Protein AF-A0A8H7NPS3-F1 (afdb_monomer)

InterPro domains:
  IPR000626 Ubiquitin-like domain [PF00240] (249-312)
  IPR000626 Ubiquitin-like domain [PS50053] (236-316)
  IPR000626 Ubiquitin-like domain [SM00213] (241-312)
  IPR000836 Phosphoribosyltransferase domain [PF00156] (55-174)
  IPR000836 Phosphoribosyltransferase domain [cd06223] (53-203)
  IPR001969 Aspartic peptidase, active site [PS00141] (459-470)
  IPR001995 Peptidase A2A, retrovirus, catalytic [PS50175] (457-536)
  IPR004467 Orotate phosphoribosyl transferase domain [TIGR00336] (17-207)
  IPR019103 Aspartic peptidase, DDI1-type [PF09668] (437-545)
  IPR019103 Aspartic peptidase, DDI1-type [cd05479] (430-551)
  IPR021109 Aspartic peptidase domain superfamily [G3DSA:2.40.70.10] (423-554)
  IPR021109 Aspartic peptidase domain superfamily [SSF50630] (430-546)
  IPR023031 Orotate phosphoribosyltransferase [MF_01208] (1-273)
  IPR029057 Phosphorib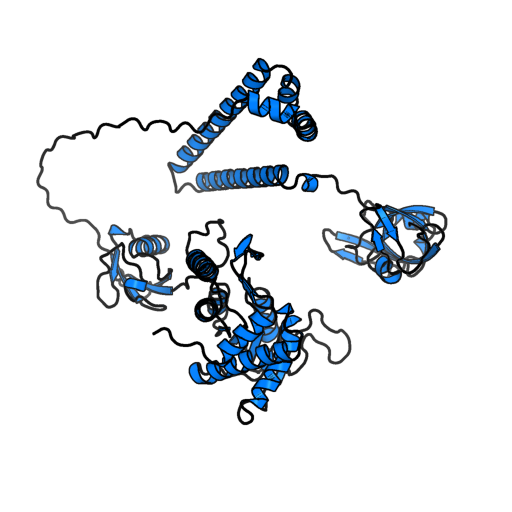osyltransferase-like [G3DSA:3.40.50.2020] (3-234)
  IPR029057 Phosphoribosyltransferase-like [SSF53271] (7-211)
  IPR029071 Ubiquitin-like domain superfamily [SSF54236] (249-328)
  IPR033882 DNA damage inducible protein 1 ubiquitin-like domain [cd01796] (247-311)

Foldseek 3Di:
DPDDDPPLLLLLLVLCVVLVQKDAPWDQDPLRDTARMHGHLVSCPDPSSLLSLLLLQLVQQVVCCVPVVQDFQEEEAEPDSGPSNRVSNLVNNCVVCVPPRVRRKYKYFAPDWDPDDPTDTMDIDQQAPTAYEYEDAEQDQCPSVVVVCVVSVVSNHDHRAYEYAEAAQFFDQDPVNPLQDAHADSQLVVCVVRVHYYYYSYYLVNNLVSCVVPPDPVSSVSSVVVCVSGHHFHWAWEWEAEPPDPDPPPTDIDTHTQQQFLLNVLVRCCVVPVAHSVQWFKDFPNDTPPDRGDGNVNVVNGHPGYIYIYGDDPDDDDDDDDDDDDDDDDDDPDPPPDDDDPDLVVVLVVCVVDPVSLVVCCVPPVLLSVCSVPSVSNVVVVVVVVVVVVVVVVVVVVLLVVLVVDVPPPVSVVVNVVVVVVVVVVVVVVVCCVPPVCVVPDDDFQWFWKAFQNRIFTATEDAPAAFKAAECVLCVVSVNNVQFDQVQWDWDDDPDIKTFRGKRQWGWMDTQHDTDTGIYGHIPDDPGRIYDYNVNCVVQVWDQDPVVSFIARPVDPDTPTD

Structure (mmCIF, N/CA/C/O backbone):
data_AF-A0A8H7NPS3-F1
#
_entry.id   AF-A0A8H7NPS3-F1
#
loop_
_atom_site.group_PDB
_atom_site.id
_atom_site.type_symbol
_atom_site.label_atom_id
_atom_site.label_alt_id
_atom_site.label_comp_id
_atom_site.label_asym_id
_atom_site.label_entity_id
_atom_site.label_seq_id
_atom_site.pdbx_PDB_ins_code
_atom_site.Cartn_x
_atom_site.Cartn_y
_atom_site.Cartn_z
_atom_site.occupancy
_atom_site.B_iso_or_equiv
_atom_site.auth_seq_id
_atom_site.auth_comp_id
_atom_site.auth_asym_id
_atom_site.auth_atom_id
_atom_site.pdbx_PDB_model_num
ATOM 1 N N . MET A 1 1 ? 0.856 15.692 29.725 1.00 31.61 1 MET A N 1
ATOM 2 C CA . MET A 1 1 ? 1.516 14.369 29.726 1.00 31.61 1 MET A CA 1
ATOM 3 C C . MET A 1 1 ? 0.998 13.632 28.506 1.00 31.61 1 MET A C 1
ATOM 5 O O . MET A 1 1 ? -0.202 13.409 28.450 1.00 31.61 1 MET A O 1
ATOM 9 N N . GLY A 1 2 ? 1.841 13.392 27.495 1.00 43.78 2 GLY A N 1
ATOM 10 C CA . GLY A 1 2 ? 1.438 12.619 26.314 1.00 43.78 2 GLY A CA 1
ATOM 11 C C . GLY A 1 2 ? 1.085 11.192 26.727 1.00 43.78 2 GLY A C 1
ATOM 12 O O . GLY A 1 2 ? 1.728 10.648 27.626 1.00 43.78 2 GLY A O 1
ATOM 13 N N . ALA A 1 3 ? 0.024 10.625 26.155 1.00 55.50 3 ALA A N 1
ATOM 14 C CA . ALA A 1 3 ? -0.381 9.259 26.457 1.00 55.50 3 ALA A CA 1
ATOM 15 C C . ALA A 1 3 ? 0.745 8.296 26.052 1.00 55.50 3 ALA A C 1
ATOM 17 O O . ALA A 1 3 ? 1.200 8.306 24.912 1.00 55.50 3 ALA A O 1
ATOM 18 N N . GLN A 1 4 ? 1.216 7.491 27.003 1.00 73.06 4 GLN A N 1
ATOM 19 C CA . GLN A 1 4 ? 2.268 6.511 26.760 1.00 73.06 4 GLN A CA 1
ATOM 20 C C . GLN A 1 4 ? 1.762 5.434 25.790 1.00 73.06 4 GLN A C 1
ATOM 22 O O . GLN A 1 4 ? 0.659 4.913 25.968 1.00 73.06 4 GLN A O 1
ATOM 27 N N . LEU A 1 5 ? 2.569 5.099 24.777 1.00 85.19 5 LEU A N 1
ATOM 28 C CA . LEU A 1 5 ? 2.235 4.062 23.799 1.00 85.19 5 LEU A CA 1
ATOM 29 C C . LEU A 1 5 ? 1.898 2.733 24.507 1.00 85.19 5 LEU A C 1
ATOM 31 O O . LEU A 1 5 ? 2.644 2.324 25.402 1.00 85.19 5 LEU A O 1
ATOM 35 N N . PRO A 1 6 ? 0.834 2.013 24.099 1.00 90.00 6 PRO A N 1
ATOM 36 C CA . PRO A 1 6 ? 0.562 0.671 24.597 1.00 90.00 6 PRO A CA 1
ATOM 37 C C . PRO A 1 6 ? 1.783 -0.248 24.469 1.00 90.00 6 PRO A C 1
ATOM 39 O O . PRO A 1 6 ? 2.509 -0.215 23.472 1.00 90.00 6 PRO A O 1
ATOM 42 N N . ALA A 1 7 ? 1.984 -1.128 25.453 1.00 91.69 7 ALA A N 1
ATOM 43 C CA . ALA A 1 7 ? 3.194 -1.947 25.546 1.00 91.69 7 ALA A CA 1
ATOM 44 C C . ALA A 1 7 ? 3.453 -2.824 24.302 1.00 91.69 7 ALA A C 1
ATOM 46 O O . ALA A 1 7 ? 4.606 -3.017 23.917 1.00 91.69 7 ALA A O 1
ATOM 47 N N . TYR A 1 8 ? 2.404 -3.344 23.653 1.00 93.50 8 TYR A N 1
ATOM 48 C CA . TYR A 1 8 ? 2.551 -4.142 22.428 1.00 93.50 8 TYR A CA 1
ATOM 49 C C . TYR A 1 8 ? 3.014 -3.286 21.235 1.00 93.50 8 TYR A C 1
ATOM 51 O O . TYR A 1 8 ? 3.859 -3.734 20.459 1.00 93.50 8 TYR A O 1
ATOM 59 N N . LYS A 1 9 ? 2.541 -2.033 21.126 1.00 94.56 9 LYS A N 1
ATOM 60 C CA . LYS A 1 9 ? 2.994 -1.078 20.103 1.00 94.56 9 LYS A CA 1
ATOM 61 C C . LYS A 1 9 ? 4.457 -0.706 20.316 1.00 94.56 9 LYS A C 1
ATOM 63 O O . LYS A 1 9 ? 5.230 -0.716 19.363 1.00 94.56 9 LYS A O 1
ATOM 68 N N . GLN A 1 10 ? 4.854 -0.458 21.566 1.00 92.19 10 GLN A N 1
ATOM 69 C CA . GLN A 1 10 ? 6.246 -0.161 21.908 1.00 92.19 10 GLN A CA 1
ATOM 70 C C . GLN A 1 10 ? 7.179 -1.327 21.538 1.00 92.19 10 GLN A C 1
ATOM 72 O O . GLN A 1 10 ? 8.159 -1.128 20.820 1.00 92.19 10 GLN A O 1
ATOM 77 N N . LYS A 1 11 ? 6.837 -2.562 21.932 1.00 92.62 11 LYS A N 1
ATOM 78 C CA . LYS A 1 11 ? 7.610 -3.762 21.559 1.00 92.62 11 LYS A CA 1
ATOM 79 C C . LYS A 1 11 ? 7.706 -3.945 20.045 1.00 92.62 11 LYS A C 1
ATOM 81 O O . LYS A 1 11 ? 8.766 -4.306 19.532 1.00 92.62 11 LYS A O 1
ATOM 86 N N . PHE A 1 12 ? 6.613 -3.707 19.321 1.00 95.25 12 PHE A N 1
ATOM 87 C CA . PHE A 1 12 ? 6.596 -3.800 17.864 1.00 95.25 12 PHE A CA 1
ATOM 88 C C . PHE A 1 12 ? 7.481 -2.739 17.204 1.00 95.25 12 PHE A C 1
ATOM 90 O O . PHE A 1 12 ? 8.213 -3.051 16.260 1.00 95.25 12 PHE A O 1
ATOM 97 N N . LEU A 1 13 ? 7.466 -1.510 17.721 1.00 93.44 13 LEU A N 1
ATOM 98 C CA . LEU A 1 13 ? 8.318 -0.423 17.255 1.00 93.44 13 LEU A CA 1
ATOM 99 C C . LEU A 1 13 ? 9.806 -0.749 17.474 1.00 93.44 13 LEU A C 1
ATOM 101 O O . LEU A 1 13 ? 10.592 -0.705 16.528 1.00 93.44 13 LEU A O 1
ATOM 105 N N . GLU A 1 14 ? 10.183 -1.178 18.681 1.00 92.19 14 GLU A N 1
ATOM 106 C CA . GLU A 1 14 ? 11.553 -1.592 19.026 1.00 92.19 14 GLU A CA 1
ATOM 107 C C . GLU A 1 14 ? 12.037 -2.774 18.167 1.00 92.19 14 GLU A C 1
ATOM 109 O O . GLU A 1 14 ? 13.165 -2.788 17.653 1.00 92.19 14 GLU A O 1
ATOM 114 N N . ALA A 1 15 ? 11.176 -3.775 17.957 1.00 93.56 15 ALA A N 1
ATOM 115 C CA . ALA A 1 15 ? 11.466 -4.901 17.075 1.00 93.56 15 ALA A CA 1
ATOM 116 C C . ALA A 1 15 ? 11.661 -4.439 15.623 1.00 93.56 15 ALA A C 1
ATOM 118 O O . ALA A 1 15 ? 12.606 -4.876 14.965 1.00 93.56 15 ALA A O 1
ATOM 119 N N . SER A 1 16 ? 10.819 -3.522 15.143 1.00 94.12 16 SER A N 1
ATOM 120 C CA . SER A 1 16 ? 10.894 -2.988 13.782 1.00 94.12 16 SER A CA 1
ATOM 121 C C . SER A 1 16 ? 12.181 -2.198 13.547 1.00 94.12 16 SER A C 1
ATOM 123 O O . SER A 1 16 ? 12.817 -2.363 12.507 1.00 94.12 16 SER A O 1
ATOM 125 N N . ILE A 1 17 ? 12.618 -1.397 14.517 1.00 91.50 17 ILE A N 1
ATOM 126 C CA . ILE A 1 17 ? 13.864 -0.624 14.425 1.00 91.50 17 ILE A CA 1
ATOM 127 C C . ILE A 1 17 ? 15.075 -1.553 14.498 1.00 91.50 17 ILE A C 1
ATOM 129 O O . ILE A 1 17 ? 15.916 -1.554 13.601 1.00 91.50 17 ILE A O 1
ATOM 133 N N . SER A 1 18 ? 15.142 -2.408 15.524 1.00 90.94 18 SER A N 1
ATOM 134 C CA . SER A 1 18 ? 16.268 -3.339 15.701 1.00 90.94 18 SER A CA 1
ATOM 135 C C . SER A 1 18 ? 16.380 -4.364 14.568 1.00 90.94 18 SER A C 1
ATOM 137 O O . SER A 1 18 ? 17.466 -4.865 14.289 1.00 90.94 18 SER A O 1
ATOM 139 N N . GLY A 1 19 ? 15.265 -4.698 13.913 1.00 92.06 19 GLY A N 1
ATOM 140 C CA . GLY A 1 19 ? 15.218 -5.545 12.722 1.00 92.06 19 GLY A CA 1
ATOM 141 C C . GLY A 1 19 ? 15.499 -4.812 11.410 1.00 92.06 19 GLY A C 1
ATOM 142 O O . GLY A 1 19 ? 15.512 -5.450 10.360 1.00 92.06 19 GLY A O 1
ATOM 143 N N . GLY A 1 20 ? 15.680 -3.488 11.437 1.00 92.25 20 GLY A N 1
ATOM 144 C CA . GLY A 1 20 ? 15.838 -2.660 10.242 1.00 92.25 20 GLY A CA 1
ATOM 145 C C . GLY A 1 20 ? 14.592 -2.588 9.352 1.00 92.25 20 GLY A C 1
ATOM 146 O O . GLY A 1 20 ? 14.702 -2.140 8.210 1.00 92.25 20 GLY A O 1
ATOM 147 N N . VAL A 1 21 ? 13.431 -3.029 9.849 1.00 93.38 21 VAL A N 1
ATOM 148 C CA . VAL A 1 21 ? 12.117 -2.902 9.197 1.00 93.38 21 VAL A CA 1
ATOM 149 C C . VAL A 1 21 ? 11.741 -1.427 9.103 1.00 93.38 21 VAL A C 1
ATOM 151 O O . VAL A 1 21 ? 11.325 -0.975 8.040 1.00 93.38 21 VAL A O 1
ATOM 154 N N . LEU A 1 22 ? 11.910 -0.686 10.201 1.00 92.62 22 LEU A N 1
ATOM 155 C CA . LEU A 1 22 ? 11.716 0.757 10.269 1.00 92.62 22 LEU A CA 1
ATOM 156 C C . LEU A 1 22 ? 13.084 1.440 10.310 1.00 92.62 22 LEU A C 1
ATOM 158 O O . LEU A 1 22 ? 13.905 1.136 11.174 1.00 92.62 22 LEU A O 1
ATOM 162 N N . LYS A 1 23 ? 13.327 2.352 9.369 1.00 91.25 23 LYS A N 1
ATOM 163 C CA . LYS A 1 23 ? 14.569 3.128 9.270 1.00 91.25 23 LYS A CA 1
ATOM 164 C C . LYS A 1 23 ? 14.263 4.616 9.210 1.00 91.25 23 LYS A C 1
ATOM 166 O O . LYS A 1 23 ? 13.256 4.996 8.621 1.00 91.25 23 LYS A O 1
ATOM 171 N N . PHE A 1 24 ? 15.174 5.425 9.739 1.00 90.25 24 PHE A N 1
ATOM 172 C CA . PHE A 1 24 ? 15.156 6.887 9.657 1.00 90.25 24 PHE A CA 1
ATOM 173 C C . PHE A 1 24 ? 16.305 7.369 8.765 1.00 90.25 24 PHE A C 1
ATOM 175 O O . PHE A 1 24 ? 17.351 6.720 8.697 1.00 90.25 24 PHE A O 1
ATOM 182 N N . GLY A 1 25 ? 16.078 8.439 8.008 1.00 88.56 25 GLY A N 1
ATOM 183 C CA . GLY A 1 25 ? 16.974 8.904 6.947 1.00 88.56 25 GLY A CA 1
ATOM 184 C C . GLY A 1 25 ? 16.198 9.519 5.785 1.00 88.56 25 GLY A C 1
ATOM 185 O O . GLY A 1 25 ? 15.020 9.804 5.918 1.00 88.56 25 GLY A O 1
ATOM 186 N N . SER A 1 26 ? 16.831 9.721 4.632 1.00 92.25 26 SER A N 1
ATOM 187 C CA . SER A 1 26 ? 16.161 10.281 3.449 1.00 92.25 26 SER A CA 1
ATOM 188 C C . SER A 1 26 ? 15.790 9.174 2.464 1.00 92.25 26 SER A C 1
ATOM 190 O O . SER A 1 26 ? 16.672 8.473 1.966 1.00 92.25 26 SER A O 1
ATOM 192 N N . PHE A 1 27 ? 14.494 9.002 2.190 1.00 93.38 27 PHE A N 1
ATOM 193 C CA . PHE A 1 27 ? 13.983 7.941 1.321 1.00 93.38 27 PHE A CA 1
ATOM 194 C C . PHE A 1 27 ? 13.004 8.486 0.281 1.00 93.38 27 PHE A C 1
ATOM 196 O O . PHE A 1 27 ? 11.987 9.077 0.635 1.00 93.38 27 PHE A O 1
ATOM 203 N N . GLU A 1 28 ? 13.256 8.232 -1.001 1.00 92.31 28 GLU A N 1
ATOM 204 C CA . GLU A 1 28 ? 12.295 8.533 -2.067 1.00 92.31 28 GLU A CA 1
ATOM 205 C C . GLU A 1 28 ? 11.202 7.452 -2.121 1.00 92.31 28 GLU A C 1
ATOM 207 O O . GLU A 1 28 ? 11.479 6.262 -2.297 1.00 92.31 28 GLU A O 1
ATOM 212 N N . LEU A 1 29 ? 9.942 7.856 -1.945 1.00 87.19 29 LEU A N 1
ATOM 213 C CA . LEU A 1 29 ? 8.783 6.969 -2.043 1.00 87.19 29 LEU A CA 1
ATOM 214 C C . LEU A 1 29 ? 8.347 6.771 -3.501 1.00 87.19 29 LEU A C 1
ATOM 216 O O . LEU A 1 29 ? 8.708 7.529 -4.395 1.00 87.19 29 LEU A O 1
ATOM 220 N N . LYS A 1 30 ? 7.450 5.803 -3.741 1.00 81.19 30 LYS A N 1
ATOM 221 C CA . LYS A 1 30 ? 6.806 5.625 -5.060 1.00 81.19 30 LYS A CA 1
ATOM 222 C C . LYS A 1 30 ? 6.072 6.879 -5.551 1.00 81.19 30 LYS A C 1
ATOM 224 O O . LYS A 1 30 ? 5.961 7.072 -6.753 1.00 81.19 30 LYS A O 1
ATOM 229 N N . SER A 1 31 ? 5.595 7.713 -4.628 1.00 80.75 31 SER A N 1
ATOM 230 C CA . SER A 1 31 ? 4.973 9.011 -4.904 1.00 80.75 31 SER A CA 1
ATOM 231 C C . SER A 1 31 ? 5.978 10.126 -5.210 1.00 80.75 31 SER A C 1
ATOM 233 O O . SER A 1 31 ? 5.570 11.274 -5.300 1.00 80.75 31 SER A O 1
ATOM 235 N N . LYS A 1 32 ? 7.284 9.830 -5.300 1.00 86.44 32 LYS A N 1
ATOM 236 C CA . LYS A 1 32 ? 8.384 10.806 -5.430 1.00 86.44 32 LYS A CA 1
ATOM 237 C C . LYS A 1 32 ? 8.593 11.727 -4.224 1.00 86.44 32 LYS A C 1
ATOM 239 O O . LYS A 1 32 ? 9.535 12.513 -4.204 1.00 86.44 32 LYS A O 1
ATOM 244 N N . ARG A 1 33 ? 7.784 11.589 -3.169 1.00 89.88 33 ARG A N 1
ATOM 245 C CA . ARG A 1 33 ? 7.990 12.289 -1.894 1.00 89.88 33 ARG A CA 1
ATOM 246 C C . ARG A 1 33 ? 9.273 11.806 -1.219 1.00 89.88 33 ARG A C 1
ATOM 248 O O . ARG A 1 33 ? 9.527 10.604 -1.160 1.00 89.88 33 ARG A O 1
ATOM 255 N N . ILE A 1 34 ? 10.024 12.741 -0.643 1.00 93.00 34 ILE A N 1
ATOM 256 C CA . ILE A 1 34 ? 11.176 12.447 0.213 1.00 93.00 34 ILE A CA 1
ATOM 257 C C . ILE A 1 34 ? 10.688 12.273 1.652 1.00 93.00 34 ILE A C 1
ATOM 259 O O . ILE A 1 34 ? 10.261 13.234 2.289 1.00 93.00 34 ILE A O 1
ATOM 263 N N . SER A 1 35 ? 10.707 11.033 2.133 1.00 93.31 35 SER A N 1
ATOM 264 C CA . SER A 1 35 ? 10.258 10.618 3.461 1.00 93.31 35 SER A CA 1
ATOM 265 C C . SER A 1 35 ? 11.438 10.530 4.436 1.00 93.31 35 SER A C 1
ATOM 267 O O . SER A 1 35 ? 12.458 9.940 4.073 1.00 93.31 35 SER A O 1
ATOM 269 N N . PRO A 1 36 ? 11.302 11.041 5.676 1.00 93.62 36 PRO A N 1
ATOM 270 C CA . PRO A 1 36 ? 12.327 10.955 6.720 1.00 93.62 36 PRO A CA 1
ATOM 271 C C . PRO A 1 36 ? 12.402 9.564 7.376 1.00 93.62 36 PRO A C 1
ATOM 273 O O . PRO A 1 36 ? 13.269 9.290 8.206 1.00 93.62 36 PRO A O 1
ATOM 276 N N . TYR A 1 37 ? 11.474 8.674 7.016 1.00 91.81 37 TYR A N 1
ATOM 277 C CA . TYR A 1 37 ? 11.429 7.297 7.483 1.00 91.81 37 TYR A CA 1
ATOM 278 C C . TYR A 1 37 ? 10.995 6.339 6.371 1.00 91.81 37 TYR A C 1
ATOM 280 O O . TYR A 1 37 ? 10.297 6.718 5.425 1.00 91.81 37 TYR A O 1
ATOM 288 N N . PHE A 1 38 ? 11.361 5.068 6.497 1.00 91.62 38 PHE A N 1
ATOM 289 C CA . PHE A 1 38 ? 10.933 4.010 5.589 1.00 91.62 38 PHE A CA 1
ATOM 290 C C . PHE A 1 38 ? 10.574 2.746 6.360 1.00 91.62 38 PHE A C 1
ATOM 292 O O . PHE A 1 38 ? 11.336 2.301 7.217 1.00 91.62 38 PHE A O 1
ATOM 299 N N . PHE A 1 39 ? 9.420 2.165 6.030 1.00 90.75 39 PHE A N 1
ATOM 300 C CA . PHE A 1 39 ? 8.926 0.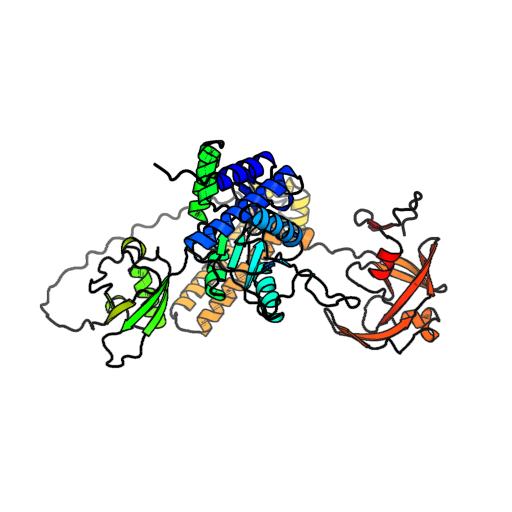928 6.625 1.00 90.75 39 PHE A CA 1
ATOM 301 C C . PHE A 1 39 ? 8.886 -0.180 5.570 1.00 90.75 39 PHE A C 1
ATOM 303 O O . PHE A 1 39 ? 8.148 -0.089 4.587 1.00 90.75 39 PHE A O 1
ATOM 310 N N . ASN A 1 40 ? 9.677 -1.234 5.770 1.00 89.69 40 ASN A N 1
ATOM 311 C CA . ASN A 1 40 ? 9.772 -2.372 4.865 1.00 89.69 40 ASN A CA 1
ATOM 312 C C . ASN A 1 40 ? 9.324 -3.670 5.539 1.00 89.69 40 ASN A C 1
ATOM 314 O O . ASN A 1 40 ? 10.134 -4.412 6.097 1.00 89.69 40 ASN A O 1
ATOM 318 N N . ALA A 1 41 ? 8.045 -4.003 5.388 1.00 84.31 41 ALA A N 1
ATOM 319 C CA . ALA A 1 41 ? 7.495 -5.241 5.929 1.00 84.31 41 ALA A CA 1
ATOM 320 C C . ALA A 1 41 ? 8.100 -6.525 5.327 1.00 84.31 41 ALA A C 1
ATOM 322 O O . ALA A 1 41 ? 7.967 -7.598 5.907 1.00 84.31 41 ALA A O 1
ATOM 323 N N . GLY A 1 42 ? 8.821 -6.443 4.200 1.00 84.06 42 GLY A N 1
ATOM 324 C CA . GLY A 1 42 ? 9.555 -7.588 3.651 1.00 84.06 42 GLY A CA 1
ATOM 325 C C . GLY A 1 42 ? 10.666 -8.112 4.570 1.00 84.06 42 GLY A C 1
ATOM 326 O O . GLY A 1 42 ? 11.178 -9.204 4.339 1.00 84.06 42 GLY A O 1
ATOM 327 N N . LEU A 1 43 ? 11.034 -7.361 5.614 1.00 89.75 43 LEU A N 1
ATOM 328 C CA . LEU A 1 43 ? 12.077 -7.735 6.568 1.00 89.75 43 LEU A CA 1
ATOM 329 C C . LEU A 1 43 ? 11.567 -8.552 7.774 1.00 89.75 43 LEU A C 1
ATOM 331 O O . LEU A 1 43 ? 12.375 -9.016 8.576 1.00 89.75 43 LEU A O 1
ATOM 335 N N . PHE A 1 44 ? 10.259 -8.825 7.884 1.00 88.75 44 PHE A N 1
ATOM 336 C CA . PHE A 1 44 ? 9.691 -9.721 8.908 1.00 88.75 44 PHE A CA 1
ATOM 337 C C . PHE A 1 44 ? 9.930 -11.214 8.593 1.00 88.75 44 PHE A C 1
ATOM 339 O O . PHE A 1 44 ? 8.991 -11.995 8.475 1.00 88.75 44 PHE A O 1
ATOM 346 N N . HIS A 1 45 ? 11.192 -11.629 8.441 1.00 89.88 45 HIS A N 1
ATOM 347 C CA . HIS A 1 45 ? 11.557 -12.994 8.021 1.00 89.88 45 HIS A CA 1
ATOM 348 C C . HIS A 1 45 ? 12.230 -13.847 9.112 1.00 89.88 45 HIS A C 1
ATOM 350 O O . HIS A 1 45 ? 12.430 -15.044 8.920 1.00 89.88 45 HIS A O 1
ATOM 356 N N . THR A 1 46 ? 12.628 -13.259 10.244 1.00 94.06 46 THR A N 1
ATOM 357 C CA . THR A 1 46 ? 13.194 -14.015 11.378 1.00 94.06 46 THR A CA 1
ATOM 358 C C . THR A 1 46 ? 12.102 -14.374 12.378 1.00 94.06 46 THR A C 1
ATOM 360 O O . THR A 1 46 ? 11.136 -13.629 12.517 1.00 94.06 46 THR A O 1
ATOM 363 N N . ALA A 1 47 ? 12.272 -15.465 13.132 1.00 93.94 47 ALA A N 1
ATOM 364 C CA . ALA A 1 47 ? 11.293 -15.893 14.137 1.00 93.94 47 ALA A CA 1
ATOM 365 C C . ALA A 1 47 ? 10.939 -14.776 15.137 1.00 93.94 47 ALA A C 1
ATOM 367 O O . ALA A 1 47 ? 9.768 -14.557 15.425 1.00 93.94 47 ALA A O 1
ATOM 368 N N . ARG A 1 48 ? 11.940 -14.012 15.602 1.00 94.06 48 ARG A N 1
ATOM 369 C CA . ARG A 1 48 ? 11.746 -12.864 16.505 1.00 94.06 48 ARG A CA 1
ATOM 370 C C . ARG A 1 48 ? 10.853 -11.786 15.886 1.00 94.06 48 ARG A C 1
ATOM 372 O O . ARG A 1 48 ? 9.953 -11.285 16.550 1.00 94.06 48 ARG A O 1
ATOM 379 N N . LEU A 1 49 ? 11.111 -11.422 14.630 1.00 94.31 49 LEU A N 1
ATOM 380 C CA . LEU A 1 49 ? 10.365 -10.370 13.937 1.00 94.31 49 LEU A CA 1
ATOM 381 C C . LEU A 1 49 ? 8.954 -10.841 13.560 1.00 94.31 49 LEU A C 1
ATOM 383 O O . LEU A 1 49 ? 7.999 -10.102 13.770 1.00 94.31 49 LEU A O 1
ATOM 387 N N . ALA A 1 50 ? 8.816 -12.078 13.077 1.00 94.06 50 ALA A N 1
ATOM 388 C CA . ALA A 1 50 ? 7.525 -12.697 12.784 1.00 94.06 50 ALA A CA 1
ATOM 389 C C . ALA A 1 50 ? 6.643 -12.797 14.044 1.00 94.06 50 ALA A C 1
ATOM 391 O O . ALA A 1 50 ? 5.464 -12.452 14.003 1.00 94.06 50 ALA A O 1
ATOM 392 N N . ALA A 1 51 ? 7.227 -13.184 15.185 1.00 94.88 51 ALA A N 1
ATOM 393 C CA . ALA A 1 51 ? 6.526 -13.188 16.464 1.00 94.88 51 ALA A CA 1
ATOM 394 C C . ALA A 1 51 ? 6.056 -11.777 16.845 1.00 94.88 51 ALA A C 1
ATOM 396 O O . ALA A 1 51 ? 4.879 -11.603 17.143 1.00 94.88 51 ALA A O 1
ATOM 397 N N . ALA A 1 52 ? 6.932 -10.768 16.754 1.00 95.56 52 ALA A N 1
ATOM 398 C CA . ALA A 1 52 ? 6.594 -9.387 17.101 1.00 95.56 52 ALA A CA 1
ATOM 399 C C . ALA A 1 52 ? 5.438 -8.815 16.262 1.00 95.56 52 ALA A C 1
ATOM 401 O O . ALA A 1 52 ? 4.537 -8.197 16.822 1.00 95.56 52 ALA A O 1
ATOM 402 N N . ILE A 1 53 ? 5.426 -9.036 14.940 1.00 95.62 53 ILE A N 1
ATOM 403 C CA . ILE A 1 53 ? 4.318 -8.564 14.093 1.00 95.62 53 ILE A CA 1
ATOM 404 C C . ILE A 1 53 ? 3.022 -9.332 14.368 1.00 95.62 53 ILE A C 1
ATOM 406 O O . ILE A 1 53 ? 1.964 -8.714 14.441 1.00 95.62 53 ILE A O 1
ATOM 410 N N . SER A 1 54 ? 3.090 -10.653 14.575 1.00 96.38 54 SER A N 1
ATOM 411 C CA . SER A 1 54 ? 1.898 -11.456 14.883 1.00 96.38 54 SER A CA 1
ATOM 412 C C . SER A 1 54 ? 1.261 -11.070 16.223 1.00 96.38 54 SER A C 1
ATOM 414 O O . SER A 1 54 ? 0.042 -10.942 16.302 1.00 96.38 54 SER A O 1
ATOM 416 N N . ASP A 1 55 ? 2.086 -10.818 17.245 1.00 97.50 55 ASP A N 1
ATOM 417 C CA . ASP A 1 55 ? 1.676 -10.365 18.578 1.00 97.50 55 ASP A CA 1
ATOM 418 C C . ASP A 1 55 ? 0.987 -9.002 18.506 1.00 97.50 55 ASP A C 1
ATOM 420 O O . ASP A 1 55 ? -0.110 -8.811 19.029 1.00 97.50 55 ASP A O 1
ATOM 424 N N . ALA A 1 56 ? 1.586 -8.072 17.763 1.00 97.62 56 ALA A N 1
ATOM 425 C CA . ALA A 1 56 ? 1.061 -6.728 17.618 1.00 97.62 56 ALA A CA 1
ATOM 426 C C . ALA A 1 56 ? -0.255 -6.683 16.819 1.00 97.62 56 ALA A C 1
ATOM 428 O O . ALA A 1 56 ? -1.183 -5.974 17.216 1.00 97.62 56 ALA A O 1
ATOM 429 N N . PHE A 1 57 ? -0.386 -7.479 15.750 1.00 98.06 57 PHE A N 1
ATOM 430 C CA . PHE A 1 57 ? -1.663 -7.651 15.049 1.00 98.06 57 PHE A CA 1
ATOM 431 C C . PHE A 1 57 ? -2.731 -8.231 15.971 1.00 98.06 57 PHE A C 1
ATOM 433 O O . PHE A 1 57 ? -3.830 -7.688 16.034 1.00 98.06 57 PHE A O 1
ATOM 440 N N . ALA A 1 58 ? -2.419 -9.310 16.692 1.00 97.88 58 ALA A N 1
ATOM 441 C CA . ALA A 1 58 ? -3.390 -9.974 17.548 1.00 97.88 58 ALA A CA 1
ATOM 442 C C . ALA A 1 58 ? -3.904 -9.039 18.654 1.00 97.88 58 ALA A C 1
ATOM 444 O O . ALA A 1 58 ? -5.113 -8.924 18.842 1.00 97.88 58 ALA A O 1
ATOM 445 N N . HIS A 1 59 ? -3.012 -8.294 19.314 1.00 98.12 59 HIS A N 1
ATOM 446 C CA . HIS A 1 59 ? -3.404 -7.281 20.294 1.00 98.12 59 HIS A CA 1
ATOM 447 C C . HIS A 1 59 ? -4.259 -6.162 19.688 1.00 98.12 59 HIS A C 1
ATOM 449 O O . HIS A 1 59 ? -5.280 -5.812 20.274 1.00 98.12 59 HIS A O 1
ATOM 455 N N . THR A 1 60 ? -3.896 -5.658 18.504 1.00 97.69 60 THR A N 1
ATOM 456 C CA . THR A 1 60 ? -4.676 -4.622 17.798 1.00 97.69 60 THR A CA 1
ATOM 457 C C . THR A 1 60 ? -6.085 -5.118 17.462 1.00 97.69 60 THR A C 1
ATOM 459 O O . THR A 1 60 ? -7.063 -4.397 17.639 1.00 97.69 60 THR A O 1
ATOM 462 N N . ILE A 1 61 ? -6.210 -6.370 17.016 1.00 97.69 61 ILE A N 1
ATOM 463 C CA . ILE A 1 61 ? -7.497 -6.996 16.694 1.00 97.69 61 ILE A CA 1
ATOM 464 C C . ILE A 1 61 ? -8.346 -7.155 17.955 1.00 97.69 61 ILE A C 1
ATOM 466 O O . ILE A 1 61 ? -9.501 -6.744 17.958 1.00 97.69 61 ILE A O 1
ATOM 470 N N . ILE A 1 62 ? -7.779 -7.700 19.035 1.00 96.81 62 ILE A N 1
ATOM 471 C CA . ILE A 1 62 ? -8.477 -7.888 20.317 1.00 96.81 62 ILE A CA 1
ATOM 472 C C . ILE A 1 62 ? -8.943 -6.543 20.891 1.00 96.81 62 ILE A C 1
ATOM 474 O O . ILE A 1 62 ? -10.047 -6.444 21.428 1.00 96.81 62 ILE A O 1
ATOM 478 N N . GLU A 1 63 ? -8.121 -5.500 20.773 1.00 95.56 63 GLU A N 1
ATOM 479 C CA . GLU A 1 63 ? -8.485 -4.142 21.173 1.00 95.56 63 GLU A CA 1
ATOM 480 C C . GLU A 1 63 ? -9.666 -3.615 20.345 1.00 95.56 63 GLU A C 1
ATOM 482 O O . GLU A 1 63 ? -10.652 -3.159 20.925 1.00 95.56 63 GLU A O 1
ATOM 487 N N . ALA A 1 64 ? -9.631 -3.786 19.020 1.00 94.50 64 ALA A N 1
ATOM 488 C CA . ALA A 1 64 ? -10.736 -3.423 18.134 1.00 94.50 64 ALA A CA 1
ATOM 489 C C . ALA A 1 64 ? -12.028 -4.212 18.430 1.00 94.50 64 ALA A C 1
ATOM 491 O O . ALA A 1 64 ? -13.122 -3.655 18.344 1.00 94.50 64 ALA A O 1
ATOM 492 N N . GLN A 1 65 ? -11.944 -5.486 18.837 1.00 93.81 65 GLN A N 1
ATOM 493 C CA . GLN A 1 65 ? -13.129 -6.233 19.285 1.00 93.81 65 GLN A CA 1
ATOM 494 C C . GLN A 1 65 ? -13.733 -5.614 20.548 1.00 93.81 65 GLN A C 1
ATOM 496 O O . GLN A 1 65 ? -14.943 -5.409 20.621 1.00 93.81 65 GLN A O 1
ATOM 501 N N . LYS A 1 66 ? -12.887 -5.288 21.533 1.00 92.62 66 LYS A N 1
ATOM 502 C CA . LYS A 1 66 ? -13.314 -4.771 22.842 1.00 92.62 66 LYS A CA 1
ATOM 503 C C . LYS A 1 66 ? -13.854 -3.342 22.764 1.00 92.62 66 LYS A C 1
ATOM 505 O O . LYS A 1 66 ? -14.816 -3.031 23.458 1.00 92.62 66 LYS A O 1
ATOM 510 N N . GLN A 1 67 ? -13.242 -2.483 21.951 1.00 91.81 67 GLN A N 1
ATOM 511 C CA . GLN A 1 67 ? -13.589 -1.060 21.871 1.00 91.81 67 GLN A CA 1
ATOM 512 C C . GLN A 1 67 ? -14.611 -0.746 20.775 1.00 91.81 67 GLN A C 1
ATOM 514 O O . GLN A 1 67 ? -15.432 0.149 20.951 1.00 91.81 67 GLN A O 1
ATOM 519 N N . ASN A 1 68 ? -14.576 -1.469 19.651 1.00 90.12 68 ASN A N 1
ATOM 520 C CA . ASN A 1 68 ? -15.375 -1.150 18.464 1.00 90.12 68 ASN A CA 1
ATOM 521 C C . ASN A 1 68 ? -16.365 -2.256 18.074 1.00 90.12 68 ASN A C 1
ATOM 523 O O . ASN A 1 68 ? -17.067 -2.104 17.079 1.00 90.12 68 ASN A O 1
ATOM 527 N N . GLY A 1 69 ? -16.427 -3.365 18.820 1.00 91.81 69 GLY A N 1
ATOM 528 C CA . GLY A 1 69 ? -17.336 -4.473 18.515 1.00 91.81 69 GLY A CA 1
ATOM 529 C C . GLY A 1 69 ? -16.983 -5.213 17.221 1.00 91.81 69 GLY A C 1
ATOM 530 O O . GLY A 1 69 ? -17.872 -5.714 16.537 1.00 91.81 69 GLY A O 1
ATOM 531 N N . LEU A 1 70 ? -15.698 -5.256 16.847 1.00 94.31 70 LEU A N 1
ATOM 532 C CA . LEU A 1 70 ? -15.248 -5.980 15.658 1.00 94.31 70 LEU A CA 1
ATOM 533 C C . LEU A 1 70 ? -15.533 -7.488 15.792 1.00 94.31 70 LEU A C 1
ATOM 535 O O . LEU A 1 70 ? -14.950 -8.183 16.623 1.00 94.31 70 LEU A O 1
ATOM 539 N N . GLU A 1 71 ? -16.383 -8.015 14.915 1.00 95.06 71 GLU A N 1
ATOM 540 C CA . GLU A 1 71 ? -16.696 -9.444 14.835 1.00 95.06 71 GLU A CA 1
ATOM 541 C C . GLU A 1 71 ? -16.206 -10.036 13.514 1.00 95.06 71 GLU A C 1
ATOM 543 O O . GLU A 1 71 ? -16.484 -9.498 12.440 1.00 95.06 71 GLU A O 1
ATOM 548 N N . PHE A 1 72 ? -15.515 -11.174 13.578 1.00 97.75 72 PHE A N 1
ATOM 549 C CA . PHE A 1 72 ? -15.002 -11.879 12.406 1.00 97.75 72 PHE A CA 1
ATOM 550 C C . PHE A 1 72 ? -14.899 -13.387 12.663 1.00 97.75 72 PHE A C 1
ATOM 552 O O . PHE A 1 72 ? -14.716 -13.822 13.794 1.00 97.75 72 PHE A O 1
ATOM 559 N N . ASP A 1 73 ? -14.992 -14.172 11.592 1.00 98.06 73 ASP A N 1
ATOM 560 C CA . ASP A 1 73 ? -14.827 -15.629 11.594 1.00 98.06 73 ASP A CA 1
ATOM 561 C C . ASP A 1 73 ? -13.488 -16.055 10.967 1.00 98.06 73 ASP A C 1
ATOM 563 O O . ASP A 1 73 ? -12.933 -17.105 11.296 1.00 98.06 73 ASP A O 1
ATOM 567 N N . ILE A 1 74 ? -12.998 -15.270 9.998 1.00 98.50 74 ILE A N 1
ATOM 568 C CA . ILE A 1 74 ? -11.841 -15.614 9.166 1.00 98.50 74 ILE A CA 1
ATOM 569 C C . ILE A 1 74 ? -10.858 -14.448 9.108 1.00 98.50 74 ILE A C 1
ATOM 571 O O . ILE A 1 74 ? -11.237 -13.337 8.742 1.00 98.50 74 ILE A O 1
ATOM 575 N N . VAL A 1 75 ? -9.580 -14.718 9.376 1.00 98.50 75 VAL A N 1
ATOM 576 C CA . VAL A 1 75 ? -8.466 -13.809 9.074 1.00 98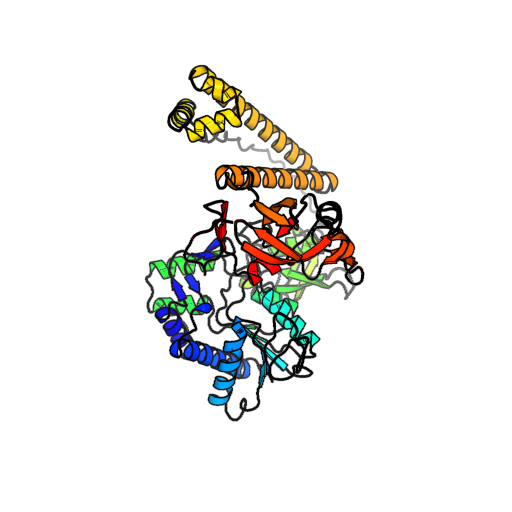.50 75 VAL A CA 1
ATOM 577 C C . VAL A 1 75 ? -7.989 -14.063 7.645 1.00 98.50 75 VAL A C 1
ATOM 579 O O . VAL A 1 75 ? -7.484 -15.139 7.320 1.00 98.50 75 VAL A O 1
ATOM 582 N N . PHE A 1 76 ? -8.141 -13.073 6.774 1.00 98.31 76 PHE A N 1
ATOM 583 C CA . PHE A 1 76 ? -7.793 -13.167 5.364 1.00 98.31 76 PHE A CA 1
ATOM 584 C C . PHE A 1 76 ? -6.528 -12.383 5.025 1.00 98.31 76 PHE A C 1
ATOM 586 O O . PHE A 1 76 ? -6.435 -11.184 5.284 1.00 98.31 76 PHE A O 1
ATOM 593 N N . GLY A 1 77 ? -5.562 -13.056 4.402 1.00 96.06 77 GLY A N 1
ATOM 594 C CA . GLY A 1 77 ? -4.291 -12.465 3.996 1.00 96.06 77 GLY A CA 1
ATOM 595 C C . GLY A 1 77 ? -4.129 -12.396 2.477 1.00 96.06 77 GLY A C 1
ATOM 596 O O . GLY A 1 77 ? -3.881 -13.436 1.871 1.00 96.06 77 GLY A O 1
ATOM 597 N N . PRO A 1 78 ? -4.179 -11.211 1.843 1.00 93.62 78 PRO A N 1
ATOM 598 C CA . PRO A 1 78 ? -3.976 -11.087 0.402 1.00 93.62 78 PRO A CA 1
ATOM 599 C C . PRO A 1 78 ? -2.585 -11.562 -0.051 1.00 93.62 78 PRO A C 1
ATOM 601 O O . PRO A 1 78 ? -1.557 -11.252 0.565 1.00 93.62 78 PRO A O 1
ATOM 604 N N . ALA A 1 79 ? -2.521 -12.293 -1.162 1.00 90.50 79 ALA A N 1
ATOM 605 C CA . ALA A 1 79 ? -1.270 -12.830 -1.675 1.00 90.50 79 ALA A CA 1
ATOM 606 C C . ALA A 1 79 ? -0.311 -11.738 -2.193 1.00 90.50 79 ALA A C 1
ATOM 608 O O . ALA A 1 79 ? -0.696 -10.844 -2.949 1.00 90.50 79 ALA A O 1
ATOM 609 N N . TYR A 1 80 ? 0.994 -11.809 -1.902 1.00 88.81 80 TYR A N 1
ATOM 610 C CA . TYR A 1 80 ? 1.702 -12.891 -1.189 1.00 88.81 80 TYR A CA 1
ATOM 611 C C . TYR A 1 80 ? 2.005 -12.581 0.280 1.00 88.81 80 TYR A C 1
ATOM 613 O O . TYR A 1 80 ? 2.142 -13.501 1.082 1.00 88.81 80 TYR A O 1
ATOM 621 N N . LYS A 1 81 ? 2.131 -11.299 0.633 1.00 88.12 81 LYS A N 1
ATOM 622 C CA . LYS A 1 81 ? 2.610 -10.871 1.955 1.00 88.12 81 LYS A CA 1
ATOM 623 C C . LYS A 1 81 ? 1.630 -11.202 3.080 1.00 88.12 81 LYS A C 1
ATOM 625 O O . LYS A 1 81 ? 2.070 -11.531 4.175 1.00 88.12 81 LYS A O 1
ATOM 630 N N . GLY A 1 82 ? 0.328 -11.176 2.800 1.00 92.00 82 GLY A N 1
ATOM 631 C CA . GLY A 1 82 ? -0.709 -11.516 3.769 1.00 92.00 82 GLY A CA 1
ATOM 632 C C . GLY A 1 82 ? -0.750 -13.002 4.131 1.00 92.00 82 GLY A C 1
ATOM 633 O O . GLY A 1 82 ? -1.260 -13.349 5.189 1.00 92.00 82 GLY A O 1
ATOM 634 N N . ILE A 1 83 ? -0.175 -13.896 3.318 1.00 93.81 83 ILE A N 1
ATOM 635 C CA . ILE A 1 83 ? -0.209 -15.350 3.562 1.00 93.81 83 ILE A CA 1
ATOM 636 C C . ILE A 1 83 ? 0.464 -15.722 4.901 1.00 93.81 83 ILE A C 1
ATOM 638 O O . ILE A 1 83 ? -0.223 -16.259 5.772 1.00 93.81 83 ILE A O 1
ATOM 642 N N . PRO A 1 84 ? 1.761 -15.425 5.135 1.00 94.19 84 PRO A N 1
ATOM 643 C CA . PRO A 1 84 ? 2.400 -15.733 6.417 1.00 94.19 84 PRO A CA 1
ATOM 644 C C . PRO A 1 84 ? 1.795 -14.944 7.586 1.00 94.19 84 PRO A C 1
ATOM 646 O O . PRO A 1 84 ? 1.762 -15.447 8.710 1.00 94.19 84 PRO A O 1
ATOM 649 N N . LEU A 1 85 ? 1.276 -13.737 7.332 1.00 94.69 85 LEU A N 1
ATOM 650 C CA . LEU A 1 85 ? 0.619 -12.933 8.360 1.00 94.69 85 LEU A CA 1
ATOM 651 C C . LEU A 1 85 ? -0.678 -13.602 8.817 1.00 94.69 85 LEU A C 1
ATOM 653 O O . LEU A 1 85 ? -0.844 -13.833 10.007 1.00 94.69 85 LEU A O 1
ATOM 657 N N . SER A 1 86 ? -1.568 -13.974 7.893 1.00 96.44 86 SER A N 1
ATOM 658 C CA . SER A 1 86 ? -2.888 -14.535 8.228 1.00 96.44 86 SER A CA 1
ATOM 659 C C . SER A 1 86 ? -2.761 -15.816 9.039 1.00 96.44 86 SER A C 1
ATOM 661 O O . SER A 1 86 ? -3.447 -15.977 10.045 1.00 96.44 86 SER A O 1
ATOM 663 N N . SER A 1 87 ? -1.814 -16.679 8.670 1.00 96.88 87 SER A N 1
ATOM 664 C CA . SER A 1 87 ? -1.518 -17.891 9.425 1.00 96.88 87 SER A CA 1
ATOM 665 C C . SER A 1 87 ? -0.972 -17.581 10.824 1.00 96.88 87 SER A C 1
ATOM 667 O O . SER A 1 87 ? -1.543 -18.038 11.811 1.00 96.88 87 SER A O 1
ATOM 669 N N . SER A 1 88 ? 0.090 -16.776 10.939 1.00 96.75 88 SER A N 1
ATOM 670 C CA . SER A 1 88 ? 0.734 -16.515 12.240 1.00 96.75 88 SER A CA 1
ATOM 671 C C . SER A 1 88 ? -0.142 -15.705 13.204 1.00 96.75 88 SER A C 1
ATOM 673 O O . SER A 1 88 ? -0.170 -16.002 14.397 1.00 96.75 88 SER A O 1
ATOM 675 N N . VAL A 1 89 ? -0.903 -14.732 12.698 1.00 97.88 89 VAL A N 1
ATOM 676 C CA . VAL A 1 89 ? -1.861 -13.941 13.485 1.00 97.88 89 VAL A CA 1
ATOM 677 C C . VAL A 1 89 ? -3.004 -14.813 13.991 1.00 97.88 89 VAL A C 1
ATOM 679 O O . VAL A 1 89 ? -3.371 -14.697 15.154 1.00 97.88 89 VAL A O 1
ATOM 682 N N . THR A 1 90 ? -3.526 -15.727 13.169 1.00 98.31 90 THR A N 1
ATOM 683 C CA . THR A 1 90 ? -4.591 -16.652 13.596 1.00 98.31 90 THR A CA 1
ATOM 684 C C . THR A 1 90 ? -4.131 -17.544 14.745 1.00 98.31 90 THR A C 1
ATOM 686 O O . THR A 1 90 ? -4.843 -17.669 15.737 1.00 98.31 90 THR A O 1
ATOM 689 N N . VAL A 1 91 ? -2.912 -18.095 14.665 1.00 97.56 91 VAL A N 1
ATOM 690 C CA . VAL A 1 91 ? -2.330 -18.861 15.782 1.00 97.56 91 VAL A CA 1
ATOM 691 C C . VAL A 1 91 ? -2.214 -17.989 17.034 1.00 97.56 91 VAL A C 1
ATOM 693 O O . VAL A 1 91 ? -2.648 -18.396 18.108 1.00 97.56 91 VAL A O 1
ATOM 696 N N . LYS A 1 92 ? -1.684 -16.768 16.900 1.00 97.88 92 LYS A N 1
ATOM 697 C CA . LYS A 1 92 ? -1.490 -15.861 18.036 1.00 97.88 92 LYS A CA 1
ATOM 698 C C . LYS A 1 92 ? -2.807 -15.435 18.698 1.00 97.88 92 LYS A C 1
ATOM 700 O O . LYS A 1 92 ? -2.864 -15.350 19.919 1.00 97.88 92 LYS A O 1
ATOM 705 N N . LEU A 1 93 ? -3.864 -15.197 17.922 1.00 97.81 93 LEU A N 1
ATOM 706 C CA . LEU A 1 93 ? -5.199 -14.882 18.445 1.00 97.81 93 LEU A CA 1
ATOM 707 C C . LEU A 1 93 ? -5.762 -16.036 19.287 1.00 97.81 93 LEU A C 1
ATOM 709 O O . LEU A 1 93 ? -6.236 -15.794 20.396 1.00 97.81 93 LEU A O 1
ATOM 713 N N . GLY A 1 94 ? -5.642 -17.277 18.804 1.00 96.62 94 GLY A N 1
ATOM 714 C CA . GLY A 1 94 ? -6.058 -18.468 19.552 1.00 96.62 94 GLY A CA 1
ATOM 715 C C . GLY A 1 94 ? -5.246 -18.696 20.834 1.00 96.62 94 GLY A C 1
ATOM 716 O O . GLY A 1 94 ? -5.791 -19.156 21.833 1.00 96.62 94 GLY A O 1
ATOM 717 N N . GLU A 1 95 ? -3.960 -18.328 20.845 1.00 96.25 95 GLU A N 1
ATOM 718 C CA . GLU A 1 95 ? -3.119 -18.371 22.051 1.00 96.25 95 GLU A CA 1
ATOM 719 C C . GLU A 1 95 ? -3.513 -17.311 23.093 1.00 96.25 95 GLU A C 1
ATOM 721 O O . GLU A 1 95 ? -3.510 -17.600 24.290 1.00 96.25 95 GLU A O 1
ATOM 726 N N . LEU A 1 96 ? -3.825 -16.085 22.655 1.00 96.12 96 LEU A N 1
ATOM 727 C CA . LEU A 1 96 ? -4.136 -14.966 23.552 1.00 96.12 96 LEU A CA 1
ATOM 728 C C . LEU A 1 96 ? -5.569 -15.018 24.105 1.00 96.12 96 LEU A C 1
ATOM 730 O O . LEU A 1 96 ? -5.788 -14.628 25.250 1.00 96.12 96 LEU A O 1
ATOM 734 N N . GLU A 1 97 ? -6.539 -15.497 23.323 1.00 94.19 97 GLU A N 1
ATOM 735 C CA . GLU A 1 97 ? -7.963 -15.535 23.691 1.00 94.19 97 GLU A CA 1
ATOM 736 C C . GLU A 1 97 ? -8.587 -16.927 23.408 1.00 94.19 97 GLU A C 1
ATOM 738 O O . GLU A 1 97 ? -9.551 -17.043 22.645 1.00 94.19 97 GLU A O 1
ATOM 743 N N . PRO A 1 98 ? -8.106 -18.009 24.057 1.00 90.44 98 PRO A N 1
ATOM 744 C CA . PRO A 1 98 ? -8.448 -19.404 23.730 1.00 90.44 98 PRO A CA 1
ATOM 745 C C . PRO A 1 98 ? -9.906 -19.807 23.999 1.00 90.44 98 PRO A C 1
ATOM 747 O O . PRO A 1 98 ? -10.286 -20.940 23.737 1.00 90.44 98 PRO A O 1
ATOM 750 N N . LYS A 1 99 ? -10.725 -18.927 24.583 1.00 89.06 99 LYS A N 1
ATOM 751 C CA . LYS A 1 99 ? -12.164 -19.169 24.796 1.00 89.06 99 LYS A CA 1
ATOM 752 C C . LYS A 1 99 ? -13.049 -18.459 23.775 1.00 89.06 99 LYS A C 1
ATOM 754 O O . LYS A 1 99 ? -14.207 -18.831 23.631 1.00 89.06 99 LYS A O 1
ATOM 759 N N . ASN A 1 100 ? -12.521 -17.411 23.143 1.00 86.88 100 ASN A N 1
ATOM 760 C CA . ASN A 1 100 ? -13.279 -16.513 22.275 1.00 86.88 100 ASN A CA 1
ATOM 761 C C . ASN A 1 100 ? -12.846 -16.649 20.811 1.00 86.88 100 ASN A C 1
ATOM 763 O O . ASN A 1 100 ? -13.661 -16.446 19.917 1.00 86.88 100 ASN A O 1
ATOM 767 N N . LEU A 1 101 ? -11.572 -16.980 20.570 1.00 92.12 101 LEU A N 1
ATOM 768 C CA . LEU A 1 101 ? -10.935 -16.978 19.253 1.00 92.12 101 LEU A CA 1
ATOM 769 C C . LEU A 1 101 ? -10.217 -18.302 18.938 1.00 92.12 101 LEU A C 1
ATOM 771 O O . LEU A 1 101 ? -9.305 -18.329 18.122 1.00 92.12 101 LEU A O 1
ATOM 775 N N . ASP A 1 102 ? -10.588 -19.414 19.570 1.00 87.38 102 ASP A N 1
ATOM 776 C CA . ASP A 1 102 ? -10.024 -20.741 19.266 1.00 87.38 102 ASP A CA 1
ATOM 777 C C . ASP A 1 102 ? -10.567 -21.348 17.961 1.00 87.38 102 ASP A C 1
ATOM 779 O O . ASP A 1 102 ? -9.910 -22.174 17.329 1.00 87.38 102 ASP A O 1
ATOM 783 N N . SER A 1 103 ? -11.766 -20.929 17.555 1.00 92.25 103 SER A N 1
ATOM 784 C CA . SER A 1 103 ? -12.494 -21.459 16.397 1.00 92.25 103 SER A CA 1
ATOM 785 C C . SER A 1 103 ? -12.387 -20.604 15.132 1.00 92.25 103 SER A C 1
ATOM 787 O O . SER A 1 103 ? -12.864 -21.020 14.069 1.00 92.25 103 SER A O 1
ATOM 789 N N . ILE A 1 104 ? -11.753 -19.428 15.209 1.00 96.50 104 ILE A N 1
ATOM 790 C CA . ILE A 1 104 ? -11.506 -18.613 14.017 1.00 96.50 104 ILE A CA 1
ATOM 791 C C . ILE A 1 104 ? -10.586 -19.363 13.055 1.00 96.50 104 ILE A C 1
ATOM 793 O O . ILE A 1 104 ? -9.735 -20.164 13.440 1.00 96.50 104 ILE A O 1
ATOM 797 N N . SER A 1 105 ? -10.755 -19.094 11.770 1.00 97.62 105 SER A N 1
ATOM 798 C CA . SER A 1 105 ? -9.947 -19.708 10.720 1.00 97.62 105 SER A CA 1
ATOM 799 C C . SER A 1 105 ? -9.127 -18.663 9.976 1.00 97.62 105 SER A C 1
ATOM 801 O O . SER A 1 105 ? -9.319 -17.461 10.144 1.00 97.62 105 SER A O 1
ATOM 803 N N . TYR A 1 106 ? -8.229 -19.113 9.105 1.00 98.19 106 TYR A N 1
ATOM 804 C CA . TYR A 1 106 ? -7.525 -18.230 8.181 1.00 98.19 106 TYR A CA 1
ATOM 805 C C . TYR A 1 106 ? -7.783 -18.634 6.734 1.00 98.19 106 TYR A C 1
ATOM 807 O O . TYR A 1 106 ? -8.132 -19.783 6.435 1.00 98.19 106 TYR A O 1
ATOM 815 N N . SER A 1 107 ? -7.616 -17.675 5.830 1.00 97.62 107 SER A N 1
ATOM 816 C CA . SER A 1 107 ? -7.691 -17.905 4.396 1.00 97.62 107 SER A CA 1
ATOM 817 C C . SER A 1 107 ? -6.818 -16.901 3.636 1.00 97.62 107 SER A C 1
ATOM 819 O O . SER A 1 107 ? -6.420 -15.868 4.169 1.00 97.62 107 SER A O 1
ATOM 821 N N . PHE A 1 108 ? -6.472 -17.211 2.393 1.00 96.00 108 PHE A N 1
ATOM 822 C CA . PHE A 1 108 ? -5.720 -16.332 1.502 1.00 96.00 108 PHE A CA 1
ATOM 823 C C . PHE A 1 108 ? -6.048 -16.649 0.044 1.00 96.00 108 PHE A C 1
ATOM 825 O O . PHE A 1 108 ? -6.449 -17.771 -0.282 1.00 96.00 108 PHE A O 1
ATOM 832 N N . ASP A 1 109 ? -5.872 -15.674 -0.848 1.00 92.69 109 ASP A N 1
ATOM 833 C CA . ASP A 1 109 ? -6.070 -15.883 -2.279 1.00 92.69 109 ASP A CA 1
ATOM 834 C C . ASP A 1 109 ? -4.821 -16.407 -2.997 1.00 92.69 109 ASP A C 1
ATOM 836 O O . ASP A 1 109 ? -3.698 -16.409 -2.496 1.00 92.69 109 ASP A O 1
ATOM 840 N N . ARG A 1 110 ? -5.025 -16.830 -4.240 1.00 87.12 110 ARG A N 1
ATOM 841 C CA . ARG A 1 110 ? -3.981 -17.096 -5.226 1.00 87.12 110 ARG A CA 1
ATOM 842 C C . ARG A 1 110 ? -4.036 -16.018 -6.302 1.00 87.12 110 ARG A C 1
ATOM 844 O O . ARG A 1 110 ? -5.110 -15.540 -6.663 1.00 87.12 110 ARG A O 1
ATOM 851 N N . LYS A 1 111 ? -2.878 -15.672 -6.870 1.00 82.19 111 LYS A N 1
ATOM 852 C CA . LYS A 1 111 ? -2.822 -14.782 -8.041 1.00 82.19 111 LYS A CA 1
ATOM 853 C C . LYS A 1 111 ? -3.381 -15.438 -9.307 1.00 82.19 111 LYS A C 1
ATOM 855 O O . LYS A 1 111 ? -3.904 -14.726 -10.154 1.00 82.19 111 LYS A O 1
ATOM 860 N N . GLU A 1 112 ? -3.323 -16.766 -9.398 1.00 77.88 112 GLU A N 1
ATOM 861 C CA . GLU A 1 112 ? -3.895 -17.539 -10.501 1.00 77.88 112 GLU A CA 1
ATOM 862 C C . GLU A 1 112 ? -4.698 -18.730 -9.968 1.00 77.88 112 GLU A C 1
ATOM 864 O O . GLU A 1 112 ? -4.309 -19.368 -8.979 1.00 77.88 112 GLU A O 1
ATOM 869 N N . ALA A 1 113 ? -5.813 -19.021 -10.640 1.00 72.69 113 ALA A N 1
ATOM 870 C CA . ALA A 1 113 ? -6.650 -20.178 -10.352 1.00 72.69 113 ALA A CA 1
ATOM 871 C C . ALA A 1 113 ? -5.884 -21.471 -10.629 1.00 72.69 113 ALA A C 1
ATOM 873 O O . ALA A 1 113 ? -5.087 -21.547 -11.563 1.00 72.69 113 ALA A O 1
ATOM 874 N N . LYS A 1 114 ? -6.139 -22.514 -9.835 1.00 63.41 114 LYS A N 1
ATOM 875 C CA . LYS A 1 114 ? -5.712 -23.865 -10.212 1.00 63.41 114 LYS A CA 1
ATOM 876 C C . LYS A 1 114 ? -6.792 -24.545 -11.048 1.00 63.41 114 LYS A C 1
ATOM 878 O O . LYS A 1 114 ? -7.924 -24.669 -10.592 1.00 63.41 114 LYS A O 1
ATOM 883 N N . ASP A 1 115 ? -6.384 -25.093 -12.190 1.00 54.62 115 ASP A N 1
ATOM 884 C CA . ASP A 1 115 ? -7.245 -25.882 -13.086 1.00 54.62 115 ASP A CA 1
ATOM 885 C C . ASP A 1 115 ? -7.425 -27.349 -12.633 1.00 54.62 115 ASP A C 1
ATOM 887 O O . ASP A 1 115 ? -8.223 -28.091 -13.207 1.00 54.62 115 ASP A O 1
ATOM 891 N N . HIS A 1 116 ? -6.696 -27.795 -11.596 1.00 49.16 116 HIS A N 1
ATOM 892 C CA . HIS A 1 116 ? -6.717 -29.175 -11.086 1.00 49.16 116 HIS A CA 1
ATOM 893 C C . HIS A 1 116 ? -6.611 -29.233 -9.541 1.00 49.16 116 HIS A C 1
ATOM 895 O O . HIS A 1 116 ? -5.870 -28.450 -8.939 1.00 49.16 116 HIS A O 1
ATOM 901 N N . GLY A 1 117 ? -7.294 -30.195 -8.898 1.00 58.66 117 GLY A N 1
ATOM 902 C CA . GLY A 1 117 ? -7.370 -30.366 -7.430 1.00 58.66 117 GLY A CA 1
ATOM 903 C C . GLY A 1 117 ? -8.676 -29.819 -6.831 1.00 58.66 117 GLY A C 1
ATOM 904 O O . GLY A 1 117 ? -9.691 -29.833 -7.517 1.00 58.66 117 GLY A O 1
ATOM 905 N N . GLU A 1 118 ? -8.653 -29.297 -5.592 1.00 52.28 118 GLU A N 1
ATOM 906 C CA . GLU A 1 118 ? -9.802 -28.580 -4.977 1.00 52.28 118 GLU A CA 1
ATOM 907 C C . GLU A 1 118 ? -10.251 -27.331 -5.772 1.00 52.28 118 GLU A C 1
ATOM 909 O O . GLU A 1 118 ? -11.326 -26.796 -5.520 1.00 52.28 118 GLU A O 1
ATOM 914 N N . GLY A 1 119 ? -9.472 -26.901 -6.775 1.00 57.03 119 GLY A N 1
ATOM 915 C CA . GLY A 1 119 ? -9.819 -25.802 -7.675 1.00 57.03 119 GLY A CA 1
ATOM 916 C C . GLY A 1 119 ? -9.893 -24.437 -6.982 1.00 57.03 119 GLY A C 1
ATOM 917 O O . GLY A 1 119 ? -9.625 -24.295 -5.792 1.00 57.03 119 GLY A O 1
ATOM 918 N N . GLY A 1 120 ? -10.228 -23.404 -7.753 1.00 75.06 120 GLY A N 1
ATOM 919 C CA . GLY A 1 120 ? -10.529 -22.073 -7.223 1.00 75.06 120 GLY A CA 1
ATOM 920 C C . GLY A 1 120 ? -9.319 -21.198 -6.872 1.00 75.06 120 GLY A C 1
ATOM 921 O O . GLY A 1 120 ? -8.156 -21.523 -7.134 1.00 75.06 120 GLY A O 1
ATOM 922 N N . ASN A 1 121 ? -9.639 -20.033 -6.303 1.00 86.00 121 ASN A N 1
ATOM 923 C CA . ASN A 1 121 ? -8.689 -18.957 -6.009 1.00 86.00 121 ASN A CA 1
ATOM 924 C C . ASN A 1 121 ? -8.409 -18.778 -4.518 1.00 86.00 121 ASN A C 1
ATOM 926 O O . ASN A 1 121 ? -7.579 -17.944 -4.176 1.00 86.00 121 ASN A O 1
ATOM 930 N N . ILE A 1 122 ? -9.079 -19.533 -3.648 1.00 91.62 122 ILE A N 1
ATOM 931 C CA . ILE A 1 122 ? -9.009 -19.390 -2.193 1.00 91.62 122 ILE A CA 1
ATOM 932 C C . ILE A 1 122 ? -8.354 -20.627 -1.580 1.00 91.62 122 ILE A C 1
ATOM 934 O O . ILE A 1 122 ? -8.574 -21.749 -2.029 1.00 91.62 122 ILE A O 1
ATOM 938 N N . VAL A 1 123 ? -7.525 -20.424 -0.561 1.00 93.38 123 VAL A N 1
ATOM 939 C CA . VAL A 1 123 ? -6.936 -21.484 0.266 1.00 93.38 123 VAL A CA 1
ATOM 940 C C . VAL A 1 123 ? -7.283 -21.222 1.722 1.00 93.38 123 VAL A C 1
ATOM 942 O O . VAL A 1 123 ? -7.286 -20.069 2.144 1.00 93.38 123 VAL A O 1
ATOM 945 N N . GLY A 1 124 ? -7.555 -22.274 2.495 1.00 94.12 124 GLY A N 1
ATOM 946 C CA . GLY A 1 124 ? -8.015 -22.156 3.880 1.00 94.12 124 GLY A CA 1
ATOM 947 C C . GLY A 1 124 ? -9.534 -22.274 3.987 1.00 94.12 124 GLY A C 1
ATOM 948 O O . GLY A 1 124 ? -10.161 -22.957 3.178 1.00 94.12 124 GLY A O 1
ATOM 949 N N . ALA A 1 125 ? -10.125 -21.638 4.998 1.00 95.62 125 ALA A N 1
ATOM 950 C CA . ALA A 1 125 ? -11.564 -21.734 5.232 1.00 95.62 125 ALA A CA 1
ATOM 951 C C . ALA A 1 125 ? -12.392 -21.102 4.091 1.00 95.62 125 ALA A C 1
ATOM 953 O O . ALA A 1 125 ? -12.003 -20.063 3.552 1.00 95.62 125 ALA A O 1
ATOM 954 N N . PRO A 1 126 ? -13.549 -21.692 3.728 1.00 95.12 126 PRO A N 1
ATOM 955 C CA . PRO A 1 126 ? -14.444 -21.118 2.729 1.00 95.12 126 PRO A CA 1
ATOM 956 C C . PRO A 1 126 ? -15.050 -19.801 3.229 1.00 95.12 126 PRO A C 1
ATOM 958 O O . PRO A 1 126 ? -15.470 -19.697 4.380 1.00 95.12 126 PRO A O 1
ATOM 961 N N . LEU A 1 127 ? -15.135 -18.803 2.346 1.00 97.00 127 LEU A N 1
ATOM 962 C CA . LEU A 1 127 ? -15.548 -17.444 2.721 1.00 97.00 127 LEU A CA 1
ATOM 963 C C . LEU A 1 127 ? -17.071 -17.254 2.772 1.00 97.00 127 LEU A C 1
ATOM 965 O O . LEU A 1 127 ? -17.553 -16.329 3.422 1.00 97.00 127 LEU A O 1
ATOM 969 N N . LYS A 1 128 ? -17.841 -18.116 2.098 1.00 97.31 128 LYS A N 1
ATOM 970 C CA . LYS A 1 128 ? -19.287 -17.944 1.919 1.00 97.31 128 LYS A CA 1
ATOM 971 C C . LYS A 1 128 ? -20.032 -17.836 3.256 1.00 97.31 128 LYS A C 1
ATOM 973 O O . LYS A 1 128 ? -20.044 -18.779 4.044 1.00 97.31 128 LYS A O 1
ATOM 978 N N . GLY A 1 129 ? -20.709 -16.707 3.467 1.00 97.12 129 GLY A N 1
ATOM 979 C CA . GLY A 1 129 ? -21.503 -16.417 4.664 1.00 97.12 129 GLY A CA 1
ATOM 980 C C . GLY A 1 129 ? -20.682 -16.100 5.917 1.00 97.12 129 GLY A C 1
ATOM 981 O O . GLY A 1 129 ? -21.257 -16.025 6.998 1.00 97.12 129 GLY A O 1
ATOM 982 N N . LYS A 1 130 ? -19.359 -15.937 5.794 1.00 98.25 130 LYS A N 1
ATOM 983 C CA . LYS A 1 130 ? -18.450 -15.658 6.910 1.00 98.25 130 LYS A CA 1
ATOM 984 C C . LYS A 1 130 ? -18.041 -14.192 6.948 1.00 98.25 130 LYS A C 1
ATOM 986 O O . LYS A 1 130 ? -17.893 -13.559 5.902 1.00 98.25 130 LYS A O 1
ATOM 991 N N . LYS A 1 131 ? -17.837 -13.668 8.156 1.00 98.12 131 LYS A N 1
ATOM 992 C CA . LYS A 1 131 ? -17.243 -12.355 8.411 1.00 98.12 131 LYS A CA 1
ATOM 993 C C . LYS A 1 131 ? -15.725 -12.458 8.269 1.00 98.12 131 LYS A C 1
ATOM 995 O O . LYS A 1 131 ? -15.076 -13.241 8.959 1.00 98.12 131 LYS A O 1
ATOM 1000 N N . VAL A 1 132 ? -15.151 -11.686 7.359 1.00 98.44 132 VAL A N 1
ATOM 1001 C CA . VAL A 1 132 ? -13.754 -11.799 6.938 1.00 98.44 132 VAL A CA 1
ATOM 1002 C C . VAL A 1 132 ? -12.993 -10.534 7.319 1.00 98.44 132 VAL A C 1
ATOM 1004 O O . VAL A 1 132 ? -13.312 -9.444 6.844 1.00 98.44 132 VAL A O 1
ATOM 1007 N N . LEU A 1 133 ? -11.976 -10.688 8.162 1.00 98.44 133 LEU A N 1
ATOM 1008 C CA . LEU A 1 133 ? -11.052 -9.636 8.565 1.00 98.44 133 LEU A CA 1
ATOM 1009 C C . LEU A 1 133 ? -9.820 -9.666 7.664 1.00 98.44 133 LEU A C 1
ATOM 1011 O O . LEU A 1 133 ? -9.068 -10.637 7.679 1.00 98.44 133 LEU A O 1
ATOM 1015 N N . ILE A 1 134 ? -9.592 -8.610 6.891 1.00 97.81 134 ILE A N 1
ATOM 1016 C CA . ILE A 1 134 ? -8.418 -8.524 6.016 1.00 97.81 134 ILE A CA 1
ATOM 1017 C C . ILE A 1 134 ? -7.228 -8.031 6.835 1.00 97.81 134 ILE A C 1
ATOM 1019 O O . ILE A 1 134 ? -7.347 -7.036 7.546 1.00 97.81 134 ILE A O 1
ATOM 1023 N N . ILE A 1 135 ? -6.067 -8.668 6.696 1.00 95.75 135 ILE A N 1
ATOM 1024 C CA . ILE A 1 135 ? -4.818 -8.149 7.260 1.00 95.75 135 ILE A CA 1
ATOM 1025 C C . ILE A 1 135 ? -3.754 -7.938 6.184 1.00 95.75 135 ILE A C 1
ATOM 1027 O O . ILE A 1 135 ? -3.612 -8.753 5.271 1.00 95.75 135 ILE A O 1
ATOM 1031 N N . ASP A 1 136 ? -3.003 -6.841 6.282 1.00 89.44 136 ASP A N 1
ATOM 1032 C CA . ASP A 1 136 ? -1.944 -6.503 5.323 1.00 89.44 136 ASP A CA 1
ATOM 1033 C C . ASP A 1 136 ? -0.842 -5.635 5.954 1.00 89.44 136 ASP A C 1
ATOM 1035 O O . ASP A 1 136 ? -0.989 -5.130 7.060 1.00 89.44 136 ASP A O 1
ATOM 1039 N N . ASP A 1 137 ? 0.281 -5.436 5.269 1.00 84.38 137 ASP A N 1
ATOM 1040 C CA . ASP A 1 137 ? 1.398 -4.664 5.816 1.00 84.38 137 ASP A CA 1
ATOM 1041 C C . ASP A 1 137 ? 1.122 -3.152 5.894 1.00 84.38 137 ASP A C 1
ATOM 1043 O O . ASP A 1 137 ? 1.082 -2.571 6.977 1.00 84.38 137 ASP A O 1
ATOM 1047 N N . VAL A 1 138 ? 0.943 -2.496 4.752 1.00 81.19 138 VAL A N 1
ATOM 1048 C CA . VAL A 1 138 ? 0.769 -1.044 4.635 1.00 81.19 138 VAL A CA 1
ATOM 1049 C C . VAL A 1 138 ? -0.223 -0.712 3.534 1.00 81.19 138 VAL A C 1
ATOM 1051 O O . VAL A 1 138 ? -0.280 -1.378 2.497 1.00 81.19 138 VAL A O 1
ATOM 1054 N N . ILE A 1 139 ? -1.002 0.355 3.707 1.00 79.12 139 ILE A N 1
ATOM 1055 C CA . ILE A 1 139 ? -1.886 0.871 2.653 1.00 79.12 139 ILE A CA 1
ATOM 1056 C C . ILE A 1 139 ? -1.158 1.992 1.911 1.00 79.12 139 ILE A C 1
ATOM 1058 O O . ILE A 1 139 ? -0.811 3.005 2.502 1.00 79.12 139 ILE A O 1
ATOM 1062 N N . THR A 1 140 ? -0.894 1.787 0.616 1.00 70.31 140 THR A N 1
ATOM 1063 C CA . THR A 1 140 ? -0.311 2.811 -0.269 1.00 70.31 140 THR A CA 1
ATOM 1064 C C . THR A 1 140 ? -1.397 3.472 -1.115 1.00 70.31 140 THR A C 1
ATOM 1066 O O . THR A 1 140 ? -1.943 4.482 -0.709 1.00 70.31 140 THR A O 1
ATOM 1069 N N . ALA A 1 141 ? -1.773 2.882 -2.252 1.00 68.25 141 ALA A N 1
ATOM 1070 C CA . ALA A 1 141 ? -2.848 3.377 -3.125 1.00 68.25 141 ALA A CA 1
ATOM 1071 C C . ALA A 1 141 ? -4.198 2.662 -2.900 1.00 68.25 141 ALA A C 1
ATOM 1073 O O . ALA A 1 141 ? -5.186 2.925 -3.581 1.00 68.25 141 ALA A O 1
ATOM 1074 N N . GLY A 1 142 ? -4.244 1.686 -1.990 1.00 75.12 142 GLY A N 1
ATOM 1075 C CA . GLY A 1 142 ? -5.447 0.895 -1.705 1.00 75.12 142 GLY A CA 1
ATOM 1076 C C . GLY A 1 142 ? -5.832 -0.145 -2.770 1.00 75.12 142 GLY A C 1
ATOM 1077 O O . GLY A 1 142 ? -6.653 -1.004 -2.474 1.00 75.12 142 GLY A O 1
ATOM 1078 N N . THR A 1 143 ? -5.215 -0.163 -3.960 1.00 78.19 143 THR A N 1
ATOM 1079 C CA . THR A 1 143 ? -5.571 -1.071 -5.077 1.00 78.19 143 THR A CA 1
ATOM 1080 C C . THR A 1 143 ? -5.644 -2.545 -4.667 1.00 78.19 143 THR A C 1
ATOM 1082 O O . THR A 1 143 ? -6.659 -3.196 -4.879 1.00 78.19 143 THR A O 1
ATOM 1085 N N . ALA A 1 144 ? -4.616 -3.055 -3.979 1.00 78.69 144 ALA A N 1
ATOM 1086 C CA . ALA A 1 144 ? -4.589 -4.449 -3.523 1.00 78.69 144 ALA A CA 1
ATOM 1087 C C . ALA A 1 144 ? -5.710 -4.787 -2.518 1.00 78.69 144 ALA A C 1
ATOM 1089 O O . ALA A 1 144 ? -6.135 -5.936 -2.433 1.00 78.69 144 ALA A O 1
ATOM 1090 N N . LYS A 1 145 ? -6.196 -3.794 -1.760 1.00 85.94 145 LYS A N 1
ATOM 1091 C CA . LYS A 1 145 ? -7.272 -3.972 -0.773 1.00 85.94 145 LYS A CA 1
ATOM 1092 C C . LYS A 1 145 ? -8.617 -4.019 -1.482 1.00 85.94 145 LYS A C 1
ATOM 1094 O O . LYS A 1 145 ? -9.410 -4.894 -1.164 1.00 85.94 145 LYS A O 1
ATOM 1099 N N . ARG A 1 146 ? -8.833 -3.156 -2.483 1.00 89.06 146 ARG A N 1
ATOM 1100 C CA . ARG A 1 146 ? -10.020 -3.206 -3.354 1.00 89.06 146 ARG A CA 1
ATOM 1101 C C . ARG A 1 146 ? -10.146 -4.571 -4.025 1.00 89.06 146 ARG A C 1
ATOM 1103 O O . ARG A 1 146 ? -11.168 -5.229 -3.875 1.00 89.06 146 ARG A O 1
ATOM 1110 N N . GLU A 1 147 ? -9.056 -5.065 -4.618 1.00 88.75 147 GLU A N 1
ATOM 1111 C CA . GLU A 1 147 ? -9.010 -6.418 -5.194 1.00 88.75 147 GLU A CA 1
ATOM 1112 C C . GLU A 1 147 ? -9.354 -7.511 -4.166 1.00 88.75 147 GLU A C 1
ATOM 1114 O O . GLU A 1 147 ? -10.072 -8.460 -4.482 1.00 88.75 147 GLU A O 1
ATOM 1119 N N . ALA A 1 148 ? -8.840 -7.408 -2.935 1.00 91.44 148 ALA A N 1
ATOM 1120 C CA . ALA A 1 148 ? -9.133 -8.374 -1.877 1.00 91.44 148 ALA A CA 1
ATOM 1121 C C . ALA A 1 148 ? -10.609 -8.328 -1.450 1.00 91.44 148 ALA A C 1
ATOM 1123 O O . ALA A 1 148 ? -11.239 -9.379 -1.330 1.00 91.44 148 ALA A O 1
ATOM 1124 N N . ILE A 1 149 ? -11.177 -7.131 -1.274 1.00 93.50 149 ILE A N 1
ATOM 1125 C CA . ILE A 1 149 ? -12.591 -6.929 -0.931 1.00 93.50 149 ILE A CA 1
ATOM 1126 C C . ILE A 1 149 ? -13.493 -7.530 -2.011 1.00 93.50 149 ILE A C 1
ATOM 1128 O O . ILE A 1 149 ? -14.411 -8.288 -1.693 1.00 93.50 149 ILE A O 1
ATOM 1132 N N . GLU A 1 150 ? -13.219 -7.236 -3.282 1.00 92.88 150 GLU A N 1
ATOM 1133 C CA . GLU A 1 150 ? -13.973 -7.780 -4.413 1.00 92.88 150 GLU A CA 1
ATOM 1134 C C . GLU A 1 150 ? -13.910 -9.308 -4.455 1.00 92.88 150 GLU A C 1
ATOM 1136 O O . GLU A 1 150 ? -14.942 -9.963 -4.612 1.00 92.88 150 GLU A O 1
ATOM 1141 N N . LYS A 1 151 ? -12.722 -9.894 -4.260 1.00 92.25 151 LYS A N 1
ATOM 1142 C CA . LYS A 1 151 ? -12.548 -11.353 -4.203 1.00 92.25 151 LYS A CA 1
ATOM 1143 C C . LYS A 1 151 ? -13.348 -11.979 -3.068 1.00 92.25 151 LYS A C 1
ATOM 1145 O O . LYS A 1 151 ? -14.066 -12.946 -3.304 1.00 92.25 151 LYS A O 1
ATOM 1150 N N . ILE A 1 152 ? -13.268 -11.419 -1.863 1.00 95.38 152 ILE A N 1
ATOM 1151 C CA . ILE A 1 152 ? -14.007 -11.924 -0.700 1.00 95.38 152 ILE A CA 1
ATOM 1152 C C . ILE A 1 152 ? -15.514 -11.876 -0.964 1.00 95.38 152 ILE A C 1
ATOM 1154 O O . ILE A 1 152 ? -16.202 -12.878 -0.771 1.00 95.38 152 ILE A O 1
ATOM 1158 N N . ARG A 1 153 ? -16.020 -10.741 -1.463 1.00 95.00 153 ARG A N 1
ATOM 1159 C CA . ARG A 1 153 ? -17.442 -10.570 -1.794 1.00 95.00 153 ARG A CA 1
ATOM 1160 C C . ARG A 1 153 ? -17.894 -11.537 -2.888 1.00 95.00 153 ARG A C 1
ATOM 1162 O O . ARG A 1 153 ? -18.968 -12.123 -2.773 1.00 95.00 153 ARG A O 1
ATOM 1169 N N . LYS A 1 154 ? -17.068 -11.760 -3.916 1.00 94.12 154 LYS A N 1
ATOM 1170 C CA . LYS A 1 154 ? -17.347 -12.710 -5.006 1.00 94.12 154 LYS A CA 1
ATOM 1171 C C . LYS A 1 154 ? -17.486 -14.152 -4.510 1.00 94.12 154 LYS A C 1
ATOM 1173 O O . LYS A 1 154 ? -18.324 -14.889 -5.019 1.00 94.12 154 LYS A O 1
ATOM 1178 N N . GLU A 1 155 ? -16.711 -14.535 -3.502 1.00 94.38 155 GLU A N 1
ATOM 1179 C CA . GLU A 1 155 ? -16.787 -15.850 -2.846 1.00 94.38 155 GLU A CA 1
ATOM 1180 C C . GLU A 1 155 ? -17.906 -15.921 -1.781 1.00 94.38 155 GLU A C 1
ATOM 1182 O O . GLU A 1 155 ? -18.063 -16.923 -1.082 1.00 94.38 155 GLU A O 1
ATOM 1187 N N . GLY A 1 156 ? -18.716 -14.862 -1.658 1.00 95.62 156 GLY A N 1
ATOM 1188 C CA . GLY A 1 156 ? -19.850 -14.770 -0.741 1.00 95.62 156 GLY A CA 1
ATOM 1189 C C . GLY A 1 156 ? -19.477 -14.421 0.700 1.00 95.62 156 GLY A C 1
ATOM 1190 O O . GLY A 1 156 ? -20.302 -14.630 1.590 1.00 95.62 156 GLY A O 1
ATOM 1191 N N . GLY A 1 157 ? -18.256 -13.946 0.949 1.00 97.38 157 GLY A N 1
ATOM 1192 C CA . GLY A 1 157 ? -17.822 -13.458 2.257 1.00 97.38 157 GLY A CA 1
ATOM 1193 C C . GLY A 1 157 ? -18.233 -12.011 2.525 1.00 97.38 157 GLY A C 1
ATOM 1194 O O . GLY A 1 157 ? -18.426 -11.211 1.608 1.00 97.38 157 GLY A O 1
ATOM 1195 N N . ILE A 1 158 ? -18.344 -11.672 3.807 1.00 97.69 158 ILE A N 1
ATOM 1196 C CA . ILE A 1 158 ? -18.708 -10.342 4.302 1.00 97.69 158 ILE A CA 1
ATOM 1197 C C . ILE A 1 158 ? -17.445 -9.710 4.876 1.00 97.69 158 ILE A C 1
ATOM 1199 O O . ILE A 1 158 ? -16.920 -10.193 5.872 1.00 97.69 158 ILE A O 1
ATOM 1203 N N . VAL A 1 159 ? -16.934 -8.640 4.269 1.00 97.38 159 VAL A N 1
ATOM 1204 C CA . VAL A 1 159 ? -15.744 -7.957 4.800 1.00 97.38 159 VAL A CA 1
ATOM 1205 C C . VAL A 1 159 ? -16.113 -7.236 6.096 1.00 97.38 159 VAL A C 1
ATOM 1207 O O . VAL A 1 159 ? -16.931 -6.322 6.074 1.00 97.38 159 VAL A O 1
ATOM 1210 N N . ALA A 1 160 ? -15.515 -7.661 7.209 1.00 96.69 160 ALA A N 1
ATOM 1211 C CA . ALA A 1 160 ? -15.778 -7.125 8.545 1.00 96.69 160 ALA A CA 1
ATOM 1212 C C . ALA A 1 160 ? -14.894 -5.920 8.892 1.00 96.69 160 ALA A C 1
ATOM 1214 O O . ALA A 1 160 ? -15.286 -5.068 9.682 1.00 96.69 160 ALA A O 1
ATOM 1215 N N . GLY A 1 161 ? -13.699 -5.851 8.308 1.00 95.81 161 GLY A N 1
ATOM 1216 C CA . GLY A 1 161 ? -12.748 -4.771 8.535 1.00 95.81 161 GLY A CA 1
ATOM 1217 C C . GLY A 1 161 ? -11.385 -5.069 7.927 1.00 95.81 161 GLY A C 1
ATOM 1218 O O . GLY A 1 161 ? -11.164 -6.139 7.348 1.00 95.81 161 GLY A O 1
ATOM 1219 N N . ILE A 1 162 ? -10.466 -4.117 8.075 1.00 96.12 162 ILE A N 1
ATOM 1220 C CA . ILE A 1 162 ? -9.067 -4.251 7.660 1.00 96.12 162 ILE A CA 1
ATOM 1221 C C . ILE A 1 162 ? -8.156 -3.880 8.831 1.00 96.12 162 ILE A C 1
ATOM 1223 O O . ILE A 1 162 ? -8.391 -2.875 9.495 1.00 96.12 162 ILE A O 1
ATOM 1227 N N . VAL A 1 163 ? -7.091 -4.644 9.064 1.00 96.38 163 VAL A N 1
ATOM 1228 C CA . VAL A 1 163 ? -6.008 -4.255 9.979 1.00 96.38 163 VAL A CA 1
ATOM 1229 C C . VAL A 1 163 ? -4.698 -4.185 9.216 1.00 96.38 163 VAL A C 1
ATOM 1231 O O . VAL A 1 163 ? -4.363 -5.102 8.465 1.00 96.38 163 VAL A O 1
ATOM 1234 N N . VAL A 1 164 ? -3.936 -3.112 9.413 1.00 94.31 164 VAL A N 1
ATOM 1235 C CA . VAL A 1 164 ? -2.608 -2.953 8.812 1.00 94.31 164 VAL A CA 1
ATOM 1236 C C . VAL A 1 164 ? -1.508 -2.732 9.834 1.00 94.31 164 VAL A C 1
ATOM 1238 O O . VAL A 1 164 ? -1.763 -2.290 10.950 1.00 94.31 164 VAL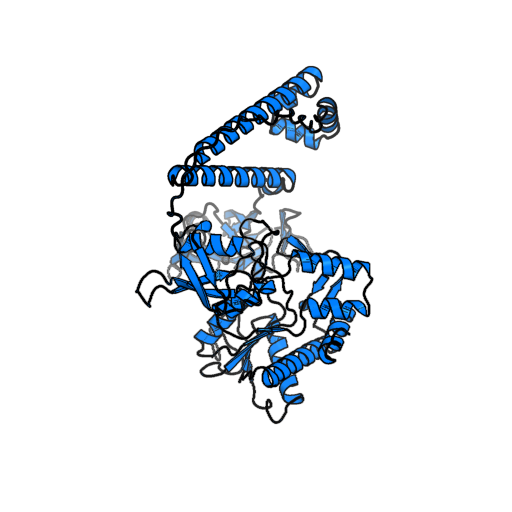 A O 1
ATOM 1241 N N . ALA A 1 165 ? -0.264 -3.039 9.469 1.00 93.31 165 ALA A N 1
ATOM 1242 C CA . ALA A 1 165 ? 0.862 -2.839 10.373 1.00 93.31 165 ALA A CA 1
ATOM 1243 C C . ALA A 1 165 ? 1.176 -1.351 10.577 1.00 93.31 165 ALA A C 1
ATOM 1245 O O . ALA A 1 165 ? 1.431 -0.934 11.704 1.00 93.31 165 ALA A O 1
ATOM 1246 N N . VAL A 1 166 ? 1.145 -0.547 9.508 1.00 92.31 166 VAL A N 1
ATOM 1247 C CA . VAL A 1 166 ? 1.395 0.900 9.604 1.00 92.31 166 VAL A CA 1
ATOM 1248 C C . VAL A 1 166 ? 0.397 1.706 8.778 1.00 92.31 166 VAL A C 1
ATOM 1250 O O . VAL A 1 166 ? 0.263 1.491 7.570 1.00 92.31 166 VAL A O 1
ATOM 1253 N N . ASP A 1 167 ? -0.240 2.680 9.426 1.00 91.56 167 ASP A N 1
ATOM 1254 C CA . ASP A 1 167 ? -0.929 3.797 8.785 1.00 91.56 167 ASP A CA 1
ATOM 1255 C C . ASP A 1 167 ? 0.007 5.010 8.726 1.00 91.56 167 ASP A C 1
ATOM 1257 O O . ASP A 1 167 ? 0.407 5.572 9.745 1.00 91.56 167 ASP A O 1
ATOM 1261 N N . ARG A 1 168 ? 0.367 5.416 7.505 1.00 89.44 168 ARG A N 1
ATOM 1262 C CA . ARG A 1 168 ? 1.256 6.561 7.271 1.00 89.44 168 ARG A CA 1
ATOM 1263 C C . ARG A 1 168 ? 0.561 7.907 7.498 1.00 89.44 168 ARG A C 1
ATOM 1265 O O . ARG A 1 168 ? 1.257 8.912 7.567 1.00 89.44 168 ARG A O 1
ATOM 1272 N N . MET A 1 169 ? -0.773 7.930 7.595 1.00 89.44 169 MET A N 1
ATOM 1273 C CA . MET A 1 169 ? -1.605 9.130 7.756 1.00 89.44 169 MET A CA 1
ATOM 1274 C C . MET A 1 169 ? -1.331 10.213 6.702 1.00 89.44 169 MET A C 1
ATOM 1276 O O . MET A 1 169 ? -1.487 11.4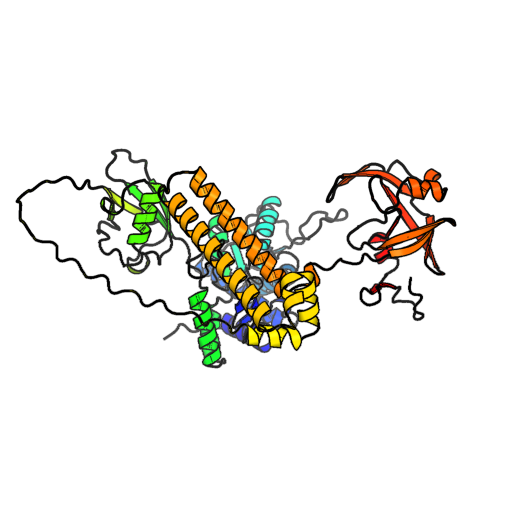05 6.959 1.00 89.44 169 MET A O 1
ATOM 1280 N N . GLU A 1 170 ? -0.895 9.803 5.511 1.00 89.50 170 GLU A N 1
ATOM 1281 C CA . GLU A 1 170 ? -0.545 10.705 4.417 1.00 89.50 170 GLU A CA 1
ATOM 1282 C C . GLU A 1 170 ? -1.715 10.909 3.459 1.00 89.50 170 GLU A C 1
ATOM 1284 O O . GLU A 1 170 ? -2.431 9.956 3.131 1.00 89.50 170 GLU A O 1
ATOM 1289 N N . LYS A 1 171 ? -1.856 12.133 2.943 1.00 88.19 171 LYS A N 1
ATOM 1290 C CA . LYS A 1 171 ? -2.773 12.434 1.843 1.00 88.19 171 LYS A CA 1
ATOM 1291 C C . LYS A 1 171 ? -2.343 11.725 0.566 1.00 88.19 171 LYS A C 1
ATOM 1293 O O . LYS A 1 171 ? -1.144 11.577 0.296 1.00 88.19 171 LYS A O 1
ATOM 1298 N N . LEU A 1 172 ? -3.306 11.309 -0.246 1.00 86.31 172 LEU A N 1
ATOM 1299 C CA . LEU A 1 172 ? -3.042 10.832 -1.601 1.00 86.31 172 LEU A CA 1
ATOM 1300 C C . LEU A 1 172 ? -2.342 11.933 -2.425 1.00 86.31 172 LEU A C 1
ATOM 1302 O O . LEU A 1 172 ? -2.541 13.115 -2.141 1.00 86.31 172 LEU A O 1
ATOM 1306 N N . PRO A 1 173 ? -1.482 11.581 -3.400 1.00 82.50 173 PRO A N 1
ATOM 1307 C CA . PRO A 1 173 ? -0.877 12.568 -4.293 1.00 82.50 173 PRO A CA 1
ATOM 1308 C C . PRO A 1 173 ? -1.948 13.412 -4.989 1.00 82.50 173 PRO A C 1
ATOM 1310 O O . PRO A 1 173 ? -2.935 12.863 -5.483 1.00 82.50 173 PRO A O 1
ATOM 1313 N N . ALA A 1 174 ? -1.750 14.729 -5.015 1.00 77.25 174 ALA A N 1
ATOM 1314 C CA . ALA A 1 174 ? -2.688 15.648 -5.648 1.00 77.25 174 ALA A CA 1
ATOM 1315 C C . ALA A 1 174 ? -2.728 15.414 -7.169 1.00 77.25 174 ALA A C 1
ATOM 1317 O O . ALA A 1 174 ? -1.686 15.243 -7.804 1.00 77.25 174 ALA A O 1
ATOM 1318 N N . ALA A 1 175 ? -3.927 15.399 -7.759 1.00 73.56 175 ALA A N 1
ATOM 1319 C CA . ALA A 1 175 ? -4.105 15.128 -9.190 1.00 73.56 175 ALA A CA 1
ATOM 1320 C C . ALA A 1 175 ? -3.510 16.231 -10.085 1.00 73.56 175 ALA A C 1
ATOM 1322 O O . ALA A 1 175 ? -3.034 15.945 -11.180 1.00 73.56 175 ALA A O 1
ATOM 1323 N N . ASP A 1 176 ? -3.511 17.472 -9.598 1.00 75.31 176 ASP A N 1
ATOM 1324 C CA . ASP A 1 176 ? -2.915 18.657 -10.222 1.00 75.31 176 ASP A CA 1
ATOM 1325 C C . ASP A 1 176 ? -1.449 18.886 -9.798 1.00 75.31 176 ASP A C 1
ATOM 1327 O O . ASP A 1 176 ? -0.827 19.858 -10.219 1.00 75.31 176 ASP A O 1
ATOM 1331 N N . GLY A 1 177 ? -0.889 18.000 -8.965 1.00 74.69 177 GLY A N 1
ATOM 1332 C CA . GLY A 1 177 ? 0.466 18.111 -8.423 1.00 74.69 177 GLY A CA 1
ATOM 1333 C C . GLY A 1 177 ? 0.625 19.126 -7.285 1.00 74.69 177 GLY A C 1
ATOM 1334 O O . GLY A 1 177 ? 1.724 19.241 -6.735 1.00 74.69 177 GLY A O 1
ATOM 1335 N N . ASP A 1 178 ? -0.439 19.832 -6.888 1.00 78.00 178 ASP A N 1
ATOM 1336 C CA . ASP A 1 178 ? -0.378 20.818 -5.811 1.00 78.00 178 ASP A CA 1
ATOM 1337 C C . ASP A 1 178 ? -0.475 20.155 -4.429 1.00 78.00 178 ASP A C 1
ATOM 1339 O O . ASP A 1 178 ? -1.535 19.988 -3.825 1.00 78.00 178 ASP A O 1
ATOM 1343 N N . GLU A 1 179 ? 0.688 19.806 -3.888 1.00 79.44 179 GLU A N 1
ATOM 1344 C CA . GLU A 1 179 ? 0.832 19.239 -2.547 1.00 79.44 179 GLU A CA 1
ATOM 1345 C C . GLU A 1 179 ? 0.602 20.265 -1.415 1.00 79.44 179 GLU A C 1
ATOM 1347 O O . GLU A 1 179 ? 0.795 19.913 -0.252 1.00 79.44 179 GLU A O 1
ATOM 1352 N N . SER A 1 180 ? 0.213 21.518 -1.689 1.00 77.25 180 SER A N 1
ATOM 1353 C CA . SER A 1 180 ? -0.201 22.470 -0.642 1.00 77.25 180 SER A CA 1
ATOM 1354 C C . SER A 1 180 ? -1.657 22.276 -0.212 1.00 77.25 180 SER A C 1
ATOM 1356 O O . SER A 1 180 ? -2.004 22.556 0.936 1.00 77.25 180 SER A O 1
ATOM 1358 N N . LYS A 1 181 ? -2.494 21.723 -1.097 1.00 76.81 181 LYS A N 1
ATOM 1359 C CA . LYS A 1 181 ? -3.920 21.527 -0.837 1.00 76.81 181 LYS A CA 1
ATOM 1360 C C . LYS A 1 181 ? -4.165 20.388 0.156 1.00 76.81 181 LYS A C 1
ATOM 1362 O O . LYS A 1 181 ? -3.392 19.416 0.183 1.00 76.81 181 LYS A O 1
ATOM 1367 N N . PRO A 1 182 ? -5.227 20.470 0.972 1.00 78.81 182 PRO A N 1
ATOM 1368 C CA . PRO A 1 182 ? -5.644 19.342 1.784 1.00 78.81 182 PRO A CA 1
ATOM 1369 C C . PRO A 1 182 ? -6.162 18.185 0.929 1.00 78.81 182 PRO A C 1
ATOM 1371 O O . PRO A 1 182 ? -6.533 18.362 -0.233 1.00 78.81 182 PRO A O 1
ATOM 1374 N N . GLY A 1 183 ? -6.153 16.978 1.489 1.00 82.31 183 GLY A N 1
ATOM 1375 C CA . GLY A 1 183 ? -6.513 15.792 0.726 1.00 82.31 183 GLY A CA 1
ATOM 1376 C C . GLY A 1 183 ? -6.687 14.542 1.584 1.00 82.31 183 GLY A C 1
ATOM 1377 O O . GLY A 1 183 ? -6.049 14.414 2.635 1.00 82.31 183 GLY A O 1
ATOM 1378 N N . PRO A 1 184 ? -7.522 13.597 1.123 1.00 85.19 184 PRO A N 1
ATOM 1379 C CA . PRO A 1 184 ? -7.854 12.399 1.879 1.00 85.19 184 PRO A CA 1
ATOM 1380 C C . PRO A 1 184 ? -6.690 11.405 1.901 1.00 85.19 184 PRO A C 1
ATOM 1382 O O . PRO A 1 184 ? -5.842 11.382 1.004 1.00 85.19 184 PRO A O 1
ATOM 1385 N N . SER A 1 185 ? -6.659 10.536 2.914 1.00 87.56 185 SER A N 1
ATOM 1386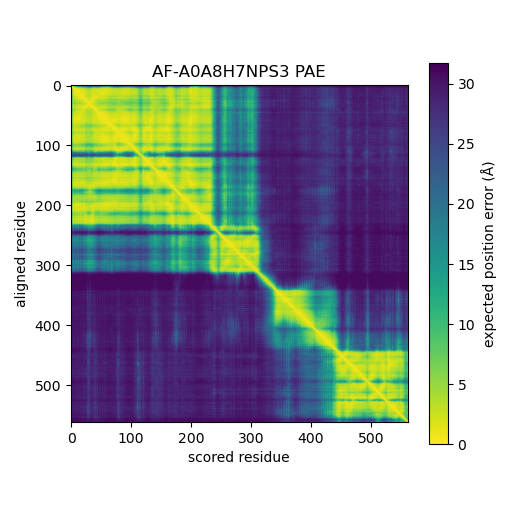 C CA . SER A 1 185 ? -5.744 9.390 2.935 1.00 87.56 185 SER A CA 1
ATOM 1387 C C . SER A 1 185 ? -6.305 8.221 2.129 1.00 87.56 185 SER A C 1
ATOM 1389 O O . SER A 1 185 ? -7.514 8.082 1.944 1.00 87.56 185 SER A O 1
ATOM 1391 N N . ALA A 1 186 ? -5.429 7.300 1.723 1.00 84.31 186 ALA A N 1
ATOM 1392 C CA . ALA A 1 186 ? -5.855 6.044 1.106 1.00 84.31 186 ALA A CA 1
ATOM 1393 C C . ALA A 1 186 ? -6.780 5.214 2.018 1.00 84.31 186 ALA A C 1
ATOM 1395 O O . ALA A 1 186 ? -7.630 4.474 1.525 1.00 84.31 186 ALA A O 1
ATOM 1396 N N . ILE A 1 187 ? -6.596 5.316 3.339 1.00 86.38 187 ILE A N 1
ATOM 1397 C CA . ILE A 1 187 ? -7.444 4.657 4.338 1.00 86.38 187 ILE A CA 1
ATOM 1398 C C . ILE A 1 187 ? -8.797 5.355 4.448 1.00 86.38 187 ILE A C 1
ATOM 1400 O O . ILE A 1 187 ? -9.813 4.665 4.453 1.00 86.38 187 ILE A O 1
ATOM 1404 N N . GLY A 1 188 ? -8.818 6.689 4.479 1.00 84.19 188 GLY A N 1
ATOM 1405 C CA . GLY A 1 188 ? -10.046 7.485 4.520 1.00 84.19 188 GLY A CA 1
ATOM 1406 C C . GLY A 1 188 ? -10.942 7.200 3.316 1.00 84.19 188 GLY A C 1
ATOM 1407 O O . GLY A 1 188 ? -12.118 6.886 3.481 1.00 84.19 188 GLY A O 1
ATOM 1408 N N . GLU A 1 189 ? -10.361 7.170 2.114 1.00 84.81 189 GLU A N 1
ATOM 1409 C CA . GLU A 1 189 ? -11.088 6.802 0.892 1.00 84.81 189 GLU A CA 1
ATOM 1410 C C . GLU A 1 189 ? -11.670 5.384 0.968 1.00 84.81 189 GLU A C 1
ATOM 1412 O O . GLU A 1 189 ? -12.836 5.173 0.647 1.00 84.81 189 GLU A O 1
ATOM 1417 N N . LEU A 1 190 ? -10.897 4.400 1.446 1.00 85.44 190 LEU A N 1
ATOM 1418 C CA . LEU A 1 190 ? -11.389 3.024 1.587 1.00 85.44 190 LEU A CA 1
ATOM 1419 C C . LEU A 1 190 ? -12.504 2.896 2.634 1.00 85.44 190 LEU A C 1
ATOM 1421 O O . LEU A 1 190 ? -13.441 2.124 2.421 1.00 85.44 190 LEU A O 1
ATOM 1425 N N . ARG A 1 191 ? -12.414 3.632 3.751 1.00 84.50 191 ARG A N 1
ATOM 1426 C CA . ARG A 1 191 ? -13.473 3.674 4.771 1.00 84.50 191 ARG A CA 1
ATOM 1427 C C . ARG A 1 191 ? -14.773 4.190 4.164 1.00 84.50 191 ARG A C 1
ATOM 1429 O O . ARG A 1 191 ? -15.797 3.535 4.330 1.00 84.50 191 ARG A O 1
ATOM 1436 N N . LYS A 1 192 ? -14.718 5.295 3.412 1.00 81.69 192 LYS A N 1
ATOM 1437 C CA . LYS A 1 192 ? -15.890 5.893 2.755 1.00 81.69 192 LYS A CA 1
ATOM 1438 C C . LYS A 1 192 ? -16.470 4.993 1.663 1.00 81.69 192 LYS A C 1
ATOM 1440 O O . LYS A 1 192 ? -17.671 4.757 1.636 1.00 81.69 192 LYS A O 1
ATOM 1445 N N . GLU A 1 193 ? -15.620 4.460 0.788 1.00 85.81 193 GLU A N 1
ATOM 1446 C CA . GLU A 1 193 ? -16.036 3.663 -0.375 1.00 85.81 193 GLU A CA 1
ATOM 1447 C C . GLU A 1 193 ? -16.741 2.356 0.025 1.00 85.81 193 GLU A C 1
ATOM 1449 O O . GLU A 1 193 ? -17.710 1.948 -0.614 1.00 85.81 193 GLU A O 1
ATOM 1454 N N . TYR A 1 194 ? -16.270 1.689 1.083 1.00 84.88 194 TYR A N 1
ATOM 1455 C CA . TYR A 1 194 ? -16.759 0.358 1.458 1.00 84.88 194 TYR A CA 1
ATOM 1456 C C . TYR A 1 194 ? -17.553 0.313 2.763 1.00 84.88 194 TYR A C 1
ATOM 1458 O O . TYR A 1 194 ? -18.140 -0.734 3.044 1.00 84.88 194 TYR A O 1
ATOM 1466 N N . ASN A 1 195 ? -17.575 1.405 3.533 1.00 85.56 195 ASN A N 1
ATOM 1467 C CA . ASN A 1 195 ? -18.151 1.479 4.876 1.00 85.56 195 ASN A CA 1
ATOM 1468 C C . ASN A 1 195 ? -17.647 0.349 5.796 1.00 85.56 195 ASN A C 1
ATOM 1470 O O . ASN A 1 195 ? -18.425 -0.369 6.424 1.00 85.56 195 ASN A O 1
ATOM 1474 N N . ILE A 1 196 ? -16.325 0.145 5.813 1.00 87.75 196 ILE A N 1
ATOM 1475 C CA . ILE A 1 196 ? -15.655 -0.874 6.633 1.00 87.75 196 ILE A CA 1
ATOM 1476 C C . ILE A 1 196 ? -14.649 -0.220 7.586 1.00 87.75 196 ILE A C 1
ATOM 1478 O O . ILE A 1 196 ? -13.922 0.692 7.176 1.00 87.75 196 ILE A O 1
ATOM 1482 N N . PRO A 1 197 ? -14.549 -0.690 8.841 1.00 91.38 197 PRO A N 1
ATOM 1483 C CA . PRO A 1 197 ? -13.567 -0.168 9.776 1.00 91.38 197 PRO A CA 1
ATOM 1484 C C . PRO A 1 197 ? -12.153 -0.594 9.365 1.00 91.38 197 PRO A C 1
ATOM 1486 O O . PRO A 1 197 ? -11.916 -1.727 8.935 1.00 91.38 197 PRO A O 1
ATOM 1489 N N . ILE A 1 198 ? -11.200 0.328 9.513 1.00 92.81 198 ILE A N 1
ATOM 1490 C CA . ILE A 1 198 ? -9.782 0.090 9.225 1.00 92.81 198 ILE A CA 1
ATOM 1491 C C . ILE A 1 198 ? -8.959 0.485 10.446 1.00 92.81 198 ILE A C 1
ATOM 1493 O O . ILE A 1 198 ? -9.050 1.628 10.898 1.00 92.81 198 ILE A O 1
ATOM 1497 N N . PHE A 1 199 ? -8.144 -0.442 10.938 1.00 94.31 199 PHE A N 1
ATOM 1498 C CA . PHE A 1 199 ? -7.289 -0.287 12.114 1.00 94.31 199 PHE A CA 1
ATOM 1499 C C . PHE A 1 199 ? -5.813 -0.408 11.732 1.00 94.31 199 PHE A C 1
ATOM 1501 O O . PHE A 1 199 ? -5.467 -1.052 10.739 1.00 94.31 199 PHE A O 1
ATOM 1508 N N . ALA A 1 200 ? -4.932 0.176 12.540 1.00 94.62 200 ALA A N 1
ATOM 1509 C CA . ALA A 1 200 ? -3.492 0.085 12.347 1.00 94.62 200 ALA A CA 1
ATOM 1510 C C . ALA A 1 200 ? -2.775 -0.229 13.662 1.00 94.62 200 ALA A C 1
ATOM 1512 O O . ALA A 1 200 ? -3.157 0.292 14.709 1.00 94.62 200 ALA A O 1
ATOM 1513 N N . ILE A 1 201 ? -1.723 -1.052 13.598 1.00 95.69 201 ILE A N 1
ATOM 1514 C CA . ILE A 1 201 ? -0.859 -1.314 14.758 1.00 95.69 201 ILE A CA 1
ATOM 1515 C C . ILE A 1 201 ? -0.125 -0.028 15.147 1.00 95.69 201 ILE A C 1
ATOM 1517 O O . ILE A 1 201 ? -0.151 0.368 16.308 1.00 95.69 201 ILE A O 1
ATOM 1521 N N . LEU A 1 202 ? 0.531 0.620 14.181 1.00 94.56 202 LEU A N 1
ATOM 1522 C CA . LEU A 1 202 ? 1.183 1.914 14.362 1.00 94.56 202 LEU A CA 1
ATOM 1523 C C . LEU A 1 202 ? 0.605 2.937 13.392 1.00 94.56 202 LEU A C 1
ATOM 1525 O O . LEU A 1 202 ? 0.480 2.675 12.197 1.00 94.56 202 LEU A O 1
ATOM 1529 N N . THR A 1 203 ? 0.323 4.127 13.893 1.00 92.81 203 THR A N 1
ATOM 1530 C CA . THR A 1 203 ? 0.113 5.322 13.076 1.00 92.81 203 THR A CA 1
ATOM 1531 C C . THR A 1 203 ? 1.409 6.130 12.962 1.00 92.81 203 THR A C 1
ATOM 1533 O O . THR A 1 203 ? 2.380 5.882 13.683 1.00 92.81 203 THR A O 1
ATOM 1536 N N . LEU A 1 204 ? 1.446 7.134 12.081 1.00 91.25 204 LEU A N 1
ATOM 1537 C CA . LEU A 1 204 ? 2.555 8.093 12.059 1.00 91.25 204 LEU A CA 1
ATOM 1538 C C . LEU A 1 204 ? 2.710 8.809 13.411 1.00 91.25 204 LEU A C 1
ATOM 1540 O O . LEU A 1 204 ? 3.833 9.070 13.837 1.00 91.25 204 LEU A O 1
ATOM 1544 N N . ASP A 1 205 ? 1.604 9.059 14.108 1.00 90.94 205 ASP A N 1
ATOM 1545 C CA . ASP A 1 205 ? 1.607 9.669 15.439 1.00 90.94 205 ASP A CA 1
ATOM 1546 C C . ASP A 1 205 ? 2.269 8.746 16.469 1.00 90.94 205 ASP A C 1
ATOM 1548 O O . ASP A 1 205 ? 3.111 9.199 17.245 1.00 90.94 205 ASP A O 1
ATOM 1552 N N . ASP A 1 206 ? 1.975 7.442 16.411 1.00 92.50 206 ASP A N 1
ATOM 1553 C CA . ASP A 1 206 ? 2.623 6.445 17.267 1.00 92.50 206 ASP A CA 1
ATOM 1554 C C . ASP A 1 206 ? 4.141 6.377 17.012 1.00 92.50 206 ASP A C 1
ATOM 1556 O O . ASP A 1 206 ? 4.936 6.245 17.945 1.00 92.50 206 ASP A O 1
ATOM 1560 N N . ILE A 1 207 ? 4.555 6.477 15.742 1.00 91.75 207 ILE A N 1
ATOM 1561 C CA . ILE A 1 207 ? 5.972 6.474 15.352 1.00 91.75 207 ILE A CA 1
ATOM 1562 C C . ILE A 1 207 ? 6.673 7.723 15.890 1.00 91.75 207 ILE A C 1
ATOM 1564 O O . ILE A 1 207 ? 7.729 7.593 16.506 1.00 91.75 207 ILE A O 1
ATOM 1568 N N . VAL A 1 208 ? 6.094 8.913 15.695 1.00 90.62 208 VAL A N 1
ATOM 1569 C CA . VAL A 1 208 ? 6.660 10.182 16.186 1.00 90.62 208 VAL A CA 1
ATOM 1570 C C . VAL A 1 208 ? 6.771 10.182 17.710 1.00 90.62 208 VAL A C 1
ATOM 1572 O O . VAL A 1 208 ? 7.803 10.585 18.245 1.00 90.62 208 VAL A O 1
ATOM 1575 N N . GLU A 1 209 ? 5.753 9.694 18.422 1.00 89.94 209 GLU A N 1
ATOM 1576 C CA . GLU A 1 209 ? 5.804 9.593 19.883 1.00 89.94 209 GLU A CA 1
ATOM 1577 C C . GLU A 1 209 ? 6.892 8.613 20.337 1.00 89.94 209 GLU A C 1
ATOM 1579 O O . GLU A 1 209 ? 7.696 8.934 21.211 1.00 89.94 209 GLU A O 1
ATOM 1584 N N . GLY A 1 210 ? 6.986 7.445 19.697 1.00 86.56 210 GLY A N 1
ATOM 1585 C CA . GLY A 1 210 ? 8.018 6.465 20.012 1.00 86.56 210 GLY A CA 1
ATOM 1586 C C . GLY A 1 210 ? 9.439 6.966 19.734 1.00 86.56 210 GLY A C 1
ATOM 1587 O O . GLY A 1 210 ? 10.341 6.709 20.535 1.00 86.56 210 GLY A O 1
ATOM 1588 N N . MET A 1 211 ? 9.641 7.740 18.660 1.00 85.44 211 MET A N 1
ATOM 1589 C CA . MET A 1 211 ? 10.936 8.339 18.305 1.00 85.44 211 MET A CA 1
ATOM 1590 C C . MET A 1 211 ? 11.534 9.191 19.421 1.00 85.44 211 MET A C 1
ATOM 1592 O O . MET A 1 211 ? 12.754 9.199 19.571 1.00 85.44 211 MET A O 1
ATOM 1596 N N . LYS A 1 212 ? 10.712 9.838 20.256 1.00 85.12 212 LYS A N 1
ATOM 1597 C CA . LYS A 1 212 ? 11.181 10.674 21.377 1.00 85.12 212 LYS A CA 1
ATOM 1598 C C . LYS A 1 212 ? 12.060 9.924 22.381 1.00 85.12 212 LYS A C 1
ATOM 1600 O O . LYS A 1 212 ? 12.765 10.554 23.160 1.00 85.12 212 LYS A O 1
ATOM 1605 N N . THR A 1 213 ? 12.023 8.592 22.373 1.00 82.25 213 THR A N 1
ATOM 1606 C CA . THR A 1 213 ? 12.796 7.755 23.301 1.00 82.25 213 THR A CA 1
ATOM 1607 C C . THR A 1 213 ? 14.169 7.326 22.775 1.00 82.25 213 THR A C 1
ATOM 1609 O O . THR A 1 213 ? 15.028 6.975 23.581 1.00 82.25 213 THR A O 1
ATOM 1612 N N . PHE A 1 214 ? 14.404 7.346 21.457 1.00 79.75 214 PHE A N 1
ATOM 1613 C CA . PHE A 1 214 ? 15.623 6.774 20.858 1.00 79.75 214 PHE A CA 1
ATOM 1614 C C . PHE A 1 214 ? 16.195 7.555 19.664 1.00 79.75 214 PHE A C 1
ATOM 1616 O O . PHE A 1 214 ? 17.337 7.301 19.279 1.00 79.75 214 PHE A O 1
ATOM 1623 N N . ALA A 1 215 ? 15.421 8.438 19.029 1.00 80.81 215 ALA A N 1
ATOM 1624 C CA . ALA A 1 215 ? 15.831 9.164 17.830 1.00 80.81 215 ALA A CA 1
ATOM 1625 C C . ALA A 1 215 ? 16.494 10.502 18.182 1.00 80.81 215 ALA A C 1
ATOM 1627 O O . ALA A 1 215 ? 16.292 11.051 19.266 1.00 80.81 215 ALA A O 1
ATOM 1628 N N . SER A 1 216 ? 17.282 11.035 17.246 1.00 84.31 216 SER A N 1
ATOM 1629 C CA . SER A 1 216 ? 17.852 12.373 17.386 1.00 84.31 216 SER A CA 1
ATOM 1630 C C . SER A 1 216 ? 16.765 13.448 17.279 1.00 84.31 216 SER A C 1
ATOM 1632 O O . SER A 1 216 ? 15.744 13.253 16.615 1.00 84.31 216 SER A O 1
ATOM 1634 N N . GLU A 1 217 ? 16.995 14.609 17.893 1.00 86.88 217 GLU A N 1
ATOM 1635 C CA . GLU A 1 217 ? 16.072 15.747 17.792 1.00 86.88 217 GLU A CA 1
ATOM 1636 C C . GLU A 1 217 ? 15.884 16.198 16.332 1.00 86.88 217 GLU A C 1
ATOM 1638 O O . GLU A 1 217 ? 14.776 16.536 15.922 1.00 86.88 217 GLU A O 1
ATOM 1643 N N . GLU A 1 218 ? 16.934 16.096 15.511 1.00 86.88 218 GLU A N 1
ATOM 1644 C CA . GLU A 1 218 ? 16.876 16.379 14.074 1.00 86.88 218 GLU A CA 1
ATOM 1645 C C . GLU A 1 218 ? 15.945 15.403 13.330 1.00 86.88 218 GLU A C 1
ATOM 1647 O O . GLU A 1 218 ? 15.121 15.824 12.518 1.00 86.88 218 GLU A O 1
ATOM 1652 N N . ASP A 1 219 ? 16.021 14.098 13.615 1.00 85.00 219 ASP A N 1
ATOM 1653 C CA . ASP A 1 219 ? 15.135 13.097 13.004 1.00 85.00 219 ASP A CA 1
ATOM 1654 C C . ASP A 1 219 ? 13.667 13.323 13.372 1.00 85.00 219 ASP A C 1
ATOM 1656 O O . ASP A 1 219 ? 12.783 13.179 12.519 1.00 85.00 219 ASP A O 1
ATOM 1660 N N . ILE A 1 220 ? 13.411 13.702 14.626 1.00 88.81 220 ILE A N 1
ATOM 1661 C CA . ILE A 1 220 ? 12.071 14.039 15.112 1.00 88.81 220 ILE A CA 1
ATOM 1662 C C . ILE A 1 220 ? 11.554 15.270 14.365 1.00 88.81 220 ILE A C 1
ATOM 1664 O O . ILE A 1 220 ? 10.486 15.197 13.761 1.00 88.81 220 ILE A O 1
ATOM 1668 N N . GLN A 1 221 ? 12.333 16.354 14.299 1.00 91.06 221 GLN A N 1
ATOM 1669 C CA . GLN A 1 221 ? 11.948 17.579 13.588 1.00 91.06 221 GLN A CA 1
ATOM 1670 C C . GLN A 1 221 ? 11.678 17.329 12.099 1.00 91.06 221 GLN A C 1
ATOM 1672 O O . GLN A 1 221 ? 10.679 17.807 11.561 1.00 91.06 221 GLN A O 1
ATOM 1677 N N . ARG A 1 222 ? 12.519 16.536 11.419 1.00 91.75 222 ARG A N 1
ATOM 1678 C CA . ARG A 1 222 ? 12.285 16.160 10.012 1.00 91.75 222 ARG A CA 1
ATOM 1679 C C . ARG A 1 222 ? 10.993 15.366 9.841 1.00 91.75 222 ARG A C 1
ATOM 1681 O O . ARG A 1 222 ? 10.265 15.588 8.873 1.00 91.75 222 ARG A O 1
ATOM 1688 N N . THR A 1 223 ? 10.700 14.460 10.771 1.00 91.31 223 THR A N 1
ATOM 1689 C CA . THR A 1 223 ? 9.482 13.639 10.740 1.00 91.31 223 THR A CA 1
ATOM 1690 C C . THR A 1 223 ? 8.235 14.462 11.040 1.00 91.31 223 THR A C 1
ATOM 1692 O O . THR A 1 223 ? 7.235 14.312 10.340 1.00 91.31 223 THR A O 1
ATOM 1695 N N . GLU A 1 224 ? 8.296 15.393 11.989 1.00 91.81 224 GLU A N 1
ATOM 1696 C CA . GLU A 1 224 ? 7.205 16.327 12.276 1.00 91.81 224 GLU A CA 1
ATOM 1697 C C . GLU A 1 224 ? 6.947 17.293 11.115 1.00 91.81 224 GLU A C 1
ATOM 1699 O O . GLU A 1 224 ? 5.793 17.493 10.738 1.00 91.81 224 GLU A O 1
ATOM 1704 N N . ALA A 1 225 ? 7.995 17.829 10.481 1.00 92.00 225 ALA A N 1
ATOM 1705 C CA . ALA A 1 225 ? 7.857 18.675 9.296 1.00 92.00 225 ALA A CA 1
ATOM 1706 C C . ALA A 1 225 ? 7.233 17.907 8.118 1.00 92.00 225 ALA A C 1
ATOM 1708 O O . ALA A 1 225 ? 6.344 18.415 7.430 1.00 92.00 225 ALA A O 1
ATOM 1709 N N . TYR A 1 226 ? 7.660 16.659 7.905 1.00 92.62 226 TYR A N 1
ATOM 1710 C CA . TYR A 1 226 ? 7.067 15.779 6.900 1.00 92.62 226 TYR A CA 1
ATOM 1711 C C . TYR A 1 226 ? 5.593 15.488 7.196 1.00 92.62 226 TYR A C 1
ATOM 1713 O O . TYR A 1 226 ? 4.753 15.608 6.303 1.00 92.62 226 TYR A O 1
ATOM 1721 N N . ARG A 1 227 ? 5.273 15.160 8.455 1.00 90.75 227 ARG A N 1
ATOM 1722 C CA . ARG A 1 227 ? 3.901 14.963 8.929 1.00 90.75 227 ARG A CA 1
ATOM 1723 C C . ARG A 1 227 ? 3.065 16.205 8.648 1.00 90.75 227 ARG A C 1
ATOM 1725 O O . ARG A 1 227 ? 2.052 16.084 7.983 1.00 90.75 227 ARG A O 1
ATOM 1732 N N . ALA A 1 228 ? 3.498 17.392 9.063 1.00 88.62 228 ALA A N 1
ATOM 1733 C CA . ALA A 1 228 ? 2.752 18.631 8.841 1.00 88.62 228 ALA A CA 1
ATOM 1734 C C . ALA A 1 228 ? 2.470 18.901 7.353 1.00 88.62 228 ALA A C 1
ATOM 1736 O O . ALA A 1 228 ? 1.382 19.351 7.007 1.00 88.62 228 ALA A O 1
ATOM 1737 N N . LYS A 1 229 ? 3.422 18.586 6.467 1.00 89.50 229 LYS A N 1
ATOM 1738 C CA . LYS A 1 229 ? 3.279 18.804 5.022 1.00 89.50 229 LYS A CA 1
ATOM 1739 C C . LYS A 1 229 ? 2.312 17.826 4.344 1.00 89.50 229 LYS A C 1
ATOM 1741 O O . LYS A 1 229 ? 1.567 18.223 3.448 1.00 89.50 229 LYS A O 1
ATOM 1746 N N . TYR A 1 230 ? 2.356 16.548 4.720 1.00 89.62 230 TYR A N 1
ATOM 1747 C CA . TYR A 1 230 ? 1.636 15.485 4.008 1.00 89.62 230 TYR A CA 1
ATOM 1748 C C . TYR A 1 230 ? 0.497 14.849 4.802 1.00 89.62 230 TYR A C 1
ATOM 1750 O O . TYR A 1 230 ? -0.127 13.929 4.277 1.00 89.62 230 TYR A O 1
ATOM 1758 N N . LYS A 1 231 ? 0.213 15.300 6.029 1.00 88.94 231 LYS A N 1
ATOM 1759 C CA . LYS A 1 231 ? -0.898 14.789 6.841 1.00 88.94 231 LYS A CA 1
ATOM 1760 C C . LYS A 1 231 ? -2.193 14.840 6.033 1.00 88.94 231 LYS A C 1
ATOM 1762 O O . LYS A 1 231 ? -2.531 15.867 5.449 1.00 88.94 231 LYS A O 1
ATOM 1767 N N . ALA A 1 232 ? -2.885 13.710 5.990 1.00 85.44 232 ALA A N 1
ATOM 1768 C CA . ALA A 1 232 ? -4.207 13.630 5.403 1.00 85.44 232 ALA A CA 1
ATOM 1769 C C . ALA A 1 232 ? -5.233 14.366 6.249 1.00 85.44 232 ALA A C 1
ATOM 1771 O O . ALA A 1 232 ? -5.165 14.359 7.481 1.00 85.44 232 ALA A O 1
ATOM 1772 N N . THR A 1 233 ? -6.224 14.911 5.566 1.00 78.81 233 THR A N 1
ATOM 1773 C CA . THR A 1 233 ? -7.407 15.489 6.181 1.00 78.81 233 THR A CA 1
ATOM 1774 C C . THR A 1 233 ? -8.620 14.714 5.691 1.00 78.81 233 THR A C 1
ATOM 1776 O O . THR A 1 233 ? -8.796 14.474 4.494 1.00 78.81 233 THR A O 1
ATOM 1779 N N . GLU A 1 234 ? -9.399 14.186 6.635 1.00 68.38 234 GLU A N 1
ATOM 1780 C CA . GLU A 1 234 ? -10.611 13.438 6.307 1.00 68.38 234 GLU A CA 1
ATOM 1781 C C . GLU A 1 234 ? -11.722 14.423 5.938 1.00 68.38 234 GLU A C 1
ATOM 1783 O O . GLU A 1 234 ? -11.835 15.495 6.530 1.00 68.38 234 GLU A O 1
ATOM 1788 N N . ARG A 1 235 ? -12.519 14.073 4.925 1.00 67.88 235 ARG A N 1
ATOM 1789 C CA . ARG A 1 235 ? -13.679 14.870 4.529 1.00 67.88 235 ARG A CA 1
ATOM 1790 C C . ARG A 1 235 ? -14.822 14.653 5.516 1.00 67.88 235 ARG A C 1
ATOM 1792 O O . ARG A 1 235 ? -15.043 13.538 5.975 1.00 67.88 235 ARG A O 1
ATOM 1799 N N . VAL A 1 236 ? -15.540 15.728 5.786 1.00 64.25 236 VAL A N 1
ATOM 1800 C CA . VAL A 1 236 ? -16.759 15.827 6.577 1.00 64.25 236 VAL A CA 1
ATOM 1801 C C . VAL A 1 236 ? -17.912 16.029 5.604 1.00 64.25 236 VAL A C 1
ATOM 1803 O O . VAL A 1 236 ? -17.871 16.913 4.747 1.00 64.25 236 VAL A O 1
ATOM 1806 N N . THR A 1 237 ? -18.939 15.207 5.750 1.00 62.91 237 THR A N 1
ATOM 1807 C CA . THR A 1 237 ? -20.195 15.299 5.020 1.00 62.91 237 THR A CA 1
ATOM 1808 C C . THR A 1 237 ? -21.114 16.260 5.763 1.00 62.91 237 THR A C 1
ATOM 1810 O O . THR A 1 237 ? -21.501 15.991 6.899 1.00 62.91 237 THR A O 1
ATOM 1813 N N . LEU A 1 238 ? -21.479 17.375 5.140 1.00 70.69 238 LEU A N 1
ATOM 1814 C CA . LEU A 1 238 ? -22.403 18.355 5.702 1.00 70.69 238 LEU A CA 1
ATOM 1815 C C . LEU A 1 238 ? -23.729 18.320 4.969 1.00 70.69 238 LEU A C 1
ATOM 1817 O O . LEU A 1 238 ? -23.774 18.363 3.743 1.00 70.69 238 LEU A O 1
ATOM 1821 N N . ASN A 1 239 ? -24.811 18.313 5.735 1.00 65.62 239 ASN A N 1
ATOM 1822 C CA . ASN A 1 239 ? -26.158 18.419 5.203 1.00 65.62 239 ASN A CA 1
ATOM 1823 C C . ASN A 1 239 ? -26.620 19.870 5.301 1.00 65.62 239 ASN A C 1
ATOM 1825 O O . ASN A 1 239 ? -26.833 20.397 6.390 1.00 65.62 239 ASN A O 1
ATOM 1829 N N . ILE A 1 240 ? -26.754 20.530 4.162 1.00 71.69 240 ILE A N 1
ATOM 1830 C CA . ILE A 1 240 ? -27.100 21.939 4.074 1.00 71.69 240 ILE A CA 1
ATOM 1831 C C . ILE A 1 240 ? -28.564 22.084 3.687 1.00 71.69 240 ILE A C 1
ATOM 1833 O O . ILE A 1 240 ? -28.986 21.653 2.618 1.00 71.69 240 ILE A O 1
ATOM 1837 N N . PHE A 1 241 ? -29.331 22.718 4.568 1.00 69.56 241 PHE A N 1
ATOM 1838 C CA . PHE A 1 241 ? -30.757 22.949 4.382 1.00 69.56 241 PHE A CA 1
ATOM 1839 C C . PHE A 1 241 ? -31.034 24.410 4.013 1.00 69.56 241 PHE A C 1
ATOM 1841 O O . PHE A 1 241 ? -30.635 25.318 4.747 1.00 69.56 241 PHE A O 1
ATOM 1848 N N . ASN A 1 242 ? -31.734 24.649 2.901 1.00 68.94 242 ASN A N 1
ATOM 1849 C CA . ASN A 1 242 ? -32.170 25.990 2.503 1.00 68.94 242 ASN A CA 1
ATOM 1850 C C . ASN A 1 242 ? -33.556 26.309 3.092 1.00 68.94 242 ASN A C 1
ATOM 1852 O O . ASN A 1 242 ? -34.536 25.649 2.775 1.00 68.94 242 ASN A O 1
ATOM 1856 N N . LEU A 1 243 ? -33.650 27.351 3.922 1.00 58.84 243 LEU A N 1
ATOM 1857 C CA . LEU A 1 243 ? -34.883 27.719 4.638 1.00 58.84 243 LEU A CA 1
ATOM 1858 C C . LEU A 1 243 ? -35.884 28.574 3.833 1.00 58.84 243 LEU A C 1
ATOM 1860 O O . LEU A 1 243 ? -36.965 28.858 4.348 1.00 58.84 243 LEU A O 1
ATOM 1864 N N . GLN A 1 244 ? -35.535 29.061 2.635 1.00 57.84 244 GLN A N 1
ATOM 1865 C CA . GLN A 1 244 ? -36.374 30.033 1.908 1.00 57.84 244 GLN A CA 1
ATOM 1866 C C . GLN A 1 244 ? -37.439 29.429 0.987 1.00 57.84 244 GLN A C 1
ATOM 1868 O O . GLN A 1 244 ? -38.437 30.097 0.712 1.00 57.84 244 GLN A O 1
ATOM 1873 N N . GLU A 1 245 ? -37.261 28.199 0.520 1.00 49.97 245 GLU A N 1
ATOM 1874 C CA . GLU A 1 245 ? -38.270 27.514 -0.283 1.00 49.97 245 GLU A CA 1
ATOM 1875 C C . GLU A 1 245 ? -39.068 26.606 0.648 1.00 49.97 245 GLU A C 1
ATOM 1877 O O . GLU A 1 245 ? -38.499 25.839 1.415 1.00 49.97 245 GLU A O 1
ATOM 1882 N N . GLY A 1 246 ? -40.397 26.693 0.616 1.00 44.59 246 GLY A N 1
ATOM 1883 C CA . GLY A 1 246 ? -41.286 25.820 1.393 1.00 44.59 246 GLY A CA 1
ATOM 1884 C C . GLY A 1 246 ? -41.232 24.335 0.998 1.00 44.59 246 GLY A C 1
ATOM 1885 O O . GLY A 1 246 ? -42.147 23.600 1.357 1.00 44.59 246 GLY A O 1
ATOM 1886 N N . ASP A 1 247 ? -40.197 23.910 0.272 1.00 45.00 247 ASP A N 1
ATOM 1887 C CA . ASP A 1 247 ? -39.907 22.526 -0.073 1.00 45.00 247 ASP A CA 1
ATOM 1888 C C . ASP A 1 247 ? -39.006 21.924 1.005 1.00 45.00 247 ASP A C 1
ATOM 1890 O O . ASP A 1 247 ? -37.836 22.270 1.154 1.00 45.00 247 ASP A O 1
ATOM 1894 N N . GLN A 1 248 ? -39.557 20.974 1.758 1.00 46.81 248 GLN A N 1
ATOM 1895 C CA . GLN A 1 248 ? -38.831 20.208 2.774 1.00 46.81 248 GLN A CA 1
ATOM 1896 C C . GLN A 1 248 ? -37.746 19.274 2.189 1.00 46.81 248 GLN A C 1
ATOM 1898 O O . GLN A 1 248 ? -37.074 18.595 2.961 1.00 46.81 248 GLN A O 1
ATOM 1903 N N . ASP A 1 249 ? -37.534 19.273 0.866 1.00 48.31 249 ASP A N 1
ATOM 1904 C CA . ASP A 1 249 ? -36.781 18.232 0.151 1.00 48.31 249 ASP A CA 1
ATOM 1905 C C . ASP A 1 249 ? -35.424 18.675 -0.444 1.00 48.31 249 ASP A C 1
ATOM 1907 O O . ASP A 1 249 ? -34.669 17.824 -0.915 1.00 48.31 249 ASP A O 1
ATOM 1911 N N . ASN A 1 250 ? -35.040 19.958 -0.387 1.00 57.12 250 ASN A N 1
ATOM 1912 C CA . ASN A 1 250 ? -33.741 20.416 -0.916 1.00 57.12 250 ASN A CA 1
ATOM 1913 C C . ASN A 1 250 ? -32.629 20.354 0.149 1.00 57.12 250 ASN A C 1
ATOM 1915 O O . ASN A 1 250 ? -32.197 21.373 0.695 1.00 57.12 250 ASN A O 1
ATOM 1919 N N . LEU A 1 251 ? -32.165 19.134 0.444 1.00 64.00 251 LEU A N 1
ATOM 1920 C CA . LEU A 1 251 ? -30.963 18.891 1.244 1.00 64.00 251 LEU A CA 1
ATOM 1921 C C . LEU A 1 251 ? -29.736 18.804 0.329 1.00 64.00 251 LEU A C 1
ATOM 1923 O O . LEU A 1 251 ? -29.621 17.889 -0.484 1.00 64.00 251 LEU A O 1
ATOM 1927 N N . LEU A 1 252 ? -28.805 19.743 0.478 1.00 71.94 252 LEU A N 1
ATOM 1928 C CA . LEU A 1 252 ? -27.528 19.714 -0.221 1.00 71.94 252 LEU A CA 1
ATOM 1929 C C . LEU A 1 252 ? -26.491 18.986 0.638 1.00 71.94 252 LEU A C 1
ATOM 1931 O O . LEU A 1 252 ? -26.145 19.456 1.718 1.00 71.94 252 LEU A O 1
ATOM 1935 N N . THR A 1 253 ? -25.963 17.865 0.158 1.00 71.69 253 THR A N 1
ATOM 1936 C CA . THR A 1 253 ? -24.886 17.142 0.842 1.00 71.69 253 THR A CA 1
ATOM 1937 C C . THR A 1 253 ? -23.530 17.583 0.293 1.00 71.69 253 THR A C 1
ATOM 1939 O O . THR A 1 253 ? -23.232 17.337 -0.873 1.00 71.69 253 THR A O 1
ATOM 1942 N N . LEU A 1 254 ? -22.706 18.228 1.124 1.00 72.62 254 LEU A N 1
ATOM 1943 C CA . LEU A 1 254 ? -21.365 18.688 0.759 1.00 72.62 254 LEU A CA 1
ATOM 1944 C C . LEU A 1 254 ? -20.272 17.861 1.425 1.00 72.62 254 LEU A C 1
ATOM 1946 O O . LEU A 1 254 ? -20.283 17.673 2.635 1.00 72.62 254 LEU A O 1
ATOM 1950 N N . ASP A 1 255 ? -19.276 17.469 0.638 1.00 71.00 255 ASP A N 1
ATOM 1951 C CA . ASP A 1 255 ? -18.022 16.907 1.129 1.00 71.00 255 ASP A CA 1
ATOM 1952 C C . ASP A 1 255 ? -16.987 18.027 1.311 1.00 71.00 255 ASP A C 1
ATOM 1954 O O . ASP A 1 255 ? -16.389 18.497 0.340 1.00 71.00 255 ASP A O 1
ATOM 1958 N N . VAL A 1 256 ? -16.747 18.444 2.552 1.00 78.75 256 VAL A N 1
ATOM 1959 C CA . VAL A 1 256 ? -15.800 19.520 2.897 1.00 78.75 256 VAL A CA 1
ATOM 1960 C C . VAL A 1 256 ? -14.696 19.012 3.816 1.00 78.75 256 VAL A C 1
ATOM 1962 O O . VAL A 1 256 ? -14.785 17.912 4.342 1.00 78.75 256 VAL A O 1
ATOM 1965 N N . PHE A 1 257 ? -13.635 19.783 4.026 1.00 76.81 257 PHE A N 1
ATOM 1966 C CA . PHE A 1 257 ? -12.579 19.433 4.976 1.00 76.81 257 PHE A CA 1
ATOM 1967 C C . PHE A 1 257 ? -12.698 20.259 6.272 1.00 76.81 257 PHE A C 1
ATOM 1969 O O . PHE A 1 257 ? -13.011 21.448 6.183 1.00 76.81 257 PHE A O 1
ATOM 1976 N N . PRO A 1 258 ? -12.421 19.692 7.464 1.00 76.56 258 PRO A N 1
ATOM 1977 C CA . PRO A 1 258 ? -12.494 20.402 8.749 1.00 76.56 258 PRO A CA 1
ATOM 1978 C C . PRO A 1 258 ? -11.678 21.701 8.807 1.00 76.56 258 PRO A C 1
ATOM 1980 O O . PRO A 1 258 ? -12.067 22.673 9.450 1.00 76.56 258 PRO A O 1
ATOM 1983 N N . GLU A 1 259 ? -10.540 21.741 8.123 1.00 74.88 259 GLU A N 1
ATOM 1984 C CA . GLU A 1 259 ? -9.655 22.902 8.047 1.00 74.88 259 GLU A CA 1
ATOM 1985 C C . GLU A 1 259 ? -10.122 23.980 7.055 1.00 74.88 259 GLU A C 1
ATOM 1987 O O . GLU A 1 259 ? -9.530 25.060 7.013 1.00 74.88 259 GLU A O 1
ATOM 1992 N N . MET A 1 260 ? -11.174 23.727 6.265 1.00 80.38 260 MET A N 1
ATOM 1993 C CA . MET A 1 260 ? -11.764 24.758 5.409 1.00 80.38 260 MET A CA 1
ATOM 1994 C C . MET A 1 260 ? -12.328 25.885 6.266 1.00 80.38 260 MET A C 1
ATOM 1996 O O . MET A 1 260 ? -12.952 25.659 7.303 1.00 80.38 260 MET A O 1
ATOM 2000 N N . THR A 1 261 ? -12.122 27.119 5.817 1.00 87.50 261 THR A N 1
ATOM 2001 C CA . THR A 1 261 ? -12.714 28.287 6.465 1.00 87.50 261 THR A CA 1
ATOM 2002 C C . THR A 1 261 ? -14.191 28.420 6.115 1.00 87.50 261 THR A C 1
ATOM 2004 O O . THR A 1 261 ? -14.644 27.914 5.085 1.00 87.50 261 THR A O 1
ATOM 2007 N N . VAL A 1 262 ? -14.946 29.165 6.925 1.00 85.62 262 VAL A N 1
ATOM 2008 C CA . VAL A 1 262 ? -16.345 29.496 6.610 1.00 85.62 262 VAL A CA 1
ATOM 2009 C C . VAL A 1 262 ? -16.461 30.218 5.258 1.00 85.62 262 VAL A C 1
ATOM 2011 O O . VAL A 1 262 ? -17.407 29.946 4.523 1.00 85.62 262 VAL A O 1
ATOM 2014 N N . ALA A 1 263 ? -15.484 31.047 4.863 1.00 85.12 263 ALA A N 1
ATOM 2015 C CA . ALA A 1 263 ? -15.435 31.624 3.512 1.00 85.12 263 ALA A CA 1
ATOM 2016 C C . ALA A 1 263 ? -15.422 30.545 2.415 1.00 85.12 263 ALA A C 1
ATOM 2018 O O . ALA A 1 263 ? -16.247 30.570 1.504 1.00 85.12 263 ALA A O 1
ATOM 2019 N N . THR A 1 264 ? -14.534 29.557 2.550 1.00 84.50 264 THR A N 1
ATOM 2020 C CA . THR A 1 264 ? -14.395 28.458 1.580 1.00 84.50 264 THR A CA 1
ATOM 2021 C C . THR A 1 264 ? -15.638 27.554 1.579 1.00 84.50 264 THR A C 1
ATOM 2023 O O . THR A 1 264 ? -16.062 27.055 0.535 1.00 84.50 264 THR A O 1
ATOM 2026 N N . LEU A 1 265 ? -16.275 27.367 2.744 1.00 85.00 265 LEU A N 1
ATOM 2027 C CA . LEU A 1 265 ? -17.561 26.677 2.842 1.00 85.00 265 LEU A CA 1
ATOM 2028 C C . LEU A 1 265 ? -18.639 27.415 2.034 1.00 85.00 265 LEU A C 1
ATOM 2030 O O . LEU A 1 265 ? -19.349 26.769 1.271 1.00 85.00 265 LEU A O 1
ATOM 2034 N N . ARG A 1 266 ? -18.744 28.748 2.139 1.00 85.88 266 ARG A N 1
ATOM 2035 C CA . ARG A 1 266 ? -19.727 29.545 1.373 1.00 85.88 266 ARG A CA 1
ATOM 2036 C C . ARG A 1 266 ? -19.528 29.441 -0.136 1.00 85.88 266 ARG A C 1
ATOM 2038 O O . ARG A 1 266 ? -20.510 29.372 -0.875 1.00 85.88 266 ARG A O 1
ATOM 2045 N N . GLU A 1 267 ? -18.277 29.416 -0.587 1.00 84.88 267 GLU A N 1
ATOM 2046 C CA . GLU A 1 267 ? -17.932 29.168 -1.992 1.00 84.88 267 GLU A CA 1
ATOM 2047 C C . GLU A 1 267 ? -18.385 27.769 -2.435 1.00 84.88 267 GLU A C 1
ATOM 2049 O O . GLU A 1 267 ? -18.966 27.619 -3.508 1.00 84.88 267 GLU A O 1
ATOM 2054 N N . SER A 1 268 ? -18.219 26.762 -1.572 1.00 81.88 268 SER A N 1
ATOM 2055 C CA . SER A 1 268 ? -18.683 25.391 -1.832 1.00 81.88 268 SER A CA 1
ATOM 2056 C C . SER A 1 268 ? -20.214 25.308 -1.906 1.00 81.88 268 SER A C 1
ATOM 2058 O O . SER A 1 268 ? -20.752 24.663 -2.802 1.00 81.88 268 SER A O 1
ATOM 2060 N N . VAL A 1 269 ? -20.932 26.020 -1.025 1.00 81.31 269 VAL A N 1
ATOM 2061 C CA . VAL A 1 269 ? -22.399 26.146 -1.107 1.00 81.31 269 VAL A CA 1
ATOM 2062 C C . VAL A 1 269 ? -22.810 26.834 -2.408 1.00 81.31 269 VAL A C 1
ATOM 2064 O O . VAL A 1 269 ? -23.728 26.371 -3.074 1.00 81.31 269 VAL A O 1
ATOM 2067 N N . GLN A 1 270 ? -22.126 27.913 -2.804 1.00 82.44 270 GLN A N 1
ATOM 2068 C CA . GLN A 1 270 ? -22.430 28.625 -4.047 1.00 82.44 270 GLN A CA 1
ATOM 2069 C C . GLN A 1 270 ? -22.268 27.719 -5.271 1.00 82.44 270 GLN A C 1
ATOM 2071 O O . GLN A 1 270 ? -23.116 27.771 -6.159 1.00 82.44 270 GLN A O 1
ATOM 2076 N N . ALA A 1 271 ? -21.201 26.920 -5.323 1.00 77.56 271 ALA A N 1
ATOM 2077 C CA . ALA A 1 271 ? -20.913 26.043 -6.454 1.00 77.56 271 ALA A CA 1
ATOM 2078 C C . ALA A 1 271 ? -22.040 25.031 -6.713 1.00 77.56 271 ALA A C 1
ATOM 2080 O O . ALA A 1 271 ? -22.385 24.787 -7.866 1.00 77.56 271 ALA A O 1
ATOM 2081 N N . GLU A 1 272 ? -22.644 24.495 -5.652 1.00 77.12 272 GLU A N 1
ATOM 2082 C CA . GLU A 1 272 ? -23.691 23.474 -5.763 1.00 77.12 272 GLU A CA 1
ATOM 2083 C C . GLU A 1 272 ? -25.116 24.053 -5.766 1.00 77.12 272 GLU A C 1
ATOM 2085 O O . GLU A 1 272 ? -26.020 23.487 -6.376 1.00 77.12 272 GLU A O 1
ATOM 2090 N N . SER A 1 273 ? -25.349 25.189 -5.095 1.00 75.69 273 SER A N 1
ATOM 2091 C CA . SER A 1 273 ? -26.693 25.754 -4.901 1.00 75.69 273 SER A CA 1
ATOM 2092 C C . SER A 1 273 ? -26.962 27.041 -5.690 1.00 75.69 273 SER A C 1
ATOM 2094 O O . SER A 1 273 ? -28.073 27.567 -5.626 1.00 75.69 273 SER A O 1
ATOM 2096 N N . ASN A 1 274 ? -25.962 27.606 -6.379 1.00 75.12 274 ASN A N 1
ATOM 2097 C CA . ASN A 1 274 ? -26.014 28.910 -7.062 1.00 75.12 274 ASN A CA 1
ATOM 2098 C C . ASN A 1 274 ? -26.389 30.119 -6.169 1.00 75.12 274 ASN A C 1
ATOM 2100 O O . ASN A 1 274 ? -26.707 31.199 -6.673 1.00 75.12 274 ASN A O 1
ATOM 2104 N N . ILE A 1 275 ? -26.327 29.989 -4.839 1.00 78.38 275 ILE A N 1
ATOM 2105 C CA . ILE A 1 275 ? -26.613 31.090 -3.904 1.00 78.38 275 ILE A CA 1
ATOM 2106 C C . ILE A 1 275 ? -25.328 31.897 -3.681 1.00 78.38 275 ILE A C 1
ATOM 2108 O O . ILE A 1 275 ? -24.321 31.349 -3.245 1.00 78.38 275 ILE A O 1
ATOM 2112 N N . ALA A 1 276 ? -25.346 33.210 -3.917 1.00 80.31 276 ALA A N 1
ATOM 2113 C CA . ALA A 1 276 ? -24.157 34.053 -3.758 1.00 80.31 276 ALA A CA 1
ATOM 2114 C C . ALA A 1 276 ? -23.667 34.111 -2.287 1.00 80.31 276 ALA A C 1
ATOM 2116 O O . ALA A 1 276 ? -24.500 34.346 -1.406 1.00 80.31 276 ALA A O 1
ATOM 2117 N N . PRO A 1 277 ? -22.351 34.018 -1.995 1.00 82.62 277 PRO A N 1
ATOM 2118 C CA . PRO A 1 277 ? -21.794 33.973 -0.637 1.00 82.62 277 PRO A CA 1
ATOM 2119 C C . PRO A 1 277 ? -22.282 35.096 0.283 1.00 82.62 277 PRO A C 1
ATOM 2121 O O . PRO A 1 277 ? -22.616 34.845 1.437 1.00 82.62 277 PRO A O 1
ATOM 2124 N N . LEU A 1 278 ? -22.413 36.318 -0.249 1.00 80.38 278 LEU A N 1
ATOM 2125 C CA . LEU A 1 278 ? -22.889 37.501 0.486 1.00 80.38 278 LEU A CA 1
ATOM 2126 C C . LEU A 1 278 ? -24.366 37.428 0.902 1.00 80.38 278 LEU A C 1
ATOM 2128 O O . LEU A 1 278 ? -24.789 38.129 1.817 1.00 80.38 278 LEU A O 1
ATOM 2132 N N . SER A 1 279 ? -25.158 36.603 0.220 1.00 78.75 279 SER A N 1
ATOM 2133 C CA . SER A 1 279 ? -26.568 36.382 0.548 1.00 78.75 279 SER A CA 1
ATOM 2134 C C . SER A 1 279 ? -26.765 35.211 1.516 1.00 78.75 279 SER A C 1
ATOM 2136 O O . SER A 1 279 ? -27.817 35.123 2.150 1.00 78.75 279 SER A O 1
ATOM 2138 N N . GLN A 1 280 ? -25.756 34.347 1.682 1.00 83.00 280 GLN A N 1
ATOM 2139 C CA . GLN A 1 280 ? -25.808 33.175 2.552 1.00 83.00 280 GLN A CA 1
ATOM 2140 C C . GLN A 1 280 ? -25.631 33.574 4.023 1.00 83.00 280 GLN A C 1
ATOM 2142 O O . GLN A 1 280 ? -24.634 34.179 4.410 1.00 83.00 280 GLN A O 1
ATOM 2147 N N . HIS A 1 281 ? -26.553 33.165 4.886 1.00 81.31 281 HIS A N 1
ATOM 2148 C CA . HIS A 1 281 ? -26.371 33.180 6.338 1.00 81.31 281 HIS A CA 1
ATOM 2149 C C . HIS A 1 281 ? -26.388 31.734 6.832 1.00 81.31 281 HIS A C 1
ATOM 2151 O O . HIS A 1 281 ? -27.453 31.125 6.892 1.00 81.31 281 HIS A O 1
ATOM 2157 N N . ILE A 1 282 ? -25.207 31.183 7.129 1.00 83.38 282 ILE A N 1
ATOM 2158 C CA . ILE A 1 282 ? -25.035 29.788 7.556 1.00 83.38 282 ILE A CA 1
ATOM 2159 C C . ILE A 1 282 ? -25.156 29.703 9.079 1.00 83.38 282 ILE A C 1
ATOM 2161 O O . ILE A 1 282 ? -24.452 30.411 9.801 1.00 83.38 282 ILE A O 1
ATOM 2165 N N . TYR A 1 283 ? -26.027 28.826 9.564 1.00 78.56 283 TYR A N 1
ATOM 2166 C CA . TYR A 1 283 ? -26.252 28.556 10.977 1.00 78.56 283 TYR A CA 1
ATOM 2167 C C . TYR A 1 283 ? -25.833 27.131 11.327 1.00 78.56 283 TYR A C 1
ATOM 2169 O O . TYR A 1 283 ? -26.227 26.181 10.653 1.00 78.56 283 TYR A O 1
ATOM 2177 N N . HIS A 1 284 ? -25.109 26.990 12.434 1.00 83.12 284 HIS A N 1
ATOM 2178 C CA . HIS A 1 284 ? -24.781 25.717 13.076 1.00 83.12 284 HIS A CA 1
ATOM 2179 C C . HIS A 1 284 ? -25.400 25.713 14.472 1.00 83.12 284 HIS A C 1
ATOM 2181 O O . HIS A 1 284 ? -25.183 26.654 15.237 1.00 83.12 284 HIS A O 1
ATOM 2187 N N . ASN A 1 285 ? -26.244 24.725 14.790 1.00 74.31 285 ASN A N 1
ATOM 2188 C CA . ASN A 1 285 ? -26.944 24.633 16.082 1.00 74.31 285 ASN A CA 1
ATOM 2189 C C . ASN A 1 285 ? -27.655 25.942 16.508 1.00 74.31 285 ASN A C 1
ATOM 2191 O O . ASN A 1 285 ? -27.644 26.340 17.672 1.00 74.31 285 ASN A O 1
ATOM 2195 N N . GLY A 1 286 ? -28.252 26.655 15.542 1.00 60.25 286 GLY A N 1
ATOM 2196 C CA . GLY A 1 286 ? -28.946 27.932 15.762 1.00 60.25 286 GLY A CA 1
ATOM 2197 C C . GLY A 1 286 ? -28.035 29.159 15.906 1.00 60.25 286 GLY A C 1
ATOM 2198 O O . GLY A 1 286 ? -28.533 30.279 16.037 1.00 60.25 286 GLY A O 1
ATOM 2199 N N . ARG A 1 287 ? -26.709 28.992 15.838 1.00 75.56 287 ARG A N 1
ATOM 2200 C CA . ARG A 1 287 ? -25.726 30.078 15.898 1.00 75.56 287 ARG A CA 1
ATOM 2201 C C . ARG A 1 287 ? -25.245 30.458 14.501 1.00 75.56 287 ARG A C 1
ATOM 2203 O O . ARG A 1 287 ? -24.810 29.605 13.736 1.00 75.56 287 ARG A O 1
ATOM 2210 N N . LEU A 1 288 ? -25.290 31.753 14.190 1.00 77.19 288 LEU A N 1
ATOM 2211 C CA . LEU A 1 288 ? -24.776 32.283 12.927 1.00 77.19 288 LEU A CA 1
ATOM 2212 C C . LEU A 1 288 ? -23.246 32.159 12.878 1.00 77.19 288 LEU A C 1
ATOM 2214 O O . LEU A 1 288 ? -22.551 32.660 13.766 1.00 77.19 288 LEU A O 1
ATOM 2218 N N . LEU A 1 289 ? -22.735 31.548 11.811 1.00 85.75 289 LEU A N 1
ATOM 2219 C CA . LEU A 1 289 ? -21.313 31.523 11.488 1.00 85.75 289 LEU A CA 1
ATOM 2220 C C . LEU A 1 289 ? -20.936 32.861 10.837 1.00 85.75 289 LEU A C 1
ATOM 2222 O O . LEU A 1 289 ? -21.112 33.051 9.635 1.00 85.75 289 LEU A O 1
ATOM 2226 N N . SER A 1 290 ? -20.502 33.826 11.650 1.00 78.19 290 SER A N 1
ATOM 2227 C CA . SER A 1 290 ? -20.205 35.199 11.208 1.00 78.19 290 SER A CA 1
ATOM 2228 C C . SER A 1 290 ? -18.727 35.467 10.914 1.00 78.19 290 SER A C 1
ATOM 2230 O O . SER A 1 290 ? -18.404 36.512 10.362 1.00 78.19 290 SER A O 1
ATOM 2232 N N . ASP A 1 291 ? -17.834 34.585 11.360 1.00 85.94 291 ASP A N 1
ATOM 2233 C CA . ASP A 1 291 ? -16.387 34.749 11.222 1.00 85.94 291 ASP A CA 1
ATOM 2234 C C . ASP A 1 291 ? -15.878 33.888 10.066 1.00 85.94 291 ASP A C 1
ATOM 2236 O O . ASP A 1 291 ? -15.713 32.676 10.203 1.00 85.94 291 ASP A O 1
ATOM 2240 N N . ASP A 1 292 ? -15.656 34.536 8.926 1.00 84.94 292 ASP A N 1
ATOM 2241 C CA . ASP A 1 292 ? -15.273 33.886 7.674 1.00 84.94 292 ASP A CA 1
ATOM 2242 C C . ASP A 1 292 ? -13.847 33.301 7.697 1.00 84.94 292 ASP A C 1
ATOM 2244 O O . ASP A 1 292 ? -13.514 32.486 6.837 1.00 84.94 292 ASP A O 1
ATOM 2248 N N . ALA A 1 293 ? -13.016 33.672 8.682 1.00 84.94 293 ALA A N 1
ATOM 2249 C CA . ALA A 1 293 ? -11.640 33.193 8.822 1.00 84.94 293 ALA A CA 1
ATOM 2250 C C . ALA A 1 293 ? -11.511 31.927 9.686 1.00 84.94 293 ALA A C 1
ATOM 22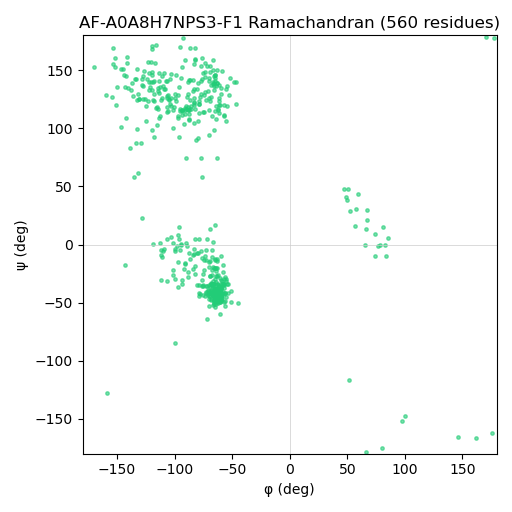52 O O . ALA A 1 293 ? -10.477 31.258 9.633 1.00 84.94 293 ALA A O 1
ATOM 2253 N N . LYS A 1 294 ? -12.533 31.588 10.482 1.00 85.06 294 LYS A N 1
ATOM 2254 C CA . LYS A 1 294 ? -12.512 30.379 11.316 1.00 85.06 294 LYS A CA 1
ATOM 2255 C C . LYS A 1 294 ? -12.699 29.125 10.483 1.00 85.06 294 LYS A C 1
ATOM 2257 O O . LYS A 1 294 ? -13.470 29.121 9.523 1.00 85.06 294 LYS A O 1
ATOM 2262 N N . THR A 1 295 ? -12.015 28.061 10.888 1.00 86.44 295 THR A N 1
ATOM 2263 C CA . THR A 1 295 ? -12.171 26.737 10.279 1.00 86.44 295 THR A CA 1
ATOM 2264 C C . THR A 1 295 ? -13.381 26.001 10.848 1.00 86.44 295 THR A C 1
ATOM 2266 O O . THR A 1 295 ? -13.838 26.311 11.951 1.00 86.44 295 THR A O 1
ATOM 2269 N N . LEU A 1 296 ? -13.899 25.012 10.118 1.00 82.88 296 LEU A N 1
ATOM 2270 C CA . LEU A 1 296 ? -14.991 24.157 10.600 1.00 82.88 296 LEU A CA 1
ATOM 2271 C C . LEU A 1 296 ? -14.597 23.404 11.882 1.00 82.88 296 LEU A C 1
ATOM 2273 O O . LEU A 1 296 ? -15.398 23.315 12.808 1.00 82.88 296 LEU A O 1
ATOM 2277 N N . GLU A 1 297 ? -13.337 22.973 11.989 1.00 81.00 297 GLU A N 1
ATOM 2278 C CA . GLU A 1 297 ? -12.769 22.350 13.193 1.00 81.00 297 GLU A CA 1
ATOM 2279 C C . GLU A 1 297 ? -12.801 23.297 14.404 1.00 81.00 297 GLU A C 1
ATOM 2281 O O . GLU A 1 297 ? -13.220 22.909 15.491 1.00 81.00 297 GLU A O 1
ATOM 2286 N N . GLN A 1 298 ? -12.425 24.570 14.223 1.00 83.19 298 GLN A N 1
ATOM 2287 C CA . GLN A 1 298 ? -12.494 25.586 15.287 1.00 83.19 298 GLN A CA 1
ATOM 2288 C C . GLN A 1 298 ? -13.928 25.921 15.712 1.00 83.19 298 GLN A C 1
ATOM 2290 O O . GLN A 1 298 ? -14.137 26.520 16.769 1.00 83.19 298 GLN A O 1
ATOM 2295 N N . LEU A 1 299 ? -14.899 25.597 14.861 1.00 82.69 299 LEU A N 1
ATOM 2296 C CA . LEU A 1 299 ? -16.325 25.766 15.106 1.00 82.69 299 LEU A CA 1
ATOM 2297 C C . LEU A 1 299 ? -16.983 24.477 15.615 1.00 82.69 299 LEU A C 1
ATOM 2299 O O . LEU A 1 299 ? -18.194 24.479 15.811 1.00 82.69 299 LEU A O 1
ATOM 2303 N N . GLU A 1 300 ? -16.193 23.423 15.863 1.00 81.38 300 GLU A N 1
ATOM 2304 C CA . GLU A 1 300 ? -16.646 22.107 16.332 1.00 81.38 300 GLU A CA 1
ATOM 2305 C C . GLU A 1 300 ? -17.675 21.455 15.393 1.00 81.38 300 GLU A C 1
ATOM 2307 O O . GLU A 1 300 ? -18.538 20.703 15.837 1.00 81.38 300 GLU A O 1
ATOM 2312 N N . ILE A 1 301 ? -17.584 21.743 14.090 1.00 79.88 301 ILE A N 1
ATOM 2313 C CA . ILE A 1 301 ? -18.457 21.149 13.076 1.00 79.88 301 ILE A CA 1
ATOM 2314 C C . ILE A 1 301 ? -17.893 19.780 12.678 1.00 79.88 301 ILE A C 1
ATOM 2316 O O . ILE A 1 301 ? -16.751 19.688 12.217 1.00 79.88 301 ILE A O 1
ATOM 2320 N N . VAL A 1 302 ? -18.688 18.723 12.849 1.00 72.81 302 VAL A N 1
ATOM 2321 C CA . VAL A 1 302 ? -18.267 17.320 12.652 1.00 72.81 302 VAL A CA 1
ATOM 2322 C C . VAL A 1 302 ? -19.070 16.596 11.562 1.00 72.81 302 VAL A C 1
ATOM 2324 O O . VAL A 1 302 ? -20.041 17.124 11.024 1.00 72.81 302 VAL A O 1
ATOM 2327 N N . ASP A 1 303 ? -18.628 15.391 11.183 1.00 71.31 303 ASP A N 1
ATOM 2328 C CA . ASP A 1 303 ? -19.230 14.599 10.095 1.00 71.31 303 ASP A CA 1
ATOM 2329 C C . ASP A 1 303 ? -20.705 14.269 10.352 1.00 71.31 303 ASP A C 1
ATOM 2331 O O . ASP A 1 303 ? -21.091 13.867 11.451 1.00 71.31 303 ASP A O 1
ATOM 2335 N N . GLY A 1 304 ? -21.528 14.451 9.318 1.00 60.97 304 GLY A N 1
ATOM 2336 C CA . GLY A 1 304 ? -22.968 14.210 9.347 1.00 60.97 304 GLY A CA 1
ATOM 2337 C C . GLY A 1 304 ? -23.802 15.358 9.920 1.00 60.97 304 GLY A C 1
ATOM 2338 O O . GLY A 1 304 ? -25.031 15.242 9.961 1.00 60.97 304 GLY A O 1
ATOM 2339 N N . GLU A 1 305 ? -23.187 16.463 10.349 1.00 77.19 305 GLU A N 1
ATOM 2340 C CA . GLU A 1 305 ? -23.927 17.589 10.912 1.00 77.19 305 GLU A CA 1
ATOM 2341 C C . GLU A 1 305 ? -24.725 18.383 9.876 1.00 77.19 305 GLU A C 1
ATOM 2343 O O . GLU A 1 305 ? -24.418 18.440 8.681 1.00 77.19 305 GLU A O 1
ATOM 2348 N N . MET A 1 306 ? -25.793 19.012 10.373 1.00 72.38 306 MET A N 1
ATOM 2349 C CA . MET A 1 306 ? -26.712 19.800 9.567 1.00 72.38 306 MET A CA 1
ATOM 2350 C C . MET A 1 306 ? -26.461 21.294 9.765 1.00 72.38 306 MET A C 1
ATOM 2352 O O . MET A 1 306 ? -26.492 21.801 10.889 1.00 72.38 306 MET A O 1
ATOM 2356 N N . LEU A 1 307 ? -26.255 22.006 8.660 1.00 80.38 307 LEU A N 1
ATOM 2357 C CA . LEU A 1 307 ? -26.146 23.459 8.625 1.00 80.38 307 LEU A CA 1
ATOM 2358 C C . LEU A 1 307 ? -27.371 24.049 7.934 1.00 80.38 307 LEU A C 1
ATOM 2360 O O . LEU A 1 307 ? -27.804 23.571 6.888 1.00 80.38 307 LEU A O 1
ATOM 2364 N N . ALA A 1 308 ? -27.924 25.118 8.495 1.00 71.88 308 ALA A N 1
ATOM 2365 C CA . ALA A 1 308 ? -29.044 25.819 7.878 1.00 71.88 308 ALA A CA 1
ATOM 2366 C C . ALA A 1 308 ? -28.541 27.061 7.143 1.00 71.88 308 ALA A C 1
ATOM 2368 O O . ALA A 1 308 ? -27.873 27.908 7.733 1.00 71.88 308 ALA A O 1
ATOM 2369 N N . VAL A 1 309 ? -28.881 27.193 5.866 1.00 80.38 309 VAL A N 1
ATOM 2370 C CA . VAL A 1 309 ? -28.572 28.371 5.056 1.00 80.38 309 VAL A CA 1
ATOM 2371 C C . VAL A 1 309 ? -29.837 29.193 4.897 1.00 80.38 309 VAL A C 1
ATOM 2373 O O . VAL A 1 309 ? -30.848 28.739 4.366 1.00 80.38 309 VAL A O 1
ATOM 2376 N N . HIS A 1 310 ? -29.773 30.437 5.359 1.00 75.25 310 HIS A N 1
ATOM 2377 C CA . HIS A 1 310 ? -30.815 31.423 5.137 1.00 75.25 310 HIS A CA 1
ATOM 2378 C C . HIS A 1 310 ? -30.332 32.444 4.109 1.00 75.25 310 HIS A C 1
ATOM 2380 O O . HIS A 1 310 ? -29.357 33.161 4.342 1.00 75.25 310 HIS A O 1
ATOM 2386 N N . VAL A 1 311 ? -31.025 32.542 2.980 1.00 76.00 311 VAL A N 1
ATOM 2387 C CA . VAL A 1 311 ? -30.716 33.545 1.957 1.00 76.00 311 VAL A CA 1
ATOM 2388 C C . VAL A 1 311 ? -31.314 34.892 2.382 1.00 76.00 311 VAL A C 1
ATOM 2390 O O . VAL A 1 311 ? -32.405 34.952 2.948 1.00 76.00 311 VAL A O 1
ATOM 2393 N N . ARG A 1 312 ? -30.605 36.005 2.190 1.00 69.31 312 ARG A N 1
ATOM 2394 C CA . ARG A 1 312 ? -31.168 37.361 2.330 1.00 69.31 312 ARG A CA 1
ATOM 2395 C C . ARG A 1 312 ? -30.800 38.192 1.106 1.00 69.31 312 ARG A C 1
ATOM 2397 O O . ARG A 1 312 ? -29.621 38.320 0.794 1.00 69.31 312 ARG A O 1
ATOM 2404 N N . ASP A 1 313 ? -31.805 38.760 0.440 1.00 52.97 313 ASP A N 1
ATOM 2405 C CA . ASP A 1 313 ? -31.613 39.666 -0.699 1.00 52.97 313 ASP A CA 1
ATOM 2406 C C . ASP A 1 313 ? -31.224 41.063 -0.164 1.00 52.97 313 ASP A C 1
ATOM 2408 O O . ASP A 1 313 ? -31.960 41.628 0.657 1.00 52.97 313 ASP A O 1
ATOM 2412 N N . PRO A 1 314 ? -30.081 41.650 -0.564 1.00 48.41 314 PRO A N 1
ATOM 2413 C CA . PRO A 1 314 ? -29.712 42.998 -0.161 1.00 48.41 314 PRO A CA 1
ATOM 2414 C C . PRO A 1 314 ? -30.515 44.030 -0.967 1.00 48.41 314 PRO A C 1
ATOM 2416 O O . PRO A 1 314 ? -29.999 44.700 -1.857 1.00 48.41 314 PRO A O 1
ATOM 2419 N N . ARG A 1 315 ? -31.805 44.188 -0.649 1.00 38.34 315 ARG A N 1
ATOM 2420 C CA . ARG A 1 315 ? -32.639 45.291 -1.154 1.00 38.34 315 ARG A CA 1
ATOM 2421 C C . ARG A 1 315 ? -33.443 45.933 -0.028 1.00 38.34 315 ARG A C 1
ATOM 2423 O O . ARG A 1 315 ? -34.594 45.593 0.220 1.00 38.34 315 ARG A O 1
ATOM 2430 N N . GLY A 1 316 ? -32.821 46.912 0.628 1.00 34.19 316 GLY A N 1
ATOM 2431 C CA . GLY A 1 316 ? -33.453 47.815 1.590 1.00 34.19 316 GLY A CA 1
ATOM 2432 C C . GLY A 1 316 ? -32.807 49.198 1.522 1.00 34.19 316 GLY A C 1
ATOM 2433 O O . GLY A 1 316 ? -31.707 49.406 2.014 1.00 34.19 316 GLY A O 1
ATOM 2434 N N . ASN A 1 317 ? -33.492 50.113 0.846 1.00 31.30 317 ASN A N 1
ATOM 2435 C CA . ASN A 1 317 ? -33.088 51.466 0.475 1.00 31.30 317 ASN A CA 1
ATOM 2436 C C . ASN A 1 317 ? -33.161 52.458 1.657 1.00 31.30 317 ASN A C 1
ATOM 2438 O O . ASN A 1 317 ? -34.233 52.615 2.234 1.00 31.30 317 ASN A O 1
ATOM 2442 N N . THR A 1 318 ? -32.093 53.217 1.925 1.00 32.44 318 THR A N 1
ATOM 2443 C CA . THR A 1 318 ? -32.186 54.581 2.488 1.00 32.44 318 THR A CA 1
ATOM 2444 C C . THR A 1 318 ? -31.122 55.466 1.850 1.00 32.44 318 THR A C 1
ATOM 2446 O O . THR A 1 318 ? -29.930 55.306 2.109 1.00 32.44 318 THR A O 1
ATOM 2449 N N . GLY A 1 319 ? -31.558 56.395 1.000 1.00 33.44 319 GLY A N 1
ATOM 2450 C CA . GLY A 1 319 ? -30.703 57.406 0.393 1.00 33.44 319 GLY A CA 1
ATOM 2451 C C . GLY A 1 319 ? -30.503 58.625 1.289 1.00 33.44 319 GLY A C 1
ATOM 2452 O O . GLY A 1 319 ? -31.459 59.098 1.890 1.00 33.44 319 GLY A O 1
ATOM 2453 N N . VAL A 1 320 ? -29.280 59.163 1.286 1.00 30.88 320 VAL A N 1
ATOM 2454 C CA . VAL A 1 320 ? -28.949 60.596 1.406 1.00 30.88 320 VAL A CA 1
ATOM 2455 C C . VAL A 1 320 ? -27.632 60.820 0.634 1.00 30.88 320 VAL A C 1
ATOM 2457 O O . VAL A 1 320 ? -26.724 59.996 0.754 1.00 30.88 320 VAL A O 1
ATOM 2460 N N . PRO A 1 321 ? -27.504 61.883 -0.184 1.00 42.38 321 PRO A N 1
ATOM 2461 C CA . PRO A 1 321 ? -26.353 62.099 -1.056 1.00 42.38 321 PRO A CA 1
ATOM 2462 C C . PRO A 1 321 ? -25.231 62.832 -0.317 1.00 42.38 321 PRO A C 1
ATOM 2464 O O . PRO A 1 321 ? -25.485 63.765 0.443 1.00 42.38 321 PRO A O 1
ATOM 2467 N N . SER A 1 322 ? -23.971 62.469 -0.559 1.00 28.05 322 SER A N 1
ATOM 2468 C CA . SER A 1 322 ? -22.827 63.270 -0.111 1.00 28.05 322 SER A CA 1
ATOM 2469 C C . SER A 1 322 ? -21.636 63.095 -1.043 1.00 28.05 322 SER A C 1
ATOM 2471 O O . SER A 1 322 ? -21.122 61.999 -1.250 1.00 28.05 322 SER A O 1
ATOM 2473 N N . GLN A 1 323 ? -21.235 64.227 -1.615 1.00 34.56 323 GLN A N 1
ATOM 2474 C CA . GLN A 1 323 ? -19.991 64.452 -2.334 1.00 34.56 323 GLN A CA 1
ATOM 2475 C C . GLN A 1 323 ? -18.793 63.894 -1.563 1.00 34.56 323 GLN A C 1
ATOM 2477 O O . GLN A 1 323 ? -18.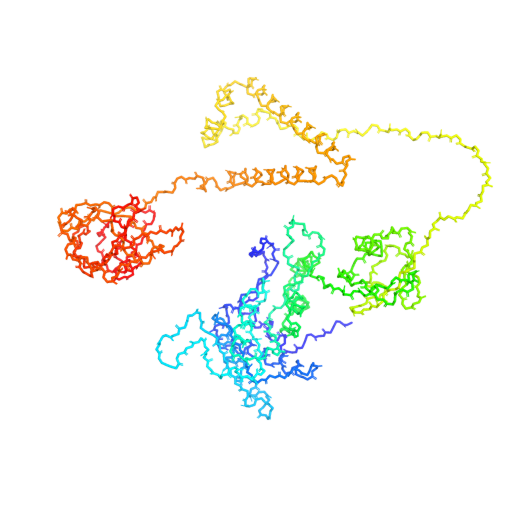665 64.115 -0.361 1.00 34.56 323 GLN A O 1
ATOM 2482 N N . SER A 1 324 ? -17.848 63.279 -2.264 1.00 27.70 324 SER A N 1
ATOM 2483 C CA . SER A 1 324 ? -16.442 63.351 -1.864 1.00 27.70 324 SER A CA 1
ATOM 2484 C C . SER A 1 324 ? -15.534 63.014 -3.038 1.00 27.70 324 SER A C 1
ATOM 2486 O O . SER A 1 324 ? -15.712 62.049 -3.777 1.00 27.70 324 SER A O 1
ATOM 2488 N N . GLN A 1 325 ? -14.593 63.928 -3.225 1.00 29.72 325 GLN A N 1
ATOM 2489 C CA . GLN A 1 325 ? -13.497 63.912 -4.171 1.00 29.72 325 GLN A CA 1
ATOM 2490 C C . GLN A 1 325 ? -12.757 62.575 -4.135 1.00 29.72 325 GLN A C 1
ATOM 2492 O O . GLN A 1 325 ? -12.488 62.040 -3.065 1.00 29.72 325 GLN A O 1
ATOM 2497 N N . ARG A 1 326 ? -12.369 62.084 -5.312 1.00 28.17 326 ARG A N 1
ATOM 2498 C CA . ARG A 1 326 ? -11.347 61.045 -5.456 1.00 28.17 326 ARG A CA 1
ATOM 2499 C C . ARG A 1 326 ? -9.980 61.635 -5.083 1.00 28.17 326 ARG A C 1
ATOM 2501 O O . ARG A 1 326 ? -9.543 62.546 -5.786 1.00 28.17 326 ARG A O 1
ATOM 2508 N N . PRO A 1 327 ? -9.237 61.079 -4.115 1.00 28.39 327 PRO A N 1
ATOM 2509 C CA . PRO A 1 327 ? -7.789 61.077 -4.173 1.00 28.39 327 PRO A CA 1
ATOM 2510 C C . PRO A 1 327 ? -7.370 59.797 -4.903 1.00 28.39 327 PRO A C 1
ATOM 2512 O O . PRO A 1 327 ? -7.640 58.686 -4.452 1.00 28.39 327 PRO A O 1
ATOM 2515 N N . GLN A 1 328 ? -6.726 59.953 -6.056 1.00 29.44 328 GLN A N 1
ATOM 2516 C CA . GLN A 1 328 ? -5.951 58.878 -6.670 1.00 29.44 328 GLN A CA 1
ATOM 2517 C C . GLN A 1 328 ? -4.831 58.452 -5.706 1.00 29.44 328 GLN A C 1
ATOM 2519 O O . GLN A 1 328 ? -4.044 59.312 -5.302 1.00 29.44 328 GLN A O 1
ATOM 2524 N N . PRO A 1 329 ? -4.659 57.157 -5.394 1.00 31.03 329 PRO A N 1
ATOM 2525 C CA . PRO A 1 329 ? -3.364 56.661 -4.970 1.00 31.03 329 PRO A CA 1
ATOM 2526 C C . PRO A 1 329 ? -2.473 56.588 -6.211 1.00 31.03 329 PRO A C 1
ATOM 2528 O O . PRO A 1 329 ? -2.732 55.830 -7.146 1.00 31.03 329 PRO A O 1
ATOM 2531 N N . GLN A 1 330 ? -1.438 57.424 -6.216 1.00 30.62 330 GLN A N 1
ATOM 2532 C CA . GLN A 1 330 ? -0.325 57.376 -7.154 1.00 30.62 330 GLN A CA 1
ATOM 2533 C C . GLN A 1 330 ? 0.193 55.941 -7.293 1.00 30.62 330 GLN A C 1
ATOM 2535 O O . GLN A 1 330 ? 0.664 55.338 -6.326 1.00 30.62 330 GLN A O 1
ATOM 2540 N N . GLN A 1 331 ? 0.152 55.426 -8.520 1.00 32.09 331 GLN A N 1
ATOM 2541 C CA . GLN A 1 331 ? 0.951 54.281 -8.931 1.00 32.09 331 GLN A CA 1
ATOM 2542 C C . GLN A 1 331 ? 2.425 54.618 -8.690 1.00 32.09 331 GLN A C 1
ATOM 2544 O O . GLN A 1 331 ? 3.006 55.473 -9.359 1.00 32.09 331 GLN A O 1
ATOM 2549 N N . ARG A 1 332 ? 3.038 53.944 -7.717 1.00 29.31 332 ARG A N 1
ATOM 2550 C CA . ARG A 1 332 ? 4.494 53.802 -7.683 1.00 29.31 332 ARG A CA 1
ATOM 2551 C C . ARG A 1 332 ? 4.874 52.849 -8.821 1.00 29.31 332 ARG A C 1
ATOM 2553 O O . ARG A 1 332 ? 4.245 51.795 -8.921 1.00 29.31 332 ARG A O 1
ATOM 2560 N N . PRO A 1 333 ? 5.871 53.164 -9.664 1.00 31.55 333 PRO A N 1
ATOM 2561 C CA . PRO A 1 333 ? 6.367 52.205 -10.638 1.00 31.55 333 PRO A CA 1
ATOM 2562 C C . PRO A 1 333 ? 6.929 51.004 -9.877 1.00 31.55 333 PRO A C 1
ATOM 2564 O O . PRO A 1 333 ? 7.848 51.158 -9.069 1.00 31.55 333 PRO A O 1
ATOM 2567 N N . ALA A 1 334 ? 6.368 49.819 -10.110 1.00 32.06 334 ALA A N 1
ATOM 2568 C CA . ALA A 1 334 ? 7.005 48.582 -9.699 1.00 32.06 334 ALA A CA 1
ATOM 2569 C C . ALA A 1 334 ? 8.348 48.499 -10.435 1.00 32.06 334 ALA A C 1
ATOM 2571 O O . ALA A 1 334 ? 8.396 48.432 -11.664 1.00 32.06 334 ALA A O 1
ATOM 2572 N N . GLN A 1 335 ? 9.439 48.576 -9.675 1.00 34.06 335 GLN A N 1
ATOM 2573 C CA . GLN A 1 335 ? 10.772 48.265 -10.167 1.00 34.06 335 GLN A CA 1
ATOM 2574 C C . GLN A 1 335 ? 10.742 46.856 -10.758 1.00 34.06 335 GLN A C 1
ATOM 2576 O O . GLN A 1 335 ? 10.433 45.886 -10.066 1.00 34.06 335 GLN A O 1
ATOM 2581 N N . GLN A 1 336 ? 11.055 46.768 -12.049 1.00 35.47 336 GLN A N 1
ATOM 2582 C CA . GLN A 1 336 ? 11.384 45.523 -12.723 1.00 35.47 336 GLN A CA 1
ATOM 2583 C C . GLN A 1 336 ? 12.536 44.867 -11.958 1.00 35.47 336 GLN A C 1
ATOM 2585 O O . GLN A 1 336 ? 13.675 45.331 -12.008 1.00 35.47 336 GLN A O 1
ATOM 2590 N N . GLY A 1 337 ? 12.232 43.803 -11.218 1.00 30.88 337 GLY A N 1
ATOM 2591 C CA . GLY A 1 337 ? 13.245 42.904 -10.691 1.00 30.88 337 GLY A CA 1
ATOM 2592 C C . GLY A 1 337 ? 13.913 42.204 -11.867 1.00 30.88 337 GLY A C 1
ATOM 2593 O O . GLY A 1 337 ? 13.365 41.249 -12.413 1.00 30.88 337 GLY A O 1
ATOM 2594 N N . ALA A 1 338 ? 15.072 42.712 -12.279 1.00 34.66 338 ALA A N 1
ATOM 2595 C CA . ALA A 1 338 ? 15.941 42.063 -13.243 1.00 34.66 338 ALA A CA 1
ATOM 2596 C C . ALA A 1 338 ? 16.313 40.665 -12.721 1.00 34.66 338 ALA A C 1
ATOM 2598 O O . ALA A 1 338 ? 17.036 40.525 -11.734 1.00 34.66 338 ALA A O 1
ATOM 2599 N N . ARG A 1 339 ? 15.800 39.621 -13.378 1.00 38.06 339 ARG A N 1
ATOM 2600 C CA . ARG A 1 339 ? 16.387 38.278 -13.292 1.00 38.06 339 ARG A CA 1
ATOM 2601 C C . ARG A 1 339 ? 17.778 38.330 -13.944 1.00 38.06 339 ARG A C 1
ATOM 2603 O O . ARG A 1 339 ? 17.947 39.085 -14.902 1.00 38.06 339 ARG A O 1
ATOM 2610 N N . PRO A 1 340 ? 18.773 37.579 -13.441 1.00 39.84 340 PRO A N 1
ATOM 2611 C CA . PRO A 1 340 ? 20.144 37.677 -13.924 1.00 39.84 340 PRO A CA 1
ATOM 2612 C C . PRO A 1 340 ? 20.195 37.289 -15.401 1.00 39.84 340 PRO A C 1
ATOM 2614 O O . PRO A 1 340 ? 19.887 36.157 -15.770 1.00 39.84 340 PRO A O 1
ATOM 2617 N N . GLN A 1 341 ? 20.561 38.250 -16.242 1.00 50.28 341 GLN A N 1
ATOM 2618 C CA . GLN A 1 341 ? 20.847 38.031 -17.650 1.00 50.28 341 GLN A CA 1
ATOM 2619 C C . GLN A 1 341 ? 22.069 37.103 -17.702 1.00 50.28 341 GLN A C 1
ATOM 2621 O O . GLN A 1 341 ? 23.153 37.488 -17.267 1.00 50.28 341 GLN A O 1
ATOM 2626 N N . GLN A 1 342 ? 21.873 35.842 -18.095 1.00 55.38 342 GLN A N 1
ATOM 2627 C CA . GLN A 1 342 ? 22.973 34.885 -18.204 1.00 55.38 342 GLN A CA 1
ATOM 2628 C C . GLN A 1 342 ? 23.961 35.406 -19.252 1.00 55.38 342 GLN A C 1
ATOM 2630 O O . GLN A 1 342 ? 23.555 35.719 -20.369 1.00 55.38 342 GLN A O 1
ATOM 2635 N N . ASP A 1 343 ? 25.236 35.534 -18.883 1.00 70.38 343 ASP A N 1
ATOM 2636 C CA . ASP A 1 343 ? 26.274 36.082 -19.758 1.00 70.38 343 ASP A CA 1
ATOM 2637 C C . ASP A 1 343 ? 26.480 35.158 -20.981 1.00 70.38 343 ASP A C 1
ATOM 2639 O O . ASP A 1 343 ? 26.910 34.008 -20.809 1.00 70.38 343 ASP A O 1
ATOM 2643 N N . PRO A 1 344 ? 26.181 35.622 -22.214 1.00 71.31 344 PRO A N 1
ATOM 2644 C CA . PRO A 1 344 ? 26.302 34.814 -23.426 1.00 71.31 344 PRO A CA 1
ATOM 2645 C C . PRO A 1 344 ? 27.709 34.250 -23.649 1.00 71.31 344 PRO A C 1
ATOM 2647 O O . PRO A 1 344 ? 27.848 33.157 -24.203 1.00 71.31 344 PRO A O 1
ATOM 2650 N N . GLU A 1 345 ? 28.754 34.946 -23.189 1.00 73.00 345 GLU A N 1
ATOM 2651 C CA . GLU A 1 345 ? 30.130 34.451 -23.290 1.00 73.00 345 GLU A CA 1
ATOM 2652 C C . GLU A 1 345 ? 30.386 33.265 -22.361 1.00 73.00 345 GLU A C 1
ATOM 2654 O O . GLU A 1 345 ? 31.087 32.322 -22.734 1.00 73.00 345 GLU A O 1
ATOM 2659 N N . LEU A 1 346 ? 29.770 33.257 -21.179 1.00 72.62 346 LEU A N 1
ATOM 2660 C CA . LEU A 1 346 ? 29.900 32.168 -20.215 1.00 72.62 346 LEU A CA 1
ATOM 2661 C C . LEU A 1 346 ? 29.293 30.871 -20.770 1.00 72.62 346 LEU A C 1
ATOM 2663 O O . LEU A 1 346 ? 29.915 29.810 -20.709 1.00 72.62 346 LEU A O 1
ATOM 2667 N N . ILE A 1 347 ? 28.120 30.980 -21.400 1.00 73.75 347 ILE A N 1
ATOM 2668 C CA . ILE A 1 347 ? 27.430 29.868 -22.071 1.00 73.75 347 ILE A CA 1
ATOM 2669 C C . ILE A 1 347 ? 28.264 29.357 -23.254 1.00 73.75 347 ILE A C 1
ATOM 2671 O O . ILE A 1 347 ? 28.461 28.149 -23.411 1.00 73.75 347 ILE A O 1
ATOM 2675 N N . ARG A 1 348 ? 28.816 30.265 -24.068 1.00 81.69 348 ARG A N 1
ATOM 2676 C CA . ARG A 1 348 ? 29.672 29.913 -25.210 1.00 81.69 348 ARG A CA 1
ATOM 2677 C C . ARG A 1 348 ? 30.919 29.143 -24.776 1.00 81.69 348 ARG A C 1
ATOM 2679 O O . ARG A 1 348 ? 31.253 28.118 -25.373 1.00 81.69 348 ARG A O 1
ATOM 2686 N N . LEU A 1 349 ? 31.594 29.612 -23.724 1.00 76.44 349 LEU A N 1
ATOM 2687 C CA . LEU A 1 349 ? 32.779 28.963 -23.158 1.00 76.44 349 LEU A CA 1
ATOM 2688 C C . LEU A 1 349 ? 32.451 27.589 -22.564 1.00 76.44 349 LEU A C 1
ATOM 2690 O O . LEU A 1 349 ? 33.227 26.650 -22.740 1.00 76.44 349 LEU A O 1
ATOM 2694 N N . GLN A 1 350 ? 31.286 27.439 -21.933 1.00 77.31 350 GLN A N 1
ATOM 2695 C CA . GLN A 1 350 ? 30.823 26.161 -21.394 1.00 77.31 350 GLN A CA 1
ATOM 2696 C C . GLN A 1 350 ? 30.563 25.127 -22.503 1.00 77.31 350 GLN A C 1
ATOM 2698 O O . GLN A 1 350 ? 30.925 23.959 -22.355 1.00 77.31 350 GLN A O 1
ATOM 2703 N N . ILE A 1 351 ? 29.997 25.552 -23.639 1.00 78.31 351 ILE A N 1
ATOM 2704 C CA . ILE A 1 351 ? 29.784 24.685 -24.810 1.00 78.31 351 ILE A CA 1
ATOM 2705 C C . ILE A 1 351 ? 31.117 24.323 -25.477 1.00 78.31 351 ILE A C 1
ATOM 2707 O O . ILE A 1 351 ? 31.323 23.168 -25.847 1.00 78.31 351 ILE A O 1
ATOM 2711 N N . LEU A 1 352 ? 32.054 25.269 -25.601 1.00 78.56 352 LEU A N 1
ATOM 2712 C CA . LEU A 1 352 ? 33.384 24.995 -26.159 1.00 78.56 352 LEU A CA 1
ATOM 2713 C C . LEU A 1 352 ? 34.222 24.061 -25.277 1.00 78.56 352 LEU A C 1
ATOM 2715 O O . LEU A 1 352 ? 34.990 23.257 -25.804 1.00 78.56 352 LEU A O 1
ATOM 2719 N N . GLY A 1 353 ? 34.062 24.152 -23.956 1.00 76.12 353 GLY A N 1
ATOM 2720 C CA . GLY A 1 353 ? 34.751 23.311 -22.979 1.00 76.12 353 GLY A CA 1
ATOM 2721 C C . GLY A 1 353 ? 34.195 21.889 -22.854 1.00 76.12 353 GLY A C 1
ATOM 2722 O O . GLY A 1 353 ? 34.844 21.051 -22.230 1.00 76.12 353 GLY A O 1
ATOM 2723 N N . ASN A 1 354 ? 33.027 21.590 -23.438 1.00 81.88 354 ASN A N 1
ATOM 2724 C CA . ASN A 1 354 ? 32.377 20.284 -23.328 1.00 81.88 354 ASN A CA 1
ATOM 2725 C C . ASN A 1 354 ? 32.074 19.666 -24.714 1.00 81.88 354 ASN A C 1
ATOM 2727 O O . ASN A 1 354 ? 31.115 20.069 -25.379 1.00 81.88 354 ASN A O 1
ATOM 2731 N N . PRO A 1 355 ? 32.830 18.631 -25.141 1.00 78.44 355 PRO A N 1
ATOM 2732 C CA . PRO A 1 355 ? 32.634 17.967 -26.432 1.00 78.44 355 PRO A CA 1
ATOM 2733 C C . PRO A 1 355 ? 31.230 17.380 -26.641 1.00 78.44 355 PRO A C 1
ATOM 2735 O O . PRO A 1 355 ? 30.728 17.392 -27.765 1.00 78.44 355 PRO A O 1
ATOM 2738 N N . ALA A 1 356 ? 30.584 16.893 -25.576 1.00 71.94 356 ALA A N 1
ATOM 2739 C CA . ALA A 1 356 ? 29.234 16.338 -25.650 1.00 71.94 356 ALA A CA 1
ATOM 2740 C C . ALA A 1 356 ? 28.193 17.440 -25.892 1.00 71.94 356 ALA A C 1
ATOM 2742 O O . ALA A 1 356 ? 27.344 17.299 -26.772 1.00 71.94 356 ALA A O 1
ATOM 2743 N N . MET A 1 357 ? 28.314 18.578 -25.197 1.00 70.69 357 MET A N 1
ATOM 2744 C CA . MET A 1 357 ? 27.428 19.724 -25.435 1.00 70.69 357 MET A CA 1
ATOM 2745 C C . MET A 1 357 ? 27.640 20.333 -26.819 1.00 70.69 357 MET A C 1
ATOM 2747 O O . MET A 1 357 ? 26.676 20.719 -27.472 1.00 70.69 357 MET A O 1
ATOM 2751 N N . ARG A 1 358 ? 28.881 20.365 -27.318 1.00 77.62 358 ARG A N 1
ATOM 2752 C CA . ARG A 1 358 ? 29.165 20.829 -28.682 1.00 77.62 358 ARG A CA 1
ATOM 2753 C C . ARG A 1 358 ? 28.455 19.969 -29.732 1.00 77.62 358 ARG A C 1
ATOM 2755 O O . ARG A 1 358 ? 27.831 20.514 -30.638 1.00 77.62 358 ARG A O 1
ATOM 2762 N N . ALA A 1 359 ? 28.491 18.642 -29.586 1.00 75.38 359 ALA A N 1
ATOM 2763 C CA . ALA A 1 359 ? 27.779 17.725 -30.478 1.00 75.38 359 ALA A CA 1
ATOM 2764 C C . ALA A 1 359 ? 26.250 17.892 -30.386 1.00 75.38 359 ALA A C 1
ATOM 2766 O O . ALA A 1 359 ? 25.554 17.861 -31.402 1.00 75.38 359 ALA A O 1
ATOM 2767 N N . GLN A 1 360 ? 25.732 18.131 -29.180 1.00 73.19 360 GLN A N 1
ATOM 2768 C CA . GLN A 1 360 ? 24.311 18.363 -28.940 1.00 73.19 360 GLN A CA 1
ATOM 2769 C C . GLN A 1 360 ? 23.822 19.660 -29.593 1.00 73.19 360 GLN A C 1
ATOM 2771 O O . GLN A 1 360 ? 22.860 19.625 -30.361 1.00 73.19 360 GLN A O 1
ATOM 2776 N N . VAL A 1 361 ? 24.519 20.780 -29.376 1.00 76.31 361 VAL A N 1
ATOM 2777 C CA . VAL A 1 361 ? 24.185 22.074 -29.994 1.00 76.31 361 VAL A CA 1
ATOM 2778 C C . VAL A 1 361 ? 24.264 21.978 -31.519 1.00 76.31 361 VAL A C 1
ATOM 2780 O O . VAL A 1 361 ? 23.379 22.478 -32.204 1.00 76.31 361 VAL A O 1
ATOM 2783 N N . GLN A 1 362 ? 25.241 21.246 -32.063 1.00 80.38 362 GLN A N 1
ATOM 2784 C CA . GLN A 1 362 ? 25.351 20.992 -33.503 1.00 80.38 362 GLN A CA 1
ATOM 2785 C C . GLN A 1 362 ? 24.159 20.212 -34.080 1.00 80.38 362 GLN A C 1
ATOM 2787 O O . GLN A 1 362 ? 23.768 20.450 -35.221 1.00 80.38 362 GLN A O 1
ATOM 2792 N N . SER A 1 363 ? 23.577 19.294 -33.303 1.00 73.44 363 SER A N 1
ATOM 2793 C CA . SER A 1 363 ? 22.412 18.507 -33.724 1.00 73.44 363 SER A CA 1
ATOM 2794 C C . SER A 1 363 ? 21.081 19.253 -33.592 1.00 73.44 363 SER A C 1
ATOM 2796 O O . SER A 1 363 ? 20.194 19.054 -34.418 1.00 73.44 363 SER A O 1
ATOM 2798 N N . GLN A 1 364 ? 20.939 20.106 -32.572 1.00 66.81 364 GLN A N 1
ATOM 2799 C CA . GLN A 1 364 ? 19.668 20.750 -32.224 1.00 66.81 364 GLN A CA 1
ATOM 2800 C C . GLN A 1 364 ? 19.533 22.163 -32.796 1.00 66.81 364 GLN A C 1
ATOM 2802 O O . GLN A 1 364 ? 18.446 22.552 -33.212 1.00 66.81 364 GLN A O 1
ATOM 2807 N N . ASN A 1 365 ? 20.624 22.932 -32.842 1.00 74.88 365 ASN A N 1
ATOM 2808 C CA . ASN A 1 365 ? 20.628 24.296 -33.361 1.00 74.88 365 ASN A CA 1
ATOM 2809 C C . ASN A 1 365 ? 21.893 24.552 -34.208 1.00 74.88 365 ASN A C 1
ATOM 2811 O O . ASN A 1 365 ? 22.882 25.108 -33.716 1.00 74.88 365 ASN A O 1
ATOM 2815 N N . PRO A 1 366 ? 21.876 24.147 -35.495 1.00 80.50 366 PRO A N 1
ATOM 2816 C CA . PRO A 1 366 ? 23.027 24.262 -36.392 1.00 80.50 366 PRO A CA 1
ATOM 2817 C C . PRO A 1 366 ? 23.510 25.706 -36.582 1.00 80.50 366 PRO A C 1
ATOM 2819 O O . PRO A 1 366 ? 24.703 25.944 -36.777 1.00 80.50 366 PRO A O 1
ATOM 2822 N N . GLU A 1 367 ? 22.595 26.674 -36.503 1.00 79.94 367 GLU A N 1
ATOM 2823 C CA . GLU A 1 367 ? 22.888 28.099 -36.647 1.00 79.94 367 GLU A CA 1
ATOM 2824 C C . GLU A 1 367 ? 23.676 28.626 -35.439 1.00 79.94 367 GLU A C 1
ATOM 2826 O O . GLU A 1 367 ? 24.739 29.226 -35.613 1.00 79.94 367 GLU A O 1
ATOM 2831 N N . LEU A 1 368 ? 23.240 28.290 -34.219 1.00 76.69 368 LEU A N 1
ATOM 2832 C CA . LEU A 1 368 ? 23.964 28.604 -32.983 1.00 76.69 368 LEU A CA 1
ATOM 2833 C C . LEU A 1 368 ? 25.323 27.883 -32.916 1.00 76.69 368 LEU A C 1
ATOM 2835 O O . LEU A 1 368 ? 26.323 28.481 -32.517 1.00 76.69 368 LEU A O 1
ATOM 2839 N N . ALA A 1 369 ? 25.388 26.626 -33.374 1.00 79.06 369 ALA A N 1
ATOM 2840 C CA . ALA A 1 369 ? 26.628 25.851 -33.444 1.00 79.06 369 ALA A CA 1
ATOM 2841 C C . ALA A 1 369 ? 27.669 26.487 -34.381 1.00 79.06 369 ALA A C 1
ATOM 2843 O O . ALA A 1 369 ? 28.853 26.544 -34.049 1.00 79.06 369 ALA A O 1
ATOM 2844 N N . SER A 1 370 ? 27.228 27.012 -35.530 1.00 84.00 370 SER A N 1
ATOM 2845 C CA . SER A 1 370 ? 28.098 27.692 -36.501 1.00 84.00 370 SER A CA 1
ATOM 2846 C C . SER A 1 370 ? 28.696 29.004 -35.976 1.00 84.00 370 SER A C 1
ATOM 2848 O O . SER A 1 370 ? 29.719 29.467 -36.479 1.00 84.00 370 SER A O 1
ATOM 2850 N N . ALA A 1 371 ? 28.084 29.591 -34.943 1.00 85.06 371 ALA A N 1
ATOM 2851 C CA . ALA A 1 371 ? 28.517 30.839 -34.331 1.00 85.06 371 ALA A CA 1
ATOM 2852 C C . ALA A 1 371 ? 29.409 30.650 -33.090 1.00 85.06 371 ALA A C 1
ATOM 2854 O O . ALA A 1 371 ? 29.932 31.639 -32.589 1.00 85.06 371 ALA A O 1
ATOM 2855 N N . LEU A 1 372 ? 29.649 29.418 -32.613 1.00 82.56 372 LEU A N 1
ATOM 2856 C CA . LEU A 1 372 ? 30.428 29.140 -31.389 1.00 82.56 372 LEU A CA 1
ATOM 2857 C C . LEU A 1 372 ? 31.846 29.742 -31.387 1.00 82.56 372 LEU A C 1
ATOM 2859 O O . LEU A 1 372 ? 32.383 30.083 -30.329 1.00 82.56 372 LEU A O 1
ATOM 2863 N N . GLU A 1 373 ? 32.451 29.882 -32.567 1.00 82.06 373 GLU A N 1
ATOM 2864 C CA . GLU A 1 373 ? 33.801 30.431 -32.753 1.00 82.06 373 GLU A CA 1
ATOM 2865 C C . GLU A 1 373 ? 33.814 31.962 -32.904 1.00 82.06 373 GLU A C 1
ATOM 2867 O O . GLU A 1 373 ? 34.879 32.574 -32.888 1.00 82.06 373 GLU A O 1
ATOM 2872 N N . ASN A 1 374 ? 32.640 32.597 -32.999 1.00 86.44 374 ASN A N 1
ATOM 2873 C CA . ASN A 1 374 ? 32.481 34.044 -33.099 1.00 86.44 374 ASN A CA 1
ATOM 2874 C C . ASN A 1 374 ? 31.658 34.584 -31.907 1.00 86.44 374 ASN A C 1
ATOM 2876 O O . ASN A 1 374 ? 30.427 34.557 -31.962 1.00 86.44 374 ASN A O 1
ATOM 2880 N N . PRO A 1 375 ? 32.322 35.125 -30.865 1.00 78.69 375 PRO A N 1
ATOM 2881 C CA . PRO A 1 375 ? 31.698 35.712 -29.672 1.00 78.69 375 PRO A CA 1
ATOM 2882 C C . PRO A 1 375 ? 30.519 36.650 -29.958 1.00 78.69 375 PRO A C 1
ATOM 2884 O O . PRO A 1 375 ? 29.422 36.479 -29.429 1.00 78.69 375 PRO A O 1
ATOM 2887 N N . ALA A 1 376 ? 30.720 37.614 -30.862 1.00 79.06 376 ALA A N 1
ATOM 2888 C CA . ALA A 1 376 ? 29.725 38.637 -31.168 1.00 79.06 376 ALA A CA 1
ATOM 2889 C C . ALA A 1 376 ? 28.495 38.045 -31.869 1.00 79.06 376 ALA A C 1
ATOM 2891 O O . ALA A 1 376 ? 27.361 38.388 -31.540 1.00 79.06 376 ALA A O 1
ATOM 2892 N N . ARG A 1 377 ? 28.713 37.118 -32.808 1.00 80.75 377 ARG A N 1
ATOM 2893 C CA . ARG A 1 377 ? 27.624 36.456 -33.536 1.00 80.75 377 ARG A CA 1
ATOM 2894 C C . ARG A 1 377 ? 26.863 35.466 -32.654 1.00 80.75 377 ARG A C 1
ATOM 2896 O O . ARG A 1 377 ? 25.649 35.361 -32.782 1.00 80.75 377 ARG A O 1
ATOM 2903 N N . PHE A 1 378 ? 27.556 34.772 -31.752 1.00 82.56 378 PHE A N 1
ATOM 2904 C CA . PHE A 1 378 ? 26.938 33.873 -30.778 1.00 82.56 378 PHE A CA 1
ATOM 2905 C C . PHE A 1 378 ? 26.024 34.638 -29.819 1.00 82.56 378 PHE A C 1
ATOM 2907 O O . PHE A 1 378 ? 24.864 34.267 -29.652 1.00 82.56 378 PHE A O 1
ATOM 2914 N N . ALA A 1 379 ? 26.521 35.742 -29.252 1.00 77.44 379 ALA A N 1
ATOM 2915 C CA . ALA A 1 379 ? 25.738 36.602 -28.372 1.00 77.44 379 ALA A CA 1
ATOM 2916 C C . ALA A 1 379 ? 24.509 37.185 -29.085 1.00 77.44 379 ALA A C 1
ATOM 2918 O O . ALA A 1 379 ? 23.427 37.216 -28.506 1.00 77.44 379 ALA A O 1
ATOM 2919 N N . GLN A 1 380 ? 24.649 37.587 -30.352 1.00 79.94 380 GLN A N 1
ATOM 2920 C CA . GLN A 1 380 ? 23.531 38.094 -31.145 1.00 79.94 380 GLN A CA 1
ATOM 2921 C C . GLN A 1 380 ? 22.437 37.036 -31.347 1.00 79.94 380 GLN A C 1
ATOM 2923 O O . GLN A 1 380 ? 21.283 37.301 -31.039 1.00 79.94 380 GLN A O 1
ATOM 2928 N N . ILE A 1 381 ? 22.791 35.823 -31.785 1.00 80.50 381 ILE A N 1
ATOM 2929 C CA . ILE A 1 381 ? 21.814 34.741 -32.015 1.00 80.50 381 ILE A CA 1
ATOM 2930 C C . ILE A 1 381 ? 21.134 34.320 -30.705 1.00 80.50 381 ILE A C 1
ATOM 2932 O O . ILE A 1 381 ? 19.935 34.048 -30.686 1.00 80.50 381 ILE A O 1
ATOM 2936 N N . LEU A 1 382 ? 21.886 34.261 -29.603 1.00 76.75 382 LEU A N 1
ATOM 2937 C CA . LEU A 1 382 ? 21.345 33.886 -28.298 1.00 76.75 382 LEU A CA 1
ATOM 2938 C C . LEU A 1 382 ? 20.358 34.941 -27.772 1.00 76.75 382 LEU A C 1
ATOM 2940 O O . LEU A 1 382 ? 19.273 34.584 -27.316 1.00 76.75 382 LEU A O 1
ATOM 2944 N N . ASN A 1 383 ? 20.702 36.225 -27.901 1.00 79.00 383 ASN A N 1
ATOM 2945 C CA . ASN A 1 383 ? 19.824 37.332 -27.524 1.00 79.00 383 ASN A CA 1
ATOM 2946 C C . ASN A 1 383 ? 18.585 37.411 -28.426 1.00 79.00 383 ASN A C 1
ATOM 2948 O O . ASN A 1 383 ? 17.483 37.565 -27.914 1.00 79.00 383 ASN A O 1
ATOM 2952 N N . ASP A 1 384 ? 18.734 37.229 -29.741 1.00 78.56 384 ASP A N 1
ATOM 2953 C CA . ASP A 1 384 ? 17.610 37.229 -30.685 1.00 78.56 384 ASP A CA 1
ATOM 2954 C C . ASP A 1 384 ? 16.628 36.078 -30.400 1.00 78.56 384 ASP A C 1
ATOM 2956 O O . ASP A 1 384 ? 15.411 36.260 -30.485 1.00 78.56 384 ASP A O 1
ATOM 2960 N N . ASN A 1 385 ? 17.138 34.897 -30.028 1.00 72.50 385 ASN A N 1
ATOM 2961 C CA . ASN A 1 385 ? 16.308 33.762 -29.619 1.00 72.50 385 ASN A CA 1
ATOM 2962 C C . ASN A 1 385 ? 15.593 34.034 -28.294 1.00 72.50 385 ASN A C 1
ATOM 2964 O O . ASN A 1 385 ? 14.398 33.765 -28.190 1.00 72.50 385 ASN A O 1
ATOM 2968 N N . TYR A 1 386 ? 16.290 34.615 -27.314 1.00 70.25 386 TYR A N 1
ATOM 2969 C CA . TYR A 1 386 ? 15.688 35.000 -26.040 1.00 70.25 386 TYR A CA 1
ATOM 2970 C C . TYR A 1 386 ? 14.585 36.048 -26.238 1.00 70.25 386 TYR A C 1
ATOM 2972 O O . TYR A 1 386 ? 13.473 35.884 -25.742 1.00 70.25 386 TYR A O 1
ATOM 2980 N N . ASP A 1 387 ? 14.840 37.087 -27.032 1.00 74.62 387 ASP A N 1
ATOM 2981 C CA . ASP A 1 387 ? 13.868 38.139 -27.337 1.00 74.62 387 ASP A CA 1
ATOM 2982 C C . ASP A 1 387 ? 12.656 37.616 -28.114 1.00 74.62 387 ASP A C 1
ATOM 2984 O O . ASP A 1 387 ? 11.543 38.125 -27.943 1.00 74.62 387 ASP A O 1
ATOM 2988 N N . ARG A 1 388 ? 12.853 36.619 -28.983 1.00 74.25 388 ARG A N 1
ATOM 2989 C CA . ARG A 1 388 ? 11.762 35.941 -29.690 1.00 74.25 388 ARG A CA 1
ATOM 2990 C C . ARG A 1 388 ? 10.916 35.120 -28.722 1.00 74.25 388 ARG A C 1
ATOM 2992 O O . ARG A 1 388 ? 9.698 35.271 -28.716 1.00 74.25 388 ARG A O 1
ATOM 2999 N N . GLU A 1 389 ? 11.552 34.338 -27.857 1.00 65.31 389 GLU A N 1
ATOM 3000 C CA . GLU A 1 389 ? 10.864 33.516 -26.860 1.00 65.31 389 GLU A CA 1
ATOM 3001 C C . GLU A 1 389 ? 10.078 34.379 -25.859 1.00 65.31 389 GLU A C 1
ATOM 3003 O O . GLU A 1 389 ? 8.932 34.072 -25.528 1.00 65.31 389 GLU A O 1
ATOM 3008 N N . GLN A 1 390 ? 10.644 35.511 -25.425 1.00 66.06 390 GLN A N 1
ATOM 3009 C CA . GLN A 1 390 ? 9.947 36.465 -24.558 1.00 66.06 390 GLN A CA 1
ATOM 3010 C C . GLN A 1 390 ? 8.734 37.096 -25.249 1.00 66.06 390 GLN A C 1
ATOM 3012 O O . GLN A 1 390 ? 7.684 37.250 -24.620 1.00 66.06 390 GLN A O 1
ATOM 3017 N N . ARG A 1 391 ? 8.841 37.442 -26.540 1.00 75.44 391 ARG A N 1
ATOM 3018 C CA . ARG A 1 391 ? 7.704 37.962 -27.317 1.00 75.44 391 ARG A CA 1
ATOM 3019 C C . ARG A 1 391 ? 6.593 36.929 -27.452 1.00 75.44 391 ARG A C 1
ATOM 3021 O O . ARG A 1 391 ? 5.449 37.253 -27.159 1.00 75.44 391 ARG A O 1
ATOM 3028 N N . GLU A 1 392 ? 6.930 35.692 -27.799 1.00 68.00 392 GLU A N 1
ATOM 3029 C CA . GLU A 1 392 ? 5.956 34.604 -27.931 1.00 68.00 392 GLU A CA 1
ATOM 3030 C C . GLU A 1 392 ? 5.277 34.259 -26.598 1.00 68.00 392 GLU A C 1
ATOM 3032 O O . GLU A 1 392 ? 4.076 33.988 -26.570 1.00 68.00 392 GLU A O 1
ATOM 3037 N N . ARG A 1 393 ? 6.017 34.295 -25.480 1.00 65.69 393 ARG A N 1
ATOM 3038 C CA . ARG A 1 393 ? 5.447 34.129 -24.132 1.00 65.69 393 ARG A CA 1
ATOM 3039 C C . ARG A 1 393 ? 4.493 35.269 -23.786 1.00 65.69 393 ARG A C 1
ATOM 3041 O O . ARG A 1 393 ? 3.400 35.011 -23.294 1.00 65.69 393 ARG A O 1
ATOM 3048 N N . MET A 1 394 ? 4.868 36.518 -24.071 1.00 71.06 394 MET A N 1
ATOM 3049 C CA . MET A 1 394 ? 3.993 37.672 -23.837 1.00 71.06 394 MET A CA 1
ATOM 3050 C C . MET A 1 394 ? 2.734 37.645 -24.710 1.00 71.06 394 MET A C 1
ATOM 3052 O O . MET A 1 394 ? 1.660 38.012 -24.241 1.00 71.06 394 MET A O 1
ATOM 3056 N N . GLU A 1 395 ? 2.844 37.227 -25.970 1.00 73.00 395 GLU A N 1
ATOM 3057 C CA . GLU A 1 395 ? 1.695 37.091 -26.870 1.00 73.00 395 GLU A CA 1
ATOM 3058 C C . GLU A 1 395 ? 0.736 36.000 -26.394 1.00 73.00 395 GLU A C 1
ATOM 3060 O O . GLU A 1 395 ? -0.462 36.267 -26.289 1.00 73.00 395 GLU A O 1
ATOM 3065 N N . ARG A 1 396 ? 1.260 34.829 -26.002 1.00 65.94 396 ARG A N 1
ATOM 3066 C CA . ARG A 1 396 ? 0.464 33.749 -25.398 1.00 65.94 396 ARG A CA 1
ATOM 3067 C C . ARG A 1 396 ? -0.200 34.174 -24.096 1.00 65.94 396 ARG A C 1
ATOM 3069 O O . ARG A 1 396 ? -1.383 33.911 -23.913 1.00 65.94 396 ARG A O 1
ATOM 3076 N N . GLN A 1 397 ? 0.516 34.884 -23.227 1.00 66.50 397 GLN A N 1
ATOM 3077 C CA . GLN A 1 397 ? -0.042 35.386 -21.972 1.00 66.50 397 GLN A CA 1
ATOM 3078 C C . GLN A 1 397 ? -1.211 36.348 -22.226 1.00 66.50 397 GLN A C 1
ATOM 3080 O O . GLN A 1 397 ? -2.265 36.218 -21.612 1.00 66.50 397 GLN A O 1
ATOM 3085 N N . ARG A 1 398 ? -1.072 37.256 -23.201 1.00 77.19 398 ARG A N 1
ATOM 3086 C CA . ARG A 1 398 ? -2.156 38.163 -23.619 1.00 77.19 398 ARG A CA 1
ATOM 3087 C C . ARG A 1 398 ? -3.319 37.447 -24.300 1.00 77.19 398 ARG A C 1
ATOM 3089 O O . ARG A 1 398 ? -4.422 37.985 -24.357 1.00 77.19 398 ARG A O 1
ATOM 3096 N N . GLU A 1 399 ? -3.078 36.298 -24.916 1.00 68.88 399 GLU A N 1
ATOM 3097 C CA . GLU A 1 399 ? -4.130 35.466 -25.497 1.00 68.88 399 GLU A CA 1
ATOM 3098 C C . GLU A 1 399 ? -4.901 34.714 -24.410 1.00 68.88 399 GLU A C 1
ATOM 3100 O O . GLU A 1 399 ? -6.125 34.757 -24.420 1.00 68.88 399 GLU A O 1
ATOM 3105 N N . ILE A 1 400 ? -4.210 34.149 -23.416 1.00 63.47 400 ILE A N 1
ATOM 3106 C CA . ILE A 1 400 ? -4.825 33.542 -22.225 1.00 63.47 400 ILE A CA 1
ATOM 3107 C C . ILE A 1 400 ? -5.640 34.582 -21.446 1.00 63.47 400 ILE A C 1
ATOM 3109 O O . ILE A 1 400 ? -6.769 34.306 -21.057 1.00 63.47 400 ILE A O 1
ATOM 3113 N N . GLU A 1 401 ? -5.111 35.794 -21.265 1.00 70.81 401 GLU A N 1
ATOM 3114 C CA . GLU A 1 401 ? -5.835 36.898 -20.620 1.00 70.81 401 GLU A CA 1
ATOM 3115 C C . GLU A 1 401 ? -7.102 37.280 -21.397 1.00 70.81 401 GLU A C 1
ATOM 3117 O O . GLU A 1 401 ? -8.166 37.378 -20.798 1.00 70.81 401 GLU A O 1
ATOM 3122 N N . ARG A 1 402 ? -7.030 37.383 -22.732 1.00 71.56 402 ARG A N 1
ATOM 3123 C CA . ARG A 1 402 ? -8.212 37.636 -23.577 1.00 71.56 402 ARG A CA 1
ATOM 3124 C C . ARG A 1 402 ? -9.226 36.493 -23.563 1.00 71.56 402 ARG A C 1
ATOM 3126 O O . ARG A 1 402 ? -10.420 36.742 -23.677 1.00 71.56 402 ARG A O 1
ATOM 3133 N N . LEU A 1 403 ? -8.774 35.244 -23.456 1.00 62.34 403 LEU A N 1
ATOM 3134 C CA . LEU A 1 403 ? -9.657 34.079 -23.333 1.00 62.34 403 LEU A CA 1
ATOM 3135 C C . LEU A 1 403 ? -10.289 33.981 -21.931 1.00 62.34 403 LEU A C 1
ATOM 3137 O O . LEU A 1 403 ? -11.350 33.380 -21.800 1.00 62.34 403 LEU A O 1
ATOM 3141 N N . ASN A 1 404 ? -9.685 34.609 -20.916 1.00 62.09 404 ASN A N 1
ATOM 3142 C CA . ASN A 1 404 ? -10.216 34.725 -19.554 1.00 62.09 404 ASN A CA 1
ATOM 3143 C C . ASN A 1 404 ? -11.204 35.892 -19.361 1.00 62.09 404 ASN A C 1
ATOM 3145 O O . ASN A 1 404 ? -11.849 35.952 -18.315 1.00 62.09 404 ASN A O 1
ATOM 3149 N N . ASP A 1 405 ? -11.354 36.795 -20.340 1.00 70.69 405 ASP A N 1
ATOM 3150 C CA . ASP A 1 405 ? -12.311 37.914 -20.271 1.00 70.69 405 ASP A CA 1
ATOM 3151 C C . ASP A 1 405 ? -13.783 37.437 -20.232 1.00 70.69 405 ASP A C 1
ATOM 3153 O O . ASP A 1 405 ? -14.654 38.172 -19.762 1.00 70.69 405 ASP A O 1
ATOM 3157 N N . ASP A 1 406 ? -14.068 36.201 -20.671 1.00 64.12 406 ASP A N 1
ATOM 3158 C CA . ASP A 1 406 ? -15.371 35.532 -20.517 1.00 64.12 406 ASP A CA 1
ATOM 3159 C C . ASP A 1 406 ? -15.209 34.117 -19.911 1.00 64.12 406 ASP A C 1
ATOM 3161 O O . ASP A 1 406 ? -15.106 33.123 -20.640 1.00 64.12 406 ASP A O 1
ATOM 3165 N N . PRO A 1 407 ? -15.199 34.002 -18.567 1.00 57.28 407 PRO A N 1
ATOM 3166 C CA . PRO A 1 407 ? -14.934 32.750 -17.850 1.00 57.28 407 PRO A CA 1
ATOM 3167 C C . PRO A 1 407 ? -15.971 31.638 -18.063 1.00 57.28 407 PRO A C 1
ATOM 3169 O O . PRO A 1 407 ? -15.723 30.499 -17.666 1.00 57.28 407 PRO A O 1
ATOM 3172 N N . PHE A 1 408 ? -17.132 31.949 -18.652 1.00 57.03 408 PHE A N 1
ATOM 3173 C CA . PHE A 1 408 ? -18.231 31.000 -18.869 1.00 57.03 408 PHE A CA 1
ATOM 3174 C C . PHE A 1 408 ? -18.297 30.480 -20.312 1.00 57.03 408 PHE A C 1
ATOM 3176 O O . PHE A 1 408 ? -19.169 29.676 -20.653 1.00 57.03 408 PHE A O 1
ATOM 3183 N N . ASN A 1 409 ? -17.369 30.908 -21.171 1.00 73.25 409 ASN A N 1
ATOM 3184 C CA . ASN A 1 409 ? -17.278 30.435 -22.540 1.00 73.25 409 ASN A CA 1
ATOM 3185 C C . ASN A 1 409 ? -16.573 29.067 -22.598 1.00 73.25 409 ASN A C 1
ATOM 3187 O O . ASN A 1 409 ? -15.353 28.956 -22.466 1.00 73.25 409 ASN A O 1
ATOM 3191 N N . VAL A 1 410 ? -17.358 28.013 -22.834 1.00 66.38 410 VAL A N 1
ATOM 3192 C CA . VAL A 1 410 ? -16.895 26.612 -22.886 1.00 66.38 410 VAL A CA 1
ATOM 3193 C C . VAL A 1 410 ? -15.795 26.389 -23.937 1.00 66.38 410 VAL A C 1
ATOM 3195 O O . VAL A 1 410 ? -14.886 25.587 -23.719 1.00 66.38 410 VAL A O 1
ATOM 3198 N N . ASP A 1 411 ? -15.830 27.108 -25.063 1.00 68.50 411 ASP A N 1
ATOM 3199 C CA . ASP A 1 411 ? -14.801 26.993 -26.104 1.00 68.50 411 ASP A CA 1
ATOM 3200 C C . ASP A 1 411 ? -13.501 27.719 -25.716 1.00 68.50 411 ASP A C 1
ATOM 3202 O O . ASP A 1 411 ? -12.415 27.270 -26.092 1.00 68.50 411 ASP A O 1
ATOM 3206 N N . ALA A 1 412 ? -13.586 28.799 -24.929 1.00 68.12 412 ALA A N 1
ATOM 3207 C CA . ALA A 1 412 ? -12.417 29.478 -24.369 1.00 68.12 412 ALA A CA 1
ATOM 3208 C C . ALA A 1 412 ? -11.735 28.619 -23.291 1.00 68.12 412 ALA A C 1
ATOM 3210 O O . ALA A 1 412 ? -10.521 28.425 -23.354 1.00 68.12 412 ALA A O 1
ATOM 3211 N N . GLN A 1 413 ? -12.508 28.008 -22.383 1.00 63.84 413 GLN A N 1
ATOM 3212 C CA . GLN A 1 413 ? -11.989 27.063 -21.385 1.00 63.84 413 GLN A CA 1
ATOM 3213 C C . GLN A 1 413 ? -11.301 25.854 -22.026 1.00 63.84 413 GLN A C 1
ATOM 3215 O O . GLN A 1 413 ? -10.194 25.502 -21.624 1.00 63.84 413 GLN A O 1
ATOM 3220 N N . ARG A 1 414 ? -11.898 25.255 -23.067 1.00 71.81 414 ARG A N 1
ATOM 3221 C CA . ARG A 1 414 ? -11.287 24.120 -23.777 1.00 71.81 414 ARG A CA 1
ATOM 3222 C C . ARG A 1 414 ? -9.965 24.505 -24.451 1.00 71.81 414 ARG A C 1
ATOM 3224 O O . ARG A 1 414 ? -9.025 23.718 -24.427 1.00 71.81 414 ARG A O 1
ATOM 3231 N N . ARG A 1 415 ? -9.868 25.709 -25.030 1.00 73.25 415 ARG A N 1
ATOM 3232 C CA . ARG A 1 415 ? -8.610 26.210 -25.618 1.00 73.25 415 ARG A CA 1
ATOM 3233 C C . ARG A 1 415 ? -7.541 26.465 -24.561 1.00 73.25 415 ARG A C 1
ATOM 3235 O O . ARG A 1 415 ? -6.393 26.105 -24.786 1.00 73.25 415 ARG A O 1
ATOM 3242 N N . ILE A 1 416 ? -7.913 27.039 -23.417 1.00 69.75 416 ILE A N 1
ATOM 3243 C CA . ILE A 1 416 ? -6.996 27.244 -22.287 1.00 69.75 416 ILE A CA 1
ATOM 3244 C C . ILE A 1 416 ? -6.481 25.893 -21.770 1.00 69.75 416 ILE A C 1
ATOM 3246 O O . ILE A 1 416 ? -5.276 25.719 -21.608 1.00 69.75 416 ILE A O 1
ATOM 3250 N N . GLU A 1 417 ? -7.365 24.911 -21.583 1.00 72.69 417 GLU A N 1
ATOM 3251 C CA . GLU A 1 417 ? -6.998 23.551 -21.173 1.00 72.69 417 GLU A CA 1
ATOM 3252 C C . GLU A 1 417 ? -6.048 22.887 -22.184 1.00 72.69 417 GLU A C 1
ATOM 3254 O O . GLU A 1 417 ? -5.042 22.286 -21.803 1.00 72.69 417 GLU A O 1
ATOM 3259 N N . GLU A 1 418 ? -6.324 23.026 -23.483 1.00 70.88 418 GLU A N 1
ATOM 3260 C CA . GLU A 1 418 ? -5.484 22.471 -24.543 1.00 70.88 418 GLU A CA 1
ATOM 3261 C C . GLU A 1 418 ? -4.101 23.142 -24.595 1.00 70.88 418 GLU A C 1
ATOM 3263 O O . GLU A 1 418 ? -3.096 22.446 -24.754 1.00 70.88 418 GLU A O 1
ATOM 3268 N N . MET A 1 419 ? -4.026 24.460 -24.376 1.00 70.06 419 MET A N 1
ATOM 3269 C CA . MET A 1 419 ? -2.765 25.204 -24.274 1.00 70.06 419 MET A CA 1
ATOM 3270 C C . MET A 1 419 ? -1.939 24.777 -23.051 1.00 70.06 419 MET A C 1
ATOM 3272 O O . MET A 1 419 ? -0.756 24.471 -23.206 1.00 70.06 419 MET A O 1
ATOM 3276 N N . ILE A 1 420 ? -2.553 24.671 -21.866 1.00 72.94 420 ILE A N 1
ATOM 3277 C CA . ILE A 1 420 ? -1.885 24.214 -20.631 1.00 72.94 420 ILE A CA 1
ATOM 3278 C C . ILE A 1 420 ? -1.382 22.778 -20.795 1.00 72.94 420 ILE A C 1
ATOM 3280 O O . ILE A 1 420 ? -0.251 22.448 -20.439 1.00 72.94 420 ILE A O 1
ATOM 3284 N N . ARG A 1 421 ? -2.203 21.906 -21.386 1.00 75.06 421 ARG A N 1
ATOM 3285 C CA . ARG A 1 421 ? -1.817 20.523 -21.664 1.00 75.06 421 ARG A CA 1
ATOM 3286 C C . ARG A 1 421 ? -0.640 20.454 -22.637 1.00 75.06 421 ARG A C 1
ATOM 3288 O O . ARG A 1 421 ? 0.256 19.639 -22.428 1.00 75.06 421 ARG A O 1
ATOM 3295 N N . GLN A 1 422 ? -0.632 21.263 -23.697 1.00 67.69 422 GLN A N 1
ATOM 3296 C CA . GLN A 1 422 ? 0.496 21.312 -24.632 1.00 67.69 422 GLN A CA 1
ATOM 3297 C C . GLN A 1 422 ? 1.779 21.806 -23.955 1.00 67.69 422 GLN A C 1
ATOM 3299 O O . GLN A 1 422 ? 2.843 21.242 -24.206 1.00 67.69 422 GLN A O 1
ATOM 3304 N N . GLU A 1 423 ? 1.683 22.799 -23.071 1.00 68.25 423 GLU A N 1
ATOM 3305 C CA . GLU A 1 423 ? 2.816 23.307 -22.295 1.00 68.25 423 GLU A CA 1
ATOM 3306 C C . GLU A 1 423 ? 3.377 22.238 -21.352 1.00 68.25 423 GLU A C 1
ATOM 3308 O O . GLU A 1 423 ? 4.563 21.928 -21.431 1.00 68.25 423 GLU A O 1
ATOM 3313 N N . ALA A 1 424 ? 2.524 21.555 -20.585 1.00 65.62 424 ALA A N 1
ATOM 3314 C CA . ALA A 1 424 ? 2.937 20.451 -19.718 1.00 65.62 424 ALA A CA 1
ATOM 3315 C C . ALA A 1 424 ? 3.587 19.291 -20.501 1.00 65.62 424 ALA A C 1
ATOM 3317 O O . ALA A 1 424 ? 4.549 18.672 -20.042 1.00 65.62 424 ALA A O 1
ATOM 3318 N N . VAL A 1 425 ? 3.089 18.992 -21.709 1.00 65.38 425 VAL A N 1
ATOM 3319 C CA . VAL A 1 425 ? 3.692 17.982 -22.594 1.00 65.38 425 VAL A CA 1
ATOM 3320 C C . VAL A 1 425 ? 5.068 18.433 -23.091 1.00 65.38 425 VAL A C 1
ATOM 3322 O O . VAL A 1 425 ? 5.990 17.616 -23.110 1.00 65.38 425 VAL A O 1
ATOM 3325 N N . MET A 1 426 ? 5.227 19.704 -23.472 1.00 68.00 426 MET A N 1
ATOM 3326 C CA . MET A 1 426 ? 6.518 20.254 -23.895 1.00 68.00 426 MET A CA 1
ATOM 3327 C C . MET A 1 426 ? 7.524 20.315 -22.744 1.00 68.00 426 MET A C 1
ATOM 3329 O O . MET A 1 426 ? 8.666 19.906 -22.935 1.00 68.00 426 MET A O 1
ATOM 3333 N N . GLU A 1 427 ? 7.112 20.741 -21.551 1.00 68.69 427 GLU A N 1
ATOM 3334 C CA . GLU A 1 427 ? 7.966 20.758 -20.359 1.00 68.69 427 GLU A CA 1
ATOM 3335 C C . GLU A 1 427 ? 8.421 19.350 -19.974 1.00 68.69 427 GLU A C 1
ATOM 3337 O O . GLU A 1 427 ? 9.604 19.127 -19.721 1.00 68.69 427 GLU A O 1
ATOM 3342 N N . ASN A 1 428 ? 7.515 18.368 -20.000 1.00 64.25 428 ASN A N 1
ATOM 3343 C CA . ASN A 1 428 ? 7.865 16.972 -19.754 1.00 64.25 428 ASN A CA 1
ATOM 3344 C C . ASN A 1 428 ? 8.828 16.425 -20.823 1.00 64.25 428 ASN A C 1
ATOM 3346 O O . ASN A 1 428 ? 9.774 15.709 -20.495 1.00 64.25 428 ASN A O 1
ATOM 3350 N N . LEU A 1 429 ? 8.624 16.776 -22.098 1.00 59.41 429 LEU A N 1
ATOM 3351 C CA . LEU A 1 429 ? 9.529 16.398 -23.185 1.00 59.41 429 LEU A CA 1
ATOM 3352 C C . LEU A 1 429 ? 10.920 17.019 -22.993 1.00 59.41 429 LEU A C 1
ATOM 3354 O O . LEU A 1 429 ? 11.920 16.316 -23.117 1.00 59.41 429 LEU A O 1
ATOM 3358 N N . GLN A 1 430 ? 10.985 18.305 -22.654 1.00 61.44 430 GLN A N 1
ATOM 3359 C CA . GLN A 1 430 ? 12.232 19.023 -22.408 1.00 61.44 430 GLN A CA 1
ATOM 3360 C C . GLN A 1 430 ? 12.960 18.478 -21.173 1.00 61.44 430 GLN A C 1
ATOM 3362 O O . GLN A 1 430 ? 14.156 18.204 -21.241 1.00 61.44 430 GLN A O 1
ATOM 3367 N N . SER A 1 431 ? 12.231 18.211 -20.088 1.00 64.19 431 SER A N 1
ATOM 3368 C CA . SER A 1 431 ? 12.759 17.567 -18.883 1.00 64.19 431 SER A CA 1
ATOM 3369 C C . SER A 1 431 ? 13.324 16.178 -19.187 1.00 64.19 431 SER A C 1
ATOM 3371 O O . SER A 1 431 ? 14.435 15.859 -18.761 1.00 64.19 431 SER A O 1
ATOM 3373 N N . ALA A 1 432 ? 12.610 15.374 -19.982 1.00 50.81 432 ALA A N 1
ATOM 3374 C CA . ALA A 1 432 ? 13.085 14.068 -20.418 1.00 50.81 432 ALA A CA 1
ATOM 3375 C C . ALA A 1 432 ? 14.343 14.182 -21.293 1.00 50.81 432 ALA A C 1
ATOM 3377 O O . ALA A 1 432 ? 15.257 13.379 -21.133 1.00 50.81 432 ALA A O 1
ATOM 3378 N N . MET A 1 433 ? 14.418 15.164 -22.196 1.00 51.56 433 MET A N 1
ATOM 3379 C CA . MET A 1 433 ? 15.604 15.398 -23.031 1.00 51.56 433 MET A CA 1
ATOM 3380 C C . MET A 1 433 ? 16.823 15.850 -22.215 1.00 51.56 433 MET A C 1
ATOM 3382 O O . MET A 1 433 ? 17.947 15.499 -22.567 1.00 51.56 433 MET A O 1
ATOM 3386 N N . GLU A 1 434 ? 16.609 16.618 -21.146 1.00 49.03 434 GLU A N 1
ATOM 3387 C CA . GLU A 1 434 ? 17.664 17.134 -20.269 1.00 49.03 434 GLU A CA 1
ATOM 3388 C C . GLU A 1 434 ? 18.183 16.076 -19.285 1.00 49.03 434 GLU A C 1
ATOM 3390 O O . GLU A 1 434 ? 19.392 15.946 -19.101 1.00 49.03 434 GLU A O 1
ATOM 3395 N N . HIS A 1 435 ? 17.285 15.294 -18.678 1.00 50.62 435 HIS A N 1
ATOM 3396 C CA . HIS A 1 435 ? 17.634 14.387 -17.579 1.00 50.62 435 HIS A CA 1
ATOM 3397 C C . HIS A 1 435 ? 17.806 12.928 -18.014 1.00 50.62 435 HIS A C 1
ATOM 3399 O O . HIS A 1 435 ? 18.600 12.222 -17.400 1.00 50.62 435 HIS A O 1
ATOM 3405 N N . ASN A 1 436 ? 17.096 12.483 -19.060 1.00 51.31 436 ASN A N 1
ATOM 3406 C CA . ASN A 1 436 ? 17.100 11.094 -19.540 1.00 51.31 436 ASN A CA 1
ATOM 3407 C C . ASN A 1 436 ? 17.215 11.020 -21.083 1.00 51.31 436 ASN A C 1
ATOM 3409 O O . ASN A 1 436 ? 16.332 10.459 -21.751 1.00 51.31 436 ASN A O 1
ATOM 3413 N N . PRO A 1 437 ? 18.271 11.589 -21.698 1.00 47.94 437 PRO A N 1
ATOM 3414 C CA . PRO A 1 437 ? 18.426 11.630 -23.156 1.00 47.94 437 PRO A CA 1
ATOM 3415 C C . PRO A 1 437 ? 18.424 10.235 -23.813 1.00 47.94 437 PRO A C 1
ATOM 3417 O O . PRO A 1 437 ? 18.066 10.096 -24.984 1.00 47.94 437 PRO A O 1
ATOM 3420 N N . GLU A 1 438 ? 18.766 9.181 -23.069 1.00 51.78 438 GLU A N 1
ATOM 3421 C CA . GLU A 1 438 ? 18.728 7.785 -23.508 1.00 51.78 438 GLU A CA 1
ATOM 3422 C C . GLU A 1 438 ? 17.320 7.260 -23.829 1.00 51.78 438 GLU A C 1
ATOM 3424 O O . GLU A 1 438 ? 17.198 6.340 -24.640 1.00 51.78 438 GLU A O 1
ATOM 3429 N N . VAL A 1 439 ? 16.259 7.863 -23.275 1.00 52.69 439 VAL A N 1
ATOM 3430 C CA . VAL A 1 439 ? 14.855 7.524 -23.593 1.00 52.69 439 VAL A CA 1
ATOM 3431 C C . VAL A 1 439 ? 14.538 7.803 -25.067 1.00 52.69 439 VAL A C 1
ATOM 3433 O O . VAL A 1 439 ? 13.690 7.139 -25.662 1.00 52.69 439 VAL A O 1
ATOM 3436 N N . PHE A 1 440 ? 15.268 8.735 -25.683 1.00 47.53 440 PHE A N 1
ATOM 3437 C CA . PHE A 1 440 ? 15.157 9.084 -27.101 1.00 47.53 440 PHE A CA 1
ATOM 3438 C C . PHE A 1 440 ? 16.159 8.323 -27.983 1.00 47.53 440 PHE A C 1
ATOM 3440 O O . PHE A 1 440 ? 16.185 8.501 -29.205 1.00 47.53 440 PHE A O 1
ATOM 3447 N N . GLY A 1 441 ? 16.978 7.453 -27.386 1.00 43.88 441 GLY A N 1
ATOM 3448 C CA . GLY A 1 441 ? 17.882 6.562 -28.097 1.00 43.88 441 GLY A CA 1
ATOM 3449 C C . GLY A 1 441 ? 17.125 5.466 -28.851 1.00 43.88 441 GLY A C 1
ATOM 3450 O O . GLY A 1 441 ? 16.129 4.915 -28.383 1.00 43.88 441 GLY A O 1
ATOM 3451 N N . ARG A 1 442 ? 17.612 5.093 -30.040 1.00 44.56 442 ARG A N 1
ATOM 3452 C CA . ARG A 1 442 ? 17.094 3.914 -30.750 1.00 44.56 442 ARG A CA 1
ATOM 3453 C C . ARG A 1 442 ? 17.475 2.651 -29.974 1.00 44.56 442 ARG A C 1
ATOM 3455 O O . ARG A 1 442 ? 18.640 2.270 -29.955 1.00 44.56 442 ARG A O 1
ATOM 3462 N N . VAL A 1 443 ? 16.492 1.976 -29.377 1.00 54.12 443 VAL A N 1
ATOM 3463 C CA . VAL A 1 443 ? 16.691 0.658 -28.755 1.00 54.12 443 VAL A CA 1
ATOM 3464 C C . VAL A 1 443 ? 17.084 -0.351 -29.835 1.00 54.12 443 VAL A C 1
ATOM 3466 O O . VAL A 1 443 ? 16.333 -0.606 -30.779 1.00 54.12 443 VAL A O 1
ATOM 3469 N N . HIS A 1 444 ? 18.270 -0.940 -29.705 1.00 59.97 444 HIS A N 1
ATOM 3470 C CA . HIS A 1 444 ? 18.714 -2.012 -30.589 1.00 59.97 444 HIS A CA 1
ATOM 3471 C C . HIS A 1 444 ? 18.067 -3.335 -30.166 1.00 59.97 444 HIS A C 1
ATOM 3473 O O . HIS A 1 444 ? 18.344 -3.863 -29.091 1.00 59.97 444 HIS A O 1
ATOM 3479 N N . LEU A 1 445 ? 17.196 -3.873 -31.021 1.00 77.31 445 LEU A N 1
ATOM 3480 C CA . LEU A 1 445 ? 16.589 -5.189 -30.825 1.00 77.31 445 LEU A CA 1
ATOM 3481 C C . LEU A 1 445 ? 17.649 -6.298 -30.929 1.00 77.31 445 LEU A C 1
ATOM 3483 O O . LEU A 1 445 ? 18.520 -6.256 -31.802 1.00 77.31 445 LEU A O 1
ATOM 3487 N N . LEU A 1 446 ? 17.552 -7.307 -30.061 1.00 83.81 446 LEU A N 1
ATOM 3488 C CA . LEU A 1 446 ? 18.481 -8.434 -30.035 1.00 83.81 446 LEU A CA 1
ATOM 3489 C C . LEU A 1 446 ? 18.090 -9.496 -31.069 1.00 83.81 446 LEU A C 1
ATOM 3491 O O . LEU A 1 446 ? 17.016 -10.092 -30.982 1.00 83.81 446 LEU A O 1
ATOM 3495 N N . TYR A 1 447 ? 18.997 -9.778 -32.004 1.00 86.88 447 TYR A N 1
ATOM 3496 C CA . TYR A 1 447 ? 18.836 -10.829 -33.007 1.00 86.88 447 TYR A CA 1
ATOM 3497 C C . TYR A 1 447 ? 19.911 -11.902 -32.864 1.00 86.88 447 TYR A C 1
ATOM 3499 O O . TYR A 1 447 ? 21.081 -11.582 -32.668 1.00 86.88 447 TYR A O 1
ATOM 3507 N N . VAL A 1 448 ? 19.523 -13.162 -33.055 1.00 87.88 448 VAL A N 1
ATOM 3508 C CA . VAL A 1 448 ? 20.432 -14.319 -33.076 1.00 87.88 448 VAL A CA 1
ATOM 3509 C C . VAL A 1 448 ? 20.324 -15.068 -34.400 1.00 87.88 448 VAL A C 1
ATOM 3511 O O . VAL A 1 448 ? 19.260 -15.107 -35.022 1.00 87.88 448 VAL A O 1
ATOM 3514 N N . ASN A 1 449 ? 21.429 -15.658 -34.860 1.00 89.56 449 ASN A N 1
ATOM 3515 C CA . ASN A 1 449 ? 21.438 -16.420 -36.108 1.00 89.56 449 ASN A CA 1
ATOM 3516 C C . ASN A 1 449 ? 20.912 -17.835 -35.858 1.00 89.56 449 ASN A C 1
ATOM 3518 O O . ASN A 1 449 ? 21.534 -18.621 -35.144 1.00 89.56 449 ASN A O 1
ATOM 3522 N N . VAL A 1 450 ? 19.789 -18.163 -36.487 1.00 90.44 450 VAL A N 1
ATOM 3523 C CA . VAL A 1 450 ? 19.120 -19.460 -36.372 1.00 90.44 450 VAL A CA 1
ATOM 3524 C C . VAL A 1 450 ? 19.046 -20.109 -37.746 1.00 90.44 450 VAL A C 1
ATOM 3526 O O . VAL A 1 450 ? 18.900 -19.436 -38.761 1.00 90.44 450 VAL A O 1
ATOM 3529 N N . GLU A 1 451 ? 19.143 -21.427 -37.791 1.00 91.69 451 GLU A N 1
ATOM 3530 C CA . GLU A 1 451 ? 18.949 -22.228 -38.990 1.00 91.69 451 GLU A CA 1
ATOM 3531 C C . GLU A 1 451 ? 17.849 -23.260 -38.727 1.00 91.69 451 GLU A C 1
ATOM 3533 O O . GLU A 1 451 ? 17.931 -24.045 -37.782 1.00 91.69 451 GLU A O 1
ATOM 3538 N N . VAL A 1 452 ? 16.800 -23.252 -39.546 1.00 91.06 452 VAL A N 1
ATOM 3539 C CA . VAL A 1 452 ? 15.686 -24.203 -39.464 1.00 91.06 452 VAL A CA 1
ATOM 3540 C C . VAL A 1 452 ? 15.676 -25.019 -40.746 1.00 91.06 452 VAL A C 1
ATOM 3542 O O . VAL A 1 452 ? 15.528 -24.469 -41.832 1.00 91.06 452 VAL A O 1
ATOM 3545 N N . ASN A 1 453 ? 15.874 -26.334 -40.632 1.00 86.56 453 ASN A N 1
ATOM 3546 C CA . ASN A 1 453 ? 15.906 -27.250 -41.779 1.00 86.56 453 ASN A CA 1
ATOM 3547 C C . ASN A 1 453 ? 16.782 -26.740 -42.956 1.00 86.56 453 ASN A C 1
ATOM 3549 O O . ASN A 1 453 ? 16.336 -26.675 -44.102 1.00 86.56 453 ASN A O 1
ATOM 3553 N N . GLY A 1 454 ? 18.008 -26.287 -42.657 1.00 83.19 454 GLY A N 1
ATOM 3554 C CA . GLY A 1 454 ? 18.970 -25.768 -43.642 1.00 83.19 454 GLY A CA 1
ATOM 3555 C C . GLY A 1 454 ? 18.801 -24.293 -44.037 1.00 83.19 454 GLY A C 1
ATOM 3556 O O . GLY A 1 454 ? 19.687 -23.731 -44.680 1.00 83.19 454 GLY A O 1
ATOM 3557 N N . HIS A 1 455 ? 17.710 -23.635 -43.637 1.00 90.06 455 HIS A N 1
ATOM 3558 C CA . HIS A 1 455 ? 17.427 -22.243 -43.992 1.00 90.06 455 HIS A CA 1
ATOM 3559 C C . HIS A 1 455 ? 17.827 -21.303 -42.858 1.00 90.06 455 HIS A C 1
ATOM 3561 O O . HIS A 1 455 ? 17.349 -21.445 -41.737 1.00 90.06 455 HIS A O 1
ATOM 3567 N N . LYS A 1 456 ? 18.690 -20.322 -43.137 1.00 91.50 456 LYS A N 1
ATOM 3568 C CA . LYS A 1 456 ? 19.193 -19.370 -42.131 1.00 91.50 456 LYS A CA 1
ATOM 3569 C C . LYS A 1 456 ? 18.277 -18.155 -41.995 1.00 91.50 456 LYS A C 1
ATOM 3571 O O . LYS A 1 456 ? 17.824 -17.618 -42.998 1.00 91.50 456 LYS A O 1
ATOM 3576 N N . VAL A 1 457 ? 18.065 -17.694 -40.765 1.00 92.31 457 VAL A N 1
ATOM 3577 C CA . VAL A 1 457 ? 17.266 -16.512 -40.419 1.00 92.31 457 VAL A CA 1
ATOM 3578 C C . VAL A 1 457 ? 17.847 -15.806 -39.198 1.00 92.31 457 VAL A C 1
ATOM 3580 O O . VAL A 1 457 ? 18.454 -16.427 -38.325 1.00 92.31 457 VAL A O 1
ATOM 3583 N N . LYS A 1 458 ? 1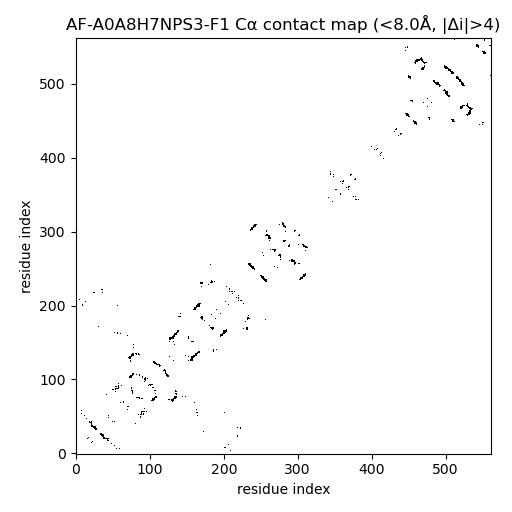7.641 -14.491 -39.113 1.00 90.00 458 LYS A N 1
ATOM 3584 C CA . LYS A 1 458 ? 17.884 -13.735 -37.882 1.00 90.00 458 LYS A CA 1
ATOM 3585 C C . LYS A 1 458 ? 16.623 -13.768 -37.030 1.00 90.00 458 LYS A C 1
ATOM 3587 O O . LYS A 1 458 ? 15.640 -13.114 -37.367 1.00 90.00 458 LYS A O 1
ATOM 3592 N N . ALA A 1 459 ? 16.648 -14.534 -35.946 1.00 90.44 459 ALA A N 1
ATOM 3593 C CA . ALA A 1 459 ? 15.525 -14.613 -35.028 1.00 90.44 459 ALA A CA 1
ATOM 3594 C C . ALA A 1 459 ? 15.575 -13.466 -34.019 1.00 90.44 459 ALA A C 1
ATOM 3596 O O . ALA A 1 459 ? 16.618 -13.225 -33.410 1.00 90.44 459 ALA A O 1
ATOM 3597 N N . LEU A 1 460 ? 14.447 -12.784 -33.828 1.00 90.88 460 LEU A N 1
ATOM 3598 C CA . LEU A 1 460 ? 14.289 -11.789 -32.770 1.00 90.88 460 LEU A CA 1
ATOM 3599 C C . LEU A 1 460 ? 14.156 -12.499 -31.418 1.00 90.88 460 LEU A C 1
ATOM 3601 O O . LEU A 1 460 ? 13.340 -13.411 -31.282 1.00 90.88 460 LEU A O 1
ATOM 3605 N N . VAL A 1 461 ? 14.919 -12.070 -30.417 1.00 89.94 461 VAL A N 1
ATOM 3606 C CA . VAL A 1 461 ? 14.758 -12.538 -29.036 1.00 89.94 461 VAL A CA 1
ATOM 3607 C C . VAL A 1 461 ? 13.743 -11.641 -28.332 1.00 89.94 461 VAL A C 1
ATOM 3609 O O . VAL A 1 461 ? 13.996 -10.452 -28.154 1.00 89.94 461 VAL A O 1
ATOM 3612 N N . ASP A 1 462 ? 12.605 -12.205 -27.926 1.00 89.25 462 ASP A N 1
ATOM 3613 C CA . ASP A 1 462 ? 11.512 -11.460 -27.295 1.00 89.25 462 ASP A CA 1
ATOM 3614 C C . ASP A 1 462 ? 11.033 -12.189 -26.032 1.00 89.25 462 ASP A C 1
ATOM 3616 O O . ASP A 1 462 ? 10.258 -13.146 -26.081 1.00 89.25 462 ASP A O 1
ATOM 3620 N N . SER A 1 463 ? 11.504 -11.726 -24.871 1.00 85.56 463 SER A N 1
ATOM 3621 C CA . SER A 1 463 ? 11.081 -12.252 -23.569 1.00 85.56 463 SER A CA 1
ATOM 3622 C C . SER A 1 463 ? 9.634 -11.892 -23.208 1.00 85.56 463 SER A C 1
ATOM 3624 O O . SER A 1 463 ? 9.077 -12.511 -22.299 1.00 85.56 463 SER A O 1
ATOM 3626 N N . GLY A 1 464 ? 9.022 -10.928 -23.908 1.00 84.00 464 GLY A N 1
ATOM 3627 C CA . GLY A 1 464 ? 7.623 -10.534 -23.747 1.00 84.00 464 GLY A CA 1
ATOM 3628 C C . GLY A 1 464 ? 6.644 -11.436 -24.502 1.00 84.00 464 GLY A C 1
ATOM 3629 O O . GLY A 1 464 ? 5.461 -11.486 -24.164 1.00 84.00 464 GLY A O 1
ATOM 3630 N N . ALA A 1 465 ? 7.113 -12.200 -25.489 1.00 83.31 465 ALA A N 1
ATOM 3631 C CA . ALA A 1 465 ? 6.291 -13.184 -26.179 1.00 83.31 465 ALA A CA 1
ATOM 3632 C C . ALA A 1 465 ? 6.242 -14.502 -25.400 1.00 83.31 465 ALA A C 1
ATOM 3634 O O . ALA A 1 465 ? 7.269 -15.110 -25.118 1.00 83.31 465 ALA A O 1
ATOM 3635 N N . GLN A 1 466 ? 5.043 -15.004 -25.096 1.00 84.56 466 GLN A N 1
ATOM 3636 C CA . GLN A 1 466 ? 4.894 -16.292 -24.402 1.00 84.56 466 GLN A CA 1
ATOM 3637 C C . GLN A 1 466 ? 5.309 -17.492 -25.263 1.00 84.56 466 GLN A C 1
ATOM 3639 O O . GLN A 1 466 ? 5.826 -18.474 -24.735 1.00 84.56 466 GLN A O 1
ATOM 3644 N N . ALA A 1 467 ? 5.080 -17.412 -26.575 1.00 88.44 467 ALA A N 1
ATOM 3645 C CA . ALA A 1 467 ? 5.332 -18.488 -27.522 1.00 88.44 467 ALA A CA 1
ATOM 3646 C C . ALA A 1 467 ? 6.341 -18.064 -28.590 1.00 88.44 467 ALA A C 1
ATOM 3648 O O . ALA A 1 467 ? 6.371 -16.906 -29.011 1.00 88.44 467 ALA A O 1
ATOM 3649 N N . THR A 1 468 ? 7.113 -19.030 -29.072 1.00 92.50 468 THR A N 1
ATOM 3650 C CA . THR A 1 468 ? 7.986 -18.861 -30.232 1.00 92.50 468 THR A CA 1
ATOM 3651 C C . THR A 1 468 ? 7.140 -18.837 -31.503 1.00 92.50 468 THR A C 1
ATOM 3653 O O . THR A 1 468 ? 6.289 -19.707 -31.725 1.00 92.50 468 THR A O 1
ATOM 3656 N N . ILE A 1 469 ? 7.349 -17.813 -32.331 1.00 92.19 469 ILE A N 1
ATOM 3657 C CA . ILE A 1 469 ? 6.497 -17.486 -33.479 1.00 92.19 469 ILE A CA 1
ATOM 3658 C C . ILE A 1 469 ? 7.303 -17.573 -34.768 1.00 92.19 469 ILE A C 1
ATOM 3660 O O . ILE A 1 469 ? 8.438 -17.108 -34.832 1.00 92.19 469 ILE A O 1
ATOM 3664 N N . MET A 1 470 ? 6.678 -18.118 -35.806 1.00 93.38 470 MET A N 1
ATOM 3665 C CA . MET A 1 470 ? 7.235 -18.217 -37.149 1.00 93.38 470 MET A CA 1
ATOM 3666 C C . MET A 1 470 ? 6.254 -17.651 -38.180 1.00 93.38 470 MET A C 1
ATOM 3668 O O . MET A 1 470 ? 5.042 -17.844 -38.058 1.00 93.38 470 MET A O 1
ATOM 3672 N N . SER A 1 471 ? 6.762 -16.971 -39.208 1.00 93.12 471 SER A N 1
ATOM 3673 C CA . SER A 1 471 ? 5.921 -16.508 -40.313 1.00 93.12 471 SER A CA 1
ATOM 3674 C C . SER A 1 471 ? 5.532 -17.670 -41.249 1.00 93.12 471 SER A C 1
ATOM 3676 O O . SER A 1 471 ? 6.333 -18.586 -41.459 1.00 93.12 471 SER A O 1
ATOM 3678 N N . PRO A 1 472 ? 4.336 -17.647 -41.870 1.00 91.50 472 PRO A N 1
ATOM 3679 C CA . PRO A 1 472 ? 3.924 -18.679 -42.824 1.00 91.50 472 PRO A CA 1
ATOM 3680 C C . PRO A 1 472 ? 4.895 -18.814 -44.004 1.00 91.50 472 PRO A C 1
ATOM 3682 O O . PRO A 1 472 ? 5.259 -19.923 -44.384 1.00 91.50 472 PRO A O 1
ATOM 3685 N N . LYS A 1 473 ? 5.385 -17.678 -44.521 1.00 91.88 473 LYS A N 1
ATOM 3686 C CA . LYS A 1 473 ? 6.359 -17.624 -45.620 1.00 91.88 473 LYS A CA 1
ATOM 3687 C C . LYS A 1 473 ? 7.668 -18.333 -45.263 1.00 91.88 473 LYS A C 1
ATOM 3689 O O . LYS A 1 473 ? 8.236 -19.042 -46.088 1.00 91.88 473 LYS A O 1
ATOM 3694 N N . TYR A 1 474 ? 8.148 -18.156 -44.032 1.00 92.62 474 TYR A N 1
ATOM 3695 C CA . TYR A 1 474 ? 9.382 -18.798 -43.591 1.00 92.62 474 TYR A CA 1
ATOM 3696 C C . TYR A 1 474 ? 9.185 -20.294 -43.303 1.00 92.62 474 TYR A C 1
ATOM 3698 O O . TYR A 1 474 ? 10.053 -21.097 -43.640 1.00 92.62 474 TYR A O 1
ATOM 3706 N N . ALA A 1 475 ? 8.022 -20.699 -42.777 1.00 91.12 475 ALA A N 1
ATOM 3707 C CA . ALA A 1 475 ? 7.666 -22.114 -42.631 1.00 91.12 475 ALA A CA 1
ATOM 3708 C C . ALA A 1 475 ? 7.640 -22.856 -43.985 1.00 91.12 475 ALA A C 1
ATOM 3710 O O . ALA A 1 475 ? 8.078 -24.009 -44.070 1.00 91.12 475 ALA A O 1
ATOM 3711 N N . GLU A 1 476 ? 7.179 -22.178 -45.040 1.00 91.62 476 GLU A N 1
ATOM 3712 C CA . GLU A 1 476 ? 7.184 -22.683 -46.416 1.00 91.62 476 GLU A CA 1
ATOM 3713 C C . GLU A 1 476 ? 8.597 -22.798 -46.981 1.00 91.62 476 GLU A C 1
ATOM 3715 O O . GLU A 1 476 ? 8.964 -23.870 -47.460 1.00 91.62 476 GLU A O 1
ATOM 3720 N N . ALA A 1 477 ? 9.420 -21.756 -46.829 1.00 90.25 477 ALA A N 1
ATOM 3721 C CA . ALA A 1 477 ? 10.827 -21.793 -47.229 1.00 90.25 477 ALA A CA 1
ATOM 3722 C C . ALA A 1 477 ? 11.581 -22.944 -46.545 1.00 90.25 477 ALA A C 1
ATOM 3724 O O . ALA A 1 477 ? 12.324 -23.677 -47.186 1.00 90.25 477 ALA A O 1
ATOM 3725 N N . CYS A 1 478 ? 11.319 -23.174 -45.257 1.00 90.38 478 CYS A N 1
ATOM 3726 C CA . CYS A 1 478 ? 11.924 -24.267 -44.501 1.00 90.38 478 CYS A CA 1
ATOM 3727 C C . CYS A 1 478 ? 11.370 -25.658 -44.865 1.00 90.38 478 CYS A C 1
ATOM 3729 O O . CYS A 1 478 ? 11.847 -26.657 -44.324 1.00 90.38 478 CYS A O 1
ATOM 3731 N N . GLY A 1 479 ? 10.351 -25.765 -45.724 1.00 90.56 479 GLY A N 1
ATOM 3732 C CA . GLY A 1 479 ? 9.729 -27.038 -46.104 1.00 90.56 479 GLY A CA 1
ATOM 3733 C C . GLY A 1 479 ? 8.973 -27.733 -44.963 1.00 90.56 479 GLY A C 1
ATOM 3734 O O . GLY A 1 479 ? 8.754 -28.948 -45.011 1.00 90.56 479 GLY A O 1
ATOM 3735 N N . ILE A 1 480 ? 8.580 -26.986 -43.925 1.00 90.56 480 ILE A N 1
ATOM 3736 C CA . ILE A 1 480 ? 7.883 -27.514 -42.741 1.00 90.56 480 ILE A CA 1
ATOM 3737 C C . ILE A 1 480 ? 6.394 -27.156 -42.701 1.00 90.56 480 ILE A C 1
ATOM 3739 O O . ILE A 1 480 ? 5.713 -27.541 -41.754 1.00 90.56 480 ILE A O 1
ATOM 3743 N N . SER A 1 481 ? 5.847 -26.513 -43.741 1.00 89.75 481 SER A N 1
ATOM 3744 C CA . SER A 1 481 ? 4.411 -26.189 -43.828 1.00 89.75 481 SER A CA 1
ATOM 3745 C C . SER A 1 481 ? 3.497 -27.404 -43.655 1.00 89.75 481 SER A C 1
ATOM 3747 O O . SER A 1 481 ? 2.445 -27.310 -43.034 1.00 89.75 481 SER A O 1
ATOM 3749 N N . ARG A 1 482 ? 3.928 -28.582 -44.125 1.00 91.12 482 ARG A N 1
ATOM 3750 C CA . ARG A 1 482 ? 3.195 -29.851 -43.952 1.00 91.12 482 ARG A CA 1
ATOM 3751 C C . ARG A 1 482 ? 3.074 -30.320 -42.495 1.00 91.12 482 ARG A C 1
ATOM 3753 O O . ARG A 1 482 ? 2.335 -31.258 -42.227 1.00 91.12 482 ARG A O 1
ATOM 3760 N N . LEU A 1 483 ? 3.844 -29.733 -41.577 1.00 91.38 483 LEU A N 1
ATOM 3761 C CA . LEU A 1 483 ? 3.831 -30.051 -40.145 1.00 91.38 483 LEU A CA 1
ATOM 3762 C C . LEU A 1 483 ? 2.907 -29.119 -39.345 1.00 91.38 483 LEU A C 1
ATOM 3764 O O . LEU A 1 483 ? 2.831 -29.251 -38.124 1.00 91.38 483 LEU A O 1
ATOM 3768 N N . ILE A 1 484 ? 2.248 -28.161 -40.004 1.00 92.62 484 ILE A N 1
ATOM 3769 C CA . ILE A 1 484 ? 1.357 -27.205 -39.349 1.00 92.62 484 ILE A CA 1
ATOM 3770 C C . ILE A 1 484 ? 0.045 -27.905 -38.986 1.00 92.62 484 ILE A C 1
ATOM 3772 O O . ILE A 1 484 ? -0.744 -28.280 -39.850 1.00 92.62 484 ILE A O 1
ATOM 3776 N N . ASP A 1 485 ? -0.204 -28.040 -37.687 1.00 92.06 485 ASP A N 1
ATOM 3777 C CA . ASP A 1 485 ? -1.468 -28.520 -37.143 1.00 92.06 485 ASP A CA 1
ATOM 3778 C C . ASP A 1 485 ? -2.473 -27.364 -37.063 1.00 92.06 485 ASP A C 1
ATOM 3780 O O . ASP A 1 485 ? -2.381 -26.486 -36.197 1.00 92.06 485 ASP A O 1
ATOM 3784 N N . THR A 1 486 ? -3.434 -27.359 -37.986 1.00 91.25 486 THR A N 1
ATOM 3785 C CA . THR A 1 486 ? -4.464 -26.317 -38.113 1.00 91.25 486 THR A CA 1
ATOM 3786 C C . THR A 1 486 ? -5.529 -26.382 -37.022 1.00 91.25 486 THR A C 1
ATOM 3788 O O . THR A 1 486 ? -6.281 -25.427 -36.859 1.00 91.25 486 THR A O 1
ATOM 3791 N N . ARG A 1 487 ? -5.578 -27.443 -36.202 1.00 88.06 487 ARG A N 1
ATOM 3792 C CA . ARG A 1 487 ? -6.474 -27.489 -35.028 1.00 88.06 487 ARG A CA 1
ATOM 3793 C C . ARG A 1 487 ? -6.114 -26.434 -33.981 1.00 88.06 487 ARG A C 1
ATOM 3795 O O . ARG A 1 487 ? -6.947 -26.082 -33.158 1.00 88.06 487 ARG A O 1
ATOM 3802 N N . PHE A 1 488 ? -4.883 -25.926 -34.034 1.00 86.19 488 PHE A N 1
ATOM 3803 C CA . PHE A 1 488 ? -4.391 -24.825 -33.207 1.00 86.19 488 PHE A CA 1
ATOM 3804 C C . PHE A 1 488 ? -4.480 -23.468 -33.926 1.00 86.19 488 PHE A C 1
ATOM 3806 O O . PHE A 1 488 ? -3.831 -22.509 -33.508 1.00 86.19 488 PHE A O 1
ATOM 3813 N N . ALA A 1 489 ? -5.239 -23.378 -35.023 1.00 87.50 489 ALA A N 1
ATOM 3814 C CA . ALA A 1 489 ? -5.549 -22.108 -35.663 1.00 87.50 489 ALA A CA 1
ATOM 3815 C C . ALA A 1 489 ? -6.435 -21.246 -34.755 1.00 87.50 489 ALA A C 1
ATOM 3817 O O . ALA A 1 489 ? -7.231 -21.746 -33.959 1.00 87.50 489 ALA A O 1
ATOM 3818 N N . GLY A 1 490 ? -6.310 -19.930 -34.880 1.00 86.00 490 GLY A N 1
ATOM 3819 C CA . GLY A 1 490 ? -7.035 -18.997 -34.029 1.00 86.00 490 GLY A CA 1
ATOM 3820 C C . GLY A 1 490 ? -6.645 -17.554 -34.292 1.00 86.00 490 GLY A C 1
ATOM 3821 O O . GLY A 1 490 ? -6.055 -17.225 -35.319 1.00 86.00 490 GLY A O 1
ATOM 3822 N N . VAL A 1 491 ? -6.967 -16.675 -33.349 1.00 81.94 491 VAL A N 1
ATOM 3823 C CA . VAL A 1 491 ? -6.585 -15.262 -33.406 1.00 81.94 491 VAL A CA 1
ATOM 3824 C C . VAL A 1 491 ? -5.831 -14.924 -32.129 1.00 81.94 491 VAL A C 1
ATOM 3826 O O . VAL A 1 491 ? -6.379 -15.036 -31.035 1.00 81.94 491 VAL A O 1
ATOM 3829 N N . ALA A 1 492 ? -4.578 -14.504 -32.267 1.00 69.88 492 ALA A N 1
ATOM 3830 C CA . ALA A 1 492 ? -3.807 -13.939 -31.174 1.00 69.88 492 ALA A CA 1
ATOM 3831 C C . ALA A 1 492 ? -4.343 -12.534 -30.862 1.00 69.88 492 ALA A C 1
ATOM 3833 O O . ALA A 1 492 ? -4.395 -11.682 -31.753 1.00 69.88 492 ALA A O 1
ATOM 3834 N N . ARG A 1 493 ? -4.738 -12.295 -29.606 1.00 63.94 493 ARG A N 1
ATOM 3835 C CA . ARG A 1 493 ? -5.138 -10.976 -29.093 1.00 63.94 493 ARG A CA 1
ATOM 3836 C C . ARG A 1 493 ? -4.103 -10.481 -28.081 1.00 63.94 493 ARG A C 1
ATOM 3838 O O . ARG A 1 493 ? -3.817 -11.175 -27.112 1.00 63.94 493 ARG A O 1
ATOM 3845 N N . GLY A 1 494 ? -3.553 -9.294 -28.329 1.00 63.47 494 GLY A N 1
ATOM 3846 C CA . GLY A 1 494 ? -2.589 -8.588 -27.474 1.00 63.47 494 GLY A CA 1
ATOM 3847 C C . GLY A 1 494 ? -2.596 -7.090 -27.801 1.00 63.47 494 GLY A C 1
ATOM 3848 O O . GLY A 1 494 ? -3.669 -6.510 -27.921 1.00 63.47 494 GLY A O 1
ATOM 3849 N N . VAL A 1 495 ? -1.431 -6.480 -28.066 1.00 47.84 495 VAL A N 1
ATOM 3850 C CA . VAL A 1 495 ? -1.282 -5.083 -28.573 1.00 47.84 495 VAL A CA 1
ATOM 3851 C C . VAL A 1 495 ? -1.781 -4.918 -30.035 1.00 47.84 495 VAL A C 1
ATOM 3853 O O . VAL A 1 495 ? -1.500 -3.939 -30.715 1.00 47.84 495 VAL A O 1
ATOM 3856 N N . GLY A 1 496 ? -2.504 -5.912 -30.550 1.00 61.56 496 GLY A N 1
ATOM 3857 C CA . GLY A 1 496 ? -3.044 -6.022 -31.901 1.00 61.56 496 GLY A CA 1
ATOM 3858 C C . GLY A 1 496 ? -3.764 -7.364 -32.078 1.00 61.56 496 GLY A C 1
ATOM 3859 O O . GLY A 1 496 ? -3.778 -8.193 -31.160 1.00 61.56 496 GLY A O 1
ATOM 3860 N N . THR A 1 497 ? -4.356 -7.587 -33.255 1.00 72.19 497 THR A N 1
ATOM 3861 C CA . THR A 1 497 ? -4.944 -8.884 -33.629 1.00 72.19 497 THR A CA 1
ATOM 3862 C C . THR A 1 497 ? -4.150 -9.506 -34.771 1.00 72.19 497 THR A C 1
ATOM 3864 O O . THR A 1 497 ? -3.845 -8.837 -35.754 1.00 72.19 497 THR A O 1
ATOM 3867 N N . ALA A 1 498 ? -3.774 -10.775 -34.627 1.00 77.25 498 ALA A N 1
ATOM 3868 C CA . ALA A 1 498 ? -3.025 -11.509 -35.645 1.00 77.25 498 ALA A CA 1
ATOM 3869 C C . ALA A 1 498 ? -3.591 -12.921 -35.805 1.00 77.25 498 ALA A C 1
ATOM 3871 O O . ALA A 1 498 ? -3.954 -13.574 -34.825 1.00 77.25 498 ALA A O 1
ATOM 3872 N N . LYS A 1 499 ? -3.690 -13.399 -37.046 1.00 85.69 499 LYS A N 1
ATOM 3873 C CA . LYS A 1 499 ? -4.264 -14.712 -37.351 1.00 85.69 499 LYS A CA 1
ATOM 3874 C C . LYS A 1 499 ? -3.210 -15.803 -37.168 1.00 85.69 499 LYS A C 1
ATOM 3876 O O . LYS A 1 499 ? -2.161 -15.780 -37.808 1.00 85.69 499 LYS A O 1
ATOM 3881 N N . ILE A 1 500 ? -3.500 -16.769 -36.305 1.00 89.00 500 ILE A N 1
ATOM 3882 C CA . ILE A 1 500 ? -2.703 -17.979 -36.115 1.00 89.00 500 ILE A CA 1
ATOM 3883 C C . ILE A 1 500 ? -3.167 -19.003 -37.151 1.00 89.00 500 ILE A C 1
ATOM 3885 O O . ILE A 1 500 ? -4.328 -19.410 -37.155 1.00 89.00 500 ILE A O 1
ATOM 3889 N N . VAL A 1 501 ? -2.251 -19.421 -38.020 1.00 90.88 501 VAL A N 1
ATOM 3890 C CA . VAL A 1 501 ? -2.489 -20.436 -39.057 1.00 90.88 501 VAL A CA 1
ATOM 3891 C C . VAL A 1 501 ? -2.518 -21.839 -38.447 1.00 90.88 501 VAL A C 1
ATOM 3893 O O . VAL A 1 501 ? -3.294 -22.690 -38.870 1.00 90.88 501 VAL A O 1
ATOM 3896 N N . GLY A 1 502 ? -1.685 -22.080 -37.436 1.00 89.38 502 GLY A N 1
ATOM 3897 C CA . GLY A 1 502 ? -1.608 -23.352 -36.726 1.00 89.38 502 GLY A CA 1
ATOM 3898 C C . GLY A 1 502 ? -0.306 -23.479 -35.945 1.00 89.38 502 GLY A C 1
ATOM 3899 O O . GLY A 1 502 ? 0.427 -22.501 -35.764 1.00 89.38 502 GLY A O 1
ATOM 3900 N N . ARG A 1 503 ? 0.004 -24.692 -35.485 1.00 92.88 503 ARG A N 1
ATOM 3901 C CA . ARG A 1 503 ? 1.201 -24.958 -34.676 1.00 92.88 503 ARG A CA 1
ATOM 3902 C C . ARG A 1 503 ? 2.039 -26.091 -35.253 1.00 92.88 503 ARG A C 1
ATOM 3904 O O . ARG A 1 503 ? 1.511 -27.141 -35.593 1.00 92.88 503 ARG A O 1
ATOM 3911 N N . VAL A 1 504 ? 3.353 -25.903 -35.293 1.00 92.50 504 VAL A N 1
ATOM 3912 C CA . VAL A 1 504 ? 4.323 -26.985 -35.496 1.00 92.50 504 VAL A CA 1
ATOM 3913 C C . VAL A 1 504 ? 4.775 -27.463 -34.120 1.00 92.50 504 VAL A C 1
ATOM 3915 O O . VAL A 1 504 ? 5.370 -26.704 -33.354 1.00 92.50 504 VAL A O 1
ATOM 3918 N N . HIS A 1 505 ? 4.475 -28.716 -33.781 1.00 89.00 505 HIS A N 1
ATOM 3919 C CA . HIS A 1 505 ? 4.716 -29.254 -32.434 1.00 89.00 505 HIS A CA 1
ATOM 3920 C C . HIS A 1 505 ? 6.195 -29.500 -32.133 1.00 89.00 505 HIS A C 1
ATOM 3922 O O . HIS A 1 505 ? 6.639 -29.278 -31.007 1.00 89.00 505 HIS A O 1
ATOM 3928 N N . ALA A 1 506 ? 6.960 -29.930 -33.135 1.00 89.00 506 ALA A N 1
ATOM 3929 C CA . ALA A 1 506 ? 8.391 -30.159 -33.011 1.00 89.00 506 ALA A CA 1
ATOM 3930 C C . ALA A 1 506 ? 9.091 -30.031 -34.370 1.00 89.00 506 ALA A C 1
ATOM 3932 O O . ALA A 1 506 ? 8.735 -30.715 -35.328 1.00 89.00 506 ALA A O 1
ATOM 3933 N N . ALA A 1 507 ? 10.122 -29.197 -34.432 1.00 89.50 507 ALA A N 1
ATOM 3934 C CA . ALA A 1 507 ? 11.127 -29.188 -35.487 1.00 89.50 507 ALA A CA 1
ATOM 3935 C C . ALA A 1 507 ? 12.490 -28.821 -34.885 1.00 89.50 507 ALA A C 1
ATOM 3937 O O . ALA A 1 507 ? 12.568 -28.144 -33.860 1.00 89.50 507 ALA A O 1
ATOM 3938 N N . GLN A 1 508 ? 13.576 -29.302 -35.487 1.00 89.75 508 GLN A N 1
ATOM 3939 C CA . GLN A 1 508 ? 14.918 -28.958 -35.025 1.00 89.75 508 GLN A CA 1
ATOM 3940 C C . GLN A 1 508 ? 15.328 -27.582 -35.544 1.00 89.75 508 GLN A C 1
ATOM 3942 O O . GLN A 1 508 ? 15.194 -27.290 -36.733 1.00 89.75 508 GLN A O 1
ATOM 3947 N N . ILE A 1 509 ? 15.875 -26.770 -34.645 1.00 91.25 509 ILE A N 1
ATOM 3948 C CA . ILE A 1 509 ? 16.594 -25.546 -34.987 1.00 91.25 509 ILE A CA 1
ATOM 3949 C C . ILE A 1 509 ? 18.055 -25.697 -34.628 1.00 91.25 509 ILE A C 1
ATOM 3951 O O . ILE A 1 509 ? 18.396 -26.351 -33.643 1.00 91.25 509 ILE A O 1
ATOM 3955 N N . LYS A 1 510 ? 18.912 -25.051 -35.401 1.00 89.38 510 LYS A N 1
ATOM 3956 C CA . LYS A 1 510 ? 20.327 -24.917 -35.116 1.00 89.38 510 LYS A CA 1
ATOM 3957 C C . LYS A 1 510 ? 20.622 -23.466 -34.778 1.00 89.38 510 LYS A C 1
ATOM 3959 O O . LYS A 1 510 ? 20.296 -22.571 -35.549 1.00 89.38 510 LYS A O 1
ATOM 3964 N N . ILE A 1 511 ? 21.239 -23.232 -33.631 1.00 86.94 511 ILE A N 1
ATOM 3965 C CA . ILE A 1 511 ? 21.762 -21.916 -33.260 1.00 86.94 511 ILE A CA 1
ATOM 3966 C C . ILE A 1 511 ? 23.240 -22.155 -32.912 1.00 86.94 511 ILE A C 1
ATOM 3968 O O . ILE A 1 511 ? 23.573 -23.091 -32.184 1.00 86.94 511 ILE A O 1
ATOM 3972 N N . GLY A 1 512 ? 24.167 -21.429 -33.539 1.00 81.56 512 GLY A N 1
ATOM 3973 C CA . GLY A 1 512 ? 25.593 -21.790 -33.486 1.00 81.56 512 GLY A CA 1
ATOM 3974 C C . GLY A 1 512 ? 25.847 -23.267 -33.857 1.00 81.56 512 GLY A C 1
ATOM 3975 O O . GLY A 1 512 ? 25.547 -23.695 -34.972 1.00 81.56 512 GLY A O 1
ATOM 3976 N N . ASN A 1 513 ? 26.365 -24.055 -32.906 1.00 79.94 513 ASN A N 1
ATOM 3977 C CA . ASN A 1 513 ? 26.683 -25.485 -33.077 1.00 79.94 513 ASN A CA 1
ATOM 3978 C C . ASN A 1 513 ? 25.666 -26.447 -32.439 1.00 79.94 513 ASN A C 1
ATOM 3980 O O . ASN A 1 513 ? 25.911 -27.651 -32.378 1.00 79.94 513 ASN A O 1
ATOM 3984 N N . LEU A 1 514 ? 24.547 -25.941 -31.924 1.00 80.88 514 LEU A N 1
ATOM 3985 C CA . LEU A 1 514 ? 23.622 -26.735 -31.121 1.00 80.88 514 LEU A CA 1
ATOM 3986 C C . LEU A 1 514 ? 22.299 -26.930 -31.843 1.00 80.88 514 LEU A C 1
ATOM 3988 O O . LEU A 1 514 ? 21.731 -25.982 -32.377 1.00 80.88 514 LEU A O 1
ATOM 3992 N N . PHE A 1 515 ? 21.810 -28.167 -31.800 1.00 87.50 515 PHE A N 1
ATOM 3993 C CA . PHE A 1 515 ? 20.535 -28.579 -32.370 1.00 87.50 515 PHE A CA 1
ATOM 3994 C C . PHE A 1 515 ? 19.501 -28.698 -31.252 1.00 87.50 515 PHE A C 1
ATOM 3996 O O . PHE A 1 515 ? 19.647 -29.522 -30.347 1.00 87.50 515 PHE A O 1
ATOM 4003 N N . LEU A 1 516 ? 18.470 -27.860 -31.299 1.00 88.12 516 LEU A N 1
ATOM 4004 C CA . LEU A 1 516 ? 17.444 -27.742 -30.270 1.00 88.12 516 LEU A CA 1
ATOM 4005 C C . LEU A 1 516 ? 16.067 -28.101 -30.851 1.00 88.12 516 LEU A C 1
ATOM 4007 O O . LEU A 1 516 ? 15.681 -27.540 -31.878 1.00 88.12 516 LEU A O 1
ATOM 4011 N N . PRO A 1 517 ? 15.281 -28.994 -30.224 1.00 90.06 517 PRO A N 1
ATOM 4012 C CA . PRO A 1 517 ? 13.884 -29.182 -30.599 1.00 90.06 517 PRO A CA 1
ATOM 4013 C C . PRO A 1 517 ? 13.036 -27.962 -30.204 1.00 90.06 517 PRO A C 1
ATOM 4015 O O . PRO A 1 517 ? 13.005 -27.539 -29.044 1.00 90.06 517 PRO A O 1
ATOM 4018 N N . CYS A 1 518 ? 12.314 -27.406 -31.169 1.00 89.75 518 CYS A N 1
ATOM 4019 C CA . CYS A 1 518 ? 11.508 -26.201 -31.027 1.00 89.75 518 CYS A CA 1
ATOM 4020 C C . CYS A 1 518 ? 10.071 -26.442 -31.503 1.00 89.75 518 CYS A C 1
ATOM 4022 O O . CYS A 1 518 ? 9.844 -27.188 -32.455 1.00 89.75 518 CYS A O 1
ATOM 4024 N N . SER A 1 519 ? 9.104 -25.810 -30.836 1.00 91.00 519 SER A N 1
ATOM 4025 C CA . SER A 1 519 ? 7.723 -25.722 -31.316 1.00 91.00 519 SER A CA 1
ATOM 4026 C C . SER A 1 519 ? 7.453 -24.310 -31.818 1.00 91.00 519 SER A C 1
ATOM 4028 O O . SER A 1 519 ? 7.866 -23.360 -31.157 1.00 91.00 519 SER A O 1
ATOM 4030 N N . PHE A 1 520 ? 6.711 -24.170 -32.913 1.00 92.69 520 PHE A N 1
ATOM 4031 C CA . PHE A 1 520 ? 6.423 -22.871 -33.520 1.00 92.69 520 PHE A CA 1
ATOM 4032 C C . PHE A 1 520 ? 4.927 -22.621 -33.604 1.00 92.69 520 PHE A C 1
ATOM 4034 O O . PHE A 1 520 ? 4.178 -23.468 -34.091 1.00 92.69 520 PHE A O 1
ATOM 4041 N N . THR A 1 521 ? 4.503 -21.432 -33.196 1.00 91.94 521 THR A N 1
ATOM 4042 C CA . THR A 1 521 ? 3.184 -20.903 -33.549 1.00 91.94 521 THR A CA 1
ATOM 4043 C C . THR A 1 521 ? 3.311 -20.173 -34.879 1.00 91.94 521 THR A C 1
ATOM 4045 O O . THR A 1 521 ? 4.054 -19.196 -34.976 1.00 91.94 521 THR A O 1
ATOM 4048 N N . VAL A 1 522 ? 2.624 -20.654 -35.914 1.00 92.44 522 VAL A N 1
ATOM 4049 C CA . VAL A 1 522 ? 2.679 -20.047 -37.248 1.00 92.44 522 VAL A CA 1
ATOM 4050 C C . VAL A 1 522 ? 1.615 -18.963 -37.336 1.00 92.44 522 VAL A C 1
ATOM 4052 O O . VAL A 1 522 ? 0.428 -19.249 -37.180 1.00 92.44 522 VAL A O 1
ATOM 4055 N N . MET A 1 523 ? 2.031 -17.715 -37.554 1.00 88.69 523 MET A N 1
ATOM 4056 C CA . MET A 1 523 ? 1.149 -16.552 -37.410 1.00 88.69 523 MET A CA 1
ATOM 4057 C C . MET A 1 523 ? 1.381 -15.497 -38.497 1.00 88.69 523 MET A C 1
ATOM 4059 O O . MET A 1 523 ? 2.517 -15.129 -38.789 1.00 88.69 523 MET A O 1
ATOM 4063 N N . GLU A 1 524 ? 0.293 -14.992 -39.078 1.00 85.50 524 GLU A N 1
ATOM 4064 C CA . GLU A 1 524 ? 0.296 -13.932 -40.093 1.00 85.50 524 GLU A CA 1
ATOM 4065 C C . GLU A 1 524 ? 0.519 -12.540 -39.472 1.00 85.50 524 GLU A C 1
ATOM 4067 O O . GLU A 1 524 ? 0.171 -12.290 -38.319 1.00 85.50 524 GLU A O 1
ATOM 4072 N N . GLY A 1 525 ? 1.072 -11.605 -40.253 1.00 70.75 525 GLY A N 1
ATOM 4073 C CA . GLY A 1 525 ? 1.097 -10.178 -39.901 1.00 70.75 525 GLY A CA 1
ATOM 4074 C C . GLY A 1 525 ? 2.250 -9.701 -39.009 1.00 70.75 525 GLY A C 1
ATOM 4075 O O . GLY A 1 525 ? 2.270 -8.529 -38.644 1.00 70.75 525 GLY A O 1
ATOM 4076 N N . LYS A 1 526 ? 3.236 -10.547 -38.672 1.00 65.19 526 LYS A N 1
ATOM 4077 C CA . LYS A 1 526 ? 4.487 -10.074 -38.047 1.00 65.19 526 LYS A CA 1
ATOM 4078 C C . LYS A 1 526 ? 5.522 -9.664 -39.098 1.00 65.19 526 LYS A C 1
ATOM 4080 O O . LYS A 1 526 ? 5.692 -10.331 -40.112 1.00 65.19 526 LYS A O 1
ATOM 4085 N N . THR A 1 527 ? 6.250 -8.588 -38.804 1.00 67.81 527 THR A N 1
ATOM 4086 C CA . THR A 1 527 ? 7.369 -8.069 -39.612 1.00 67.81 527 THR A CA 1
ATOM 4087 C C . THR A 1 527 ? 8.638 -8.922 -39.524 1.00 67.81 527 THR A C 1
ATOM 4089 O O . THR A 1 527 ? 9.540 -8.751 -40.337 1.00 67.81 527 THR A O 1
ATOM 4092 N N . VAL A 1 528 ? 8.714 -9.847 -38.563 1.00 82.00 528 VAL A N 1
ATOM 4093 C CA . VAL A 1 528 ? 9.855 -10.750 -38.350 1.00 82.00 528 VAL A CA 1
ATOM 4094 C C . VAL A 1 528 ? 9.519 -12.178 -38.780 1.00 82.00 528 VAL A C 1
ATOM 4096 O O . VAL A 1 528 ? 8.417 -12.666 -38.536 1.00 82.00 528 VAL A O 1
ATOM 4099 N N . GLU A 1 529 ? 10.480 -12.857 -39.408 1.00 90.00 529 GLU A N 1
ATOM 4100 C CA . GLU A 1 529 ? 10.311 -14.228 -39.914 1.00 90.00 529 GLU A CA 1
ATOM 4101 C C . GLU A 1 529 ? 10.332 -15.286 -38.804 1.00 90.00 529 GLU A C 1
ATOM 4103 O O . GLU A 1 529 ? 9.591 -16.270 -38.872 1.00 90.00 529 GLU A O 1
ATOM 4108 N N . LEU A 1 530 ? 11.146 -15.064 -37.767 1.00 91.38 530 LEU A N 1
ATOM 4109 C CA . LEU A 1 530 ? 11.266 -15.936 -36.604 1.00 91.38 530 LEU A CA 1
ATOM 4110 C C . LEU A 1 530 ? 11.460 -15.104 -35.332 1.00 91.38 530 LEU A C 1
ATOM 4112 O O . LEU A 1 530 ? 12.260 -14.167 -35.298 1.00 91.38 530 LEU A O 1
ATOM 4116 N N . LEU A 1 531 ? 10.735 -15.465 -34.279 1.00 92.50 531 LEU A N 1
ATOM 4117 C CA . LEU A 1 531 ? 10.795 -14.834 -32.966 1.00 92.50 531 LEU A CA 1
ATOM 4118 C C . LEU A 1 531 ? 10.893 -15.915 -31.893 1.00 92.50 531 LEU A C 1
ATOM 4120 O O . LEU A 1 531 ? 10.026 -16.786 -31.822 1.00 92.50 531 LEU A O 1
ATOM 4124 N N . LEU A 1 532 ? 11.929 -15.839 -31.058 1.00 91.88 532 LEU A N 1
ATOM 4125 C CA . LEU A 1 532 ? 12.157 -16.726 -29.919 1.00 91.88 532 LEU A CA 1
ATOM 4126 C C . LEU A 1 532 ? 11.450 -16.175 -28.684 1.00 91.88 532 LEU A C 1
ATOM 4128 O O . LEU A 1 532 ? 11.830 -15.125 -28.166 1.00 91.88 532 LEU A O 1
ATOM 4132 N N . GLY A 1 533 ? 10.424 -16.898 -28.245 1.00 90.38 533 GLY A N 1
ATOM 4133 C CA . GLY A 1 533 ? 9.607 -16.544 -27.094 1.00 90.38 533 GLY A CA 1
ATOM 4134 C C . GLY A 1 533 ? 10.094 -17.174 -25.793 1.00 90.38 533 GLY A C 1
ATOM 4135 O O . GLY A 1 533 ? 11.035 -17.974 -25.737 1.00 90.38 533 GLY A O 1
ATOM 4136 N N . LEU A 1 534 ? 9.401 -16.825 -24.716 1.00 90.56 534 LEU A N 1
ATOM 4137 C CA . LEU A 1 534 ? 9.686 -17.255 -23.356 1.00 90.56 534 LEU A CA 1
ATOM 4138 C C . LEU A 1 534 ? 9.601 -18.779 -23.179 1.00 90.56 534 LEU A C 1
ATOM 4140 O O . LEU A 1 534 ? 10.321 -19.329 -22.346 1.00 90.56 534 LEU A O 1
ATOM 4144 N N . ASP A 1 535 ? 8.772 -19.469 -23.964 1.00 88.19 535 ASP A N 1
ATOM 4145 C CA . ASP A 1 535 ? 8.691 -20.932 -24.008 1.00 88.19 535 ASP A CA 1
ATOM 4146 C C . ASP A 1 535 ? 10.045 -21.592 -24.314 1.00 88.19 535 ASP A C 1
ATOM 4148 O O . ASP A 1 535 ? 10.454 -22.531 -23.625 1.00 88.19 535 ASP A O 1
ATOM 4152 N N . MET A 1 536 ? 10.768 -21.072 -25.303 1.00 88.38 536 MET A N 1
ATOM 4153 C CA . MET A 1 536 ? 12.091 -21.550 -25.695 1.00 88.38 536 MET A CA 1
ATOM 4154 C C . MET A 1 536 ? 13.174 -21.045 -24.750 1.00 88.38 536 MET A C 1
ATOM 4156 O O . MET A 1 536 ? 14.017 -21.830 -24.310 1.00 88.38 536 MET A O 1
ATOM 4160 N N . LEU A 1 537 ? 13.122 -19.763 -24.382 1.00 89.88 537 LEU A N 1
ATOM 4161 C CA . LEU A 1 537 ? 14.101 -19.163 -23.476 1.00 89.88 537 LEU A CA 1
ATOM 4162 C C . LEU A 1 537 ? 14.106 -19.871 -22.113 1.00 89.88 537 LEU A C 1
ATOM 4164 O O . LEU A 1 537 ? 15.170 -20.241 -21.621 1.00 89.88 537 LEU A O 1
ATOM 4168 N N . LYS A 1 538 ? 12.933 -20.160 -21.531 1.00 87.50 538 LYS A N 1
ATOM 4169 C CA . LYS A 1 538 ? 12.837 -20.908 -20.266 1.00 87.50 538 LYS A CA 1
ATOM 4170 C C . LYS A 1 538 ? 13.237 -22.370 -20.421 1.00 87.50 538 LYS A C 1
ATOM 4172 O O . LYS A 1 538 ? 13.978 -22.874 -19.579 1.00 87.50 538 LYS A O 1
ATOM 4177 N N . ARG A 1 539 ? 12.784 -23.050 -21.484 1.00 87.00 539 ARG A N 1
ATOM 4178 C CA . ARG A 1 539 ? 13.094 -24.474 -21.719 1.00 87.00 539 ARG A CA 1
ATOM 4179 C C . ARG A 1 539 ? 14.599 -24.728 -21.757 1.00 87.00 539 ARG A C 1
ATOM 4181 O O . ARG A 1 539 ? 15.072 -25.702 -21.175 1.00 87.00 539 ARG A O 1
ATOM 4188 N N . TYR A 1 540 ? 15.345 -23.841 -22.409 1.00 86.38 540 TYR A N 1
ATOM 4189 C CA . TYR A 1 540 ? 16.797 -23.956 -22.534 1.00 86.38 540 TYR A CA 1
ATOM 4190 C C . TYR A 1 540 ? 17.571 -23.128 -21.505 1.00 86.38 540 TYR A C 1
ATOM 4192 O O . TYR A 1 540 ? 18.794 -23.082 -21.582 1.00 86.38 540 TYR A O 1
ATOM 4200 N N . GLN A 1 541 ? 16.882 -22.542 -20.517 1.00 86.12 541 GLN A N 1
ATOM 4201 C CA . GLN A 1 541 ? 17.454 -21.667 -19.486 1.00 86.12 541 GLN A CA 1
ATOM 4202 C C . GLN A 1 541 ? 18.365 -20.579 -20.070 1.00 86.12 541 GLN A C 1
ATOM 4204 O O . GLN A 1 541 ? 19.432 -20.296 -19.536 1.00 86.12 541 GLN A O 1
ATOM 4209 N N . ALA A 1 542 ? 17.952 -19.988 -21.189 1.00 85.88 542 ALA A N 1
ATOM 4210 C CA . ALA A 1 542 ? 18.752 -19.014 -21.904 1.00 85.88 542 ALA A CA 1
ATOM 4211 C C . ALA A 1 542 ? 18.975 -17.742 -21.064 1.00 85.88 542 ALA A C 1
ATOM 4213 O O . ALA A 1 542 ? 18.070 -17.255 -20.385 1.00 85.88 542 ALA A O 1
ATOM 4214 N N . SER A 1 543 ? 20.183 -17.193 -21.134 1.00 86.19 543 SER A N 1
ATOM 4215 C CA . SER A 1 543 ? 20.587 -15.933 -20.515 1.00 86.19 543 SER A CA 1
ATOM 4216 C C . SER A 1 543 ? 20.727 -14.865 -21.595 1.00 86.19 543 SER A C 1
ATOM 4218 O O . SER A 1 543 ? 21.402 -15.088 -22.598 1.00 86.19 543 SER A O 1
ATOM 4220 N N . ILE A 1 544 ? 20.068 -13.723 -21.409 1.00 86.62 544 ILE A N 1
ATOM 4221 C CA . ILE A 1 544 ? 20.146 -12.580 -22.321 1.00 86.62 544 ILE A CA 1
ATOM 4222 C C . ILE A 1 544 ? 21.176 -11.599 -21.752 1.00 86.62 544 ILE A C 1
ATOM 4224 O O . ILE A 1 544 ? 20.921 -10.952 -20.738 1.00 86.62 544 ILE A O 1
ATOM 4228 N N . ASP A 1 545 ? 22.333 -11.489 -22.401 1.00 82.44 545 ASP A N 1
ATOM 4229 C CA . ASP A 1 545 ? 23.378 -10.521 -22.064 1.00 82.44 545 ASP A CA 1
ATOM 4230 C C . ASP A 1 545 ? 23.215 -9.292 -22.967 1.00 82.44 545 ASP A C 1
ATOM 4232 O O . ASP A 1 545 ? 23.711 -9.249 -24.096 1.00 82.44 545 ASP A O 1
ATOM 4236 N N . LEU A 1 546 ? 22.476 -8.295 -22.474 1.00 79.38 546 LEU A N 1
ATOM 4237 C CA . LEU A 1 546 ? 22.220 -7.049 -23.203 1.00 79.38 546 LEU A CA 1
ATOM 4238 C C . LEU A 1 546 ? 23.477 -6.180 -23.343 1.00 79.38 546 LEU A C 1
ATOM 4240 O O . LEU A 1 546 ? 23.594 -5.455 -24.325 1.00 79.38 546 LEU A O 1
ATOM 4244 N N . ALA A 1 547 ? 24.438 -6.289 -22.417 1.00 72.88 547 ALA A N 1
ATOM 4245 C CA . ALA A 1 547 ? 25.694 -5.543 -22.489 1.00 72.88 547 ALA A CA 1
ATOM 4246 C C . ALA A 1 547 ? 26.575 -6.031 -23.649 1.00 72.88 547 ALA A C 1
ATOM 4248 O O . ALA A 1 547 ? 27.276 -5.241 -24.277 1.00 72.88 547 ALA A O 1
ATOM 4249 N N . LYS A 1 548 ? 26.524 -7.333 -23.958 1.00 72.88 548 LYS A N 1
ATOM 4250 C CA . LYS A 1 548 ? 27.253 -7.931 -25.088 1.00 72.88 548 LYS A CA 1
ATOM 4251 C C . LYS A 1 548 ? 26.392 -8.162 -26.328 1.00 72.88 548 LYS A C 1
ATOM 4253 O O . LYS A 1 548 ? 26.930 -8.620 -27.335 1.00 72.88 548 LYS A O 1
ATOM 4258 N N . GLY A 1 549 ? 25.088 -7.891 -26.253 1.00 73.12 549 GLY A N 1
ATOM 4259 C CA . GLY A 1 549 ? 24.128 -8.158 -27.325 1.00 73.12 549 GLY A CA 1
ATOM 4260 C C . GLY A 1 549 ? 24.076 -9.637 -27.712 1.00 73.12 549 GLY A C 1
ATOM 4261 O O . GLY A 1 549 ? 24.113 -9.956 -28.898 1.00 73.12 549 GLY A O 1
ATOM 4262 N N . LYS A 1 550 ? 24.065 -10.542 -26.726 1.00 79.62 550 LYS A N 1
ATOM 4263 C CA . LYS A 1 550 ? 24.190 -11.993 -26.939 1.00 79.62 550 LYS A CA 1
ATOM 4264 C C . LYS A 1 550 ? 23.141 -12.782 -26.170 1.00 79.62 550 LYS A C 1
ATOM 4266 O O . LYS A 1 550 ? 22.726 -12.396 -25.079 1.00 79.62 550 LYS A O 1
ATOM 4271 N N . LEU A 1 551 ? 22.774 -13.935 -26.716 1.00 81.06 551 LEU A N 1
ATOM 4272 C CA . LEU A 1 551 ? 22.048 -14.972 -25.991 1.00 81.06 551 LEU A CA 1
ATOM 4273 C C . LEU A 1 551 ? 23.068 -16.040 -25.538 1.00 81.06 551 LEU A C 1
ATOM 4275 O O . LEU A 1 551 ? 24.067 -16.268 -26.221 1.00 81.06 551 LEU A O 1
ATOM 4279 N N . GLY A 1 552 ? 22.872 -16.662 -24.370 1.00 77.81 552 GLY A N 1
ATOM 4280 C CA . GLY A 1 552 ? 23.796 -17.615 -23.720 1.00 77.81 552 GLY A CA 1
ATOM 4281 C C . GLY A 1 552 ? 23.069 -18.788 -23.043 1.00 77.81 552 GLY A C 1
ATOM 4282 O O . GLY A 1 552 ? 21.887 -18.671 -22.748 1.00 77.81 552 GLY A O 1
ATOM 4283 N N . ASP A 1 553 ? 23.753 -19.906 -22.755 1.00 75.56 553 ASP A N 1
ATOM 4284 C CA . ASP A 1 553 ? 23.277 -20.944 -21.807 1.00 75.56 553 ASP A CA 1
ATOM 4285 C C . ASP A 1 553 ? 24.206 -20.954 -20.575 1.00 75.56 553 ASP A C 1
ATOM 4287 O O . ASP A 1 553 ? 25.363 -21.361 -20.697 1.00 75.56 553 ASP A O 1
ATOM 4291 N N . PRO A 1 554 ? 23.741 -20.522 -19.388 1.00 64.06 554 PRO A N 1
ATOM 4292 C CA . PRO A 1 554 ? 24.569 -20.371 -18.192 1.00 64.06 554 PRO A CA 1
ATOM 4293 C C . PRO A 1 554 ? 25.088 -21.702 -17.622 1.00 64.06 554 PRO A C 1
ATOM 4295 O O . PRO A 1 554 ? 25.960 -21.694 -16.755 1.00 64.06 554 PRO A O 1
ATOM 4298 N N . ARG A 1 555 ? 24.587 -22.855 -18.088 1.00 67.38 555 ARG A N 1
ATOM 4299 C CA . ARG A 1 555 ? 25.032 -24.182 -17.624 1.00 67.38 555 ARG A CA 1
ATOM 4300 C C . ARG A 1 555 ? 26.240 -24.729 -18.376 1.00 67.38 555 ARG A C 1
ATOM 4302 O O . ARG A 1 555 ? 26.811 -25.733 -17.951 1.00 67.38 555 ARG A O 1
ATOM 4309 N N . ARG A 1 556 ? 26.626 -24.124 -19.500 1.00 62.75 556 ARG A N 1
ATOM 4310 C CA . ARG A 1 556 ? 27.748 -24.591 -20.322 1.00 62.75 556 ARG A CA 1
ATOM 4311 C C . ARG A 1 556 ? 28.928 -23.640 -20.123 1.00 62.75 556 ARG A C 1
ATOM 4313 O O . ARG A 1 556 ? 28.841 -22.466 -20.455 1.00 62.75 556 ARG A O 1
ATOM 4320 N N . ARG A 1 557 ? 30.016 -24.157 -19.530 1.00 47.28 557 ARG A N 1
ATOM 4321 C CA . ARG A 1 557 ? 31.236 -23.393 -19.183 1.00 47.28 557 ARG A CA 1
ATOM 4322 C C . ARG A 1 557 ? 31.963 -22.807 -20.397 1.00 47.28 557 ARG A C 1
ATOM 4324 O O . ARG A 1 557 ? 32.684 -21.828 -20.236 1.00 47.28 557 ARG A O 1
ATOM 4331 N N . ASP A 1 558 ? 31.715 -23.342 -21.588 1.00 46.81 558 ASP A N 1
ATOM 4332 C CA . ASP A 1 558 ? 32.198 -22.762 -22.833 1.00 46.81 558 ASP A CA 1
ATOM 4333 C C . ASP A 1 558 ? 31.125 -21.842 -23.400 1.00 46.81 558 ASP A C 1
ATOM 4335 O O . ASP A 1 558 ? 30.050 -22.272 -23.824 1.00 46.81 558 ASP A O 1
ATOM 4339 N N . SER A 1 559 ? 31.433 -20.551 -23.370 1.00 42.91 559 SER A N 1
ATOM 4340 C CA . SER A 1 559 ? 30.646 -19.467 -23.946 1.00 42.91 559 SER A CA 1
ATOM 4341 C C . SER A 1 559 ? 30.539 -19.604 -25.468 1.00 42.91 559 SER A C 1
ATOM 4343 O O . SER A 1 559 ? 31.137 -18.856 -26.237 1.00 42.91 559 SER A O 1
ATOM 4345 N N . VAL A 1 560 ? 29.719 -20.544 -25.932 1.00 44.12 560 VAL A N 1
ATOM 4346 C CA . VAL A 1 560 ? 29.125 -20.438 -27.261 1.00 44.12 560 VAL A CA 1
ATOM 4347 C C . VAL A 1 560 ? 28.125 -19.293 -27.161 1.00 44.12 560 VAL A C 1
ATOM 4349 O O . VAL A 1 560 ? 27.006 -19.462 -26.682 1.00 44.12 560 VAL A O 1
ATOM 4352 N N . SER A 1 561 ? 28.573 -18.093 -27.525 1.00 45.34 561 SER A N 1
ATOM 4353 C CA . SER A 1 561 ? 27.663 -16.983 -27.773 1.00 45.34 561 SER A CA 1
ATOM 4354 C C . SER A 1 561 ? 26.728 -17.381 -28.904 1.00 45.34 561 SER A C 1
ATOM 4356 O O . SER A 1 561 ? 27.215 -17.690 -29.996 1.00 45.34 561 SER A O 1
ATOM 4358 N N . TRP A 1 562 ? 25.432 -17.405 -28.624 1.00 50.09 562 TRP A N 1
ATOM 4359 C CA . TRP A 1 562 ? 24.399 -17.620 -29.627 1.00 50.09 562 TRP A CA 1
ATOM 4360 C C . TRP A 1 562 ? 24.124 -16.329 -30.399 1.00 50.09 562 TRP A C 1
ATOM 4362 O O . TRP A 1 562 ? 24.128 -15.251 -29.753 1.00 50.09 562 TRP A O 1
#

Mean predicted aligned error: 20.53 Å

Secondary structure (DSSP, 8-state):
-PPPPPHHHHHHHHHHHHTTSEEEEEEE-TTS-EEEEEE-GGG--SHHHHHHHHHHHHHHHHHHHHHH----SEEEE-TTTHHHHHHHHHHHHHHH-TTTSSS-EEEEEEEEEESSSS-EEEEES--TT-EEEEEEEE-SSSHHHHHHHHHHHHTT-EEEEEEEEEE--BBPPPTTS-TTS---BHHHHHHHHHT--EEEEEEHHHHHHHHTTTS-HHHHHHHHHHHHHHB----EEEEEEESSSS-TT-EEEEEE-TT-BHHHHHHHHHHHH---GGGEEEEETTEE---TTSBTGGGT--TT-EEEEEE-------------PPPP---------------HHHHHHHHHT-HHHHHHHHHH-HHHHHTTT-HHHHHHHHHHHHHHHHHHHHHHHHHHHHHTTSTT-HHHHHHHHHHHHHHHHHHHHHHHHHH-GGGGS-----EEEEEETTEEEEEEE-TT-SS-EE-HHHHHHTT-GGG-BGGG-EEEESSSEEEEEEEEEEEEEEETTEEEEEEEEEESS-S-SEEE-HHHHHHTT-EEETTTTEEE-TT-SS----

Radius of gyration: 33.71 Å; Cα contacts (8 Å, |Δi|>4): 860; chains: 1; bounding box: 76×95×77 Å

Sequence (562 aa):
MGAQLPAYKQKFLEASISGGVLKFGSFELKSKRISPYFFNAGLFHTARLAAAISDAFAHTIIEAQKQNGLEFDIVFGPAYKGIPLSSSVTVKLGELEPKNLDSISYSFDRKEAKDHGEGGNIVGAPLKGKKVLIIDDVITAGTAKREAIEKIRKEGGIVAGIVVAVDRMEKLPAADGDESKPGPSAIGELRKEYNIPIFAILTLDDIVEGMKTFASEEDIQRTEAYRAKYKATERVTLNIFNLQEGDQDNLLTLDVFPEMTVATLRESVQAESNIAPLSQHIYHNGRLLSDDAKTLEQLEIVDGEMLAVHVRDPRGNTGVPSQSQRPQPQQRPAQQGARPQQDPELIRLQILGNPAMRAQVQSQNPELASALENPARFAQILNDNYDREQRERMERQREIERLNDDPFNVDAQRRIEEMIRQEAVMENLQSAMEHNPEVFGRVHLLYVNVEVNGHKVKALVDSGAQATIMSPKYAEACGISRLIDTRFAGVARGVGTAKIVGRVHAAQIKIGNLFLPCSFTVMEGKTVELLLGLDMLKRYQASIDLAKGKLGDPRRRDSVSW

Nearest PDB structures (foldseek):
  2ps1-assembly1_B  TM=8.503E-01  e=1.054E-25  Saccharomyces cerevisiae
  4rgh-assembly1_A  TM=8.997E-01  e=4.951E-15  Homo sapiens
  4z2z-assembly1_B  TM=8.157E-01  e=1.076E-13  Saccharomyces cerevisiae S288C
  5yq8-assembly2_D  TM=8.750E-01  e=2.086E-12  Leishmania major
  7d66-assembly2_I  TM=8.637E-01  e=1.861E-12  Toxoplasma gondii GT1

Solvent-accessible surface area (backbone atoms only — not comparable to full-atom values): 31646 Å² total; per-residue (Å²): 131,82,82,77,74,55,69,54,51,48,53,34,51,53,47,28,43,80,60,61,21,38,43,77,51,89,39,78,44,97,84,70,48,76,32,48,54,49,78,41,74,87,53,53,75,46,73,71,44,41,48,39,55,19,50,28,50,29,52,45,51,54,48,38,30,76,77,70,65,59,62,66,45,28,34,30,4,51,66,73,75,10,42,68,46,21,53,47,25,47,54,41,32,25,70,77,36,60,87,83,36,57,83,53,40,34,28,28,51,50,98,62,68,43,95,68,80,95,40,57,42,67,46,71,59,81,41,58,82,31,30,29,30,38,39,47,59,65,74,69,83,38,61,72,55,54,54,45,51,52,52,39,46,74,53,44,18,41,77,47,29,38,40,26,50,40,37,72,57,38,32,52,83,45,93,86,65,53,64,84,59,86,34,44,21,42,64,52,51,50,29,68,77,66,73,34,57,75,49,53,53,33,41,47,66,53,49,57,60,54,36,75,77,79,53,53,71,65,59,49,52,48,40,50,53,49,42,72,61,40,48,37,42,62,71,28,44,34,38,35,37,54,72,82,54,97,56,95,75,62,68,46,77,43,83,41,49,38,80,40,24,44,50,57,49,34,52,54,48,21,74,80,68,73,48,56,56,94,28,53,42,44,23,51,93,88,41,73,68,81,59,50,83,44,27,32,52,81,68,71,57,56,68,70,38,65,33,39,34,41,74,51,82,96,77,82,90,84,91,82,91,79,91,77,82,83,78,80,82,77,81,73,82,79,75,80,79,78,71,84,79,76,57,54,65,60,54,45,51,55,34,73,74,29,73,69,51,41,53,47,38,45,74,76,37,55,71,61,44,72,19,64,90,36,67,72,57,32,38,48,53,52,49,53,50,49,56,49,51,51,48,53,51,52,52,50,51,54,47,54,52,60,41,54,75,46,84,83,41,68,70,39,52,52,50,52,51,51,50,52,50,51,49,53,51,49,52,50,50,50,49,39,55,74,76,44,52,69,80,77,48,83,81,80,80,50,61,34,64,35,28,37,73,88,41,76,44,68,25,37,64,34,80,86,35,69,57,23,36,28,20,58,70,47,34,47,76,38,70,48,54,89,54,49,40,55,89,60,39,49,70,50,79,71,105,52,79,35,48,29,62,11,31,30,78,70,45,62,32,31,42,76,95,44,79,42,85,41,50,35,40,28,32,50,91,62,96,56,56,31,35,45,7,35,54,56,37,59,74,61,53,50,38,78,40,75,93,76,64,33,39,36,47,84,89,48,91,68,82,63,67,62

Organism: Bionectria ochroleuca (NCBI:txid29856)

pLDDT: mean 79.38, std 16.46, range [27.7, 98.5]